Protein AF-A0A642C783-F1 (afdb_monomer_lite)

Foldseek 3Di:
DVVVVVVPDDDDPPDDDDDDDDPPLVVVLVVLQVVLLVVQQVVVCVVVVHNLLSVLLQVLLVQLQVQLQVLCVVVVHDCDDNLLSVLSSVLSVLLSVLSCQLVVQLVVVVVVVDDSLRSNVVSLLVSLVVLCVVLVVLLVVLVVLLVQPDPVSPPRRNSSSSSNNRSSVRSSVCVSPRSSCSVVVVVVLVVVLVPDDPVLVVVLVVQLVVQLVCLVPPPDDPVSSVVSNVCSVCVSSVVVVVVVVVVVVVVDPPDDPPDWDKDWDWFDWDKPPPDDPSVCSVCVVVVVCVVVVVPPQPADPVSCVVVVVLVVVLVVLVCCLQPPDLDLVSVVVSLVVSLVSCVVVVVSVLSNCCNVVNPDPVSVVVSVCVNVVSLVVSLVSSCVRDPDPPVSVVVSVVVVVVVVLQVLLVVCPVVVDDLVPDDDPPSVVSSVVLVVSLPDPPRNDDDDIDTPDGIDIDMDRDDDDDD

Organism: Bacteroides ovatus (NCBI:txid28116)

Secondary structure (DSSP, 8-state):
-HHHHHHTS-PPTT------PPP-HHHHHHHHHHHHHHHHHHHHHHHTT-SHHHHHHHTHHHHHHHHHHHHHHHTT--SS-HHHHHHHHHHHHHHHHHHHHHHHHHHHHHHTT--HHHHHHHHHHHHHHHHHHHHHHHHHHHHHHHT--STTSTTTHHHHHHHHHHHHHHHHHHHHHHHHHHHHHHHHHHHHHHHS-HHHHHHHHHHHHHHHHHHHHH--SHHHHHHHHHHHHHHHHHHHHHHHHHHHHTT---S-TT----EEEEEE--EETPPPHHHHHHHHHHHHHHHTT------SGGGGGGGHHHHHHHHHHHHIIIII---HHHHHHHHHHHHHHHHHHHHHHHHHHHHHH-S-HHHHHHHHHHHHHHHHHHHHHHHHH-S-HHHHHHHHHHHHHHHHHHHHHHHHHHTT--GGG--STTHHHHHHHHHHHHHSTTTS--PPPEE--S-EEEEESS-PPP-

Radius of gyration: 31.66 Å; chains: 1; bounding box: 89×76×78 Å

Sequence (467 aa):
DIDQLIASYNLPSGVAVQVFHEEDEFGDFKFLILAAFLLIFMILASVFESVVTPFVLL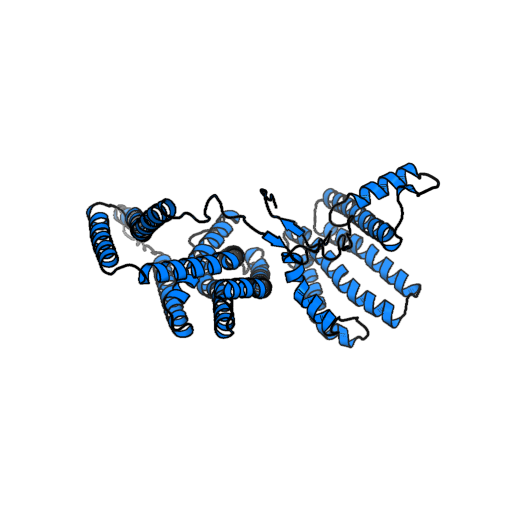FTIPLAAIGSLLALLLSSNSRMNANTLTGFLILLGVVVNNGIILIDYANILRKRGYRRTRALMTAGMSRIRPILITSITTIAAMLPLAMGDTEYAGAIGAPFAITVIGGLFFSAMLTLILIPTVCMGLENVLQWYRSLSRKLWTIHLILFVSGVICIWLYTDGMLWQSIYLVALIAGIPGMTYFAQTSLRRAKAEVINPDEEIRISVRNLVKIYDWPGHISRQWNSGLQLRKRLGLSNEYHSLKDFINVLWQFGILLFAIYFTYFFIHNRLWIFLFSFAIYAAVLYLWRKVRSYLYYRYGDNRVTKIVNRVIFWSLPPLILFQLFRKLDNNGLVIMIGLLWLVGIAIYVTSQYLYDHDVNIERVTGRFAGLRRSYFRMVKSVPMIGKRRKPFKALRGVSFEIQTGMFGL

InterPro domains:
  IPR001036 Acriflavin resistance protein [PF00873] (10-182)
  IPR001036 Acriflavin resistance protein [PR00702] (25-48)
  IPR001036 Acriflavin resistance protein [PR00702] (81-105)
  IPR001036 Acriflavin resistance protein [PR00702] (160-183)
  IPR001036 Acriflavin resistance protein [PTHR32063] (2-188)

Structure (mmCIF, N/CA/C/O backbone):
data_AF-A0A642C783-F1
#
_entry.id   AF-A0A642C783-F1
#
loop_
_atom_site.group_PDB
_atom_site.id
_atom_site.type_symbol
_atom_site.label_atom_id
_atom_site.label_alt_id
_atom_site.label_comp_id
_atom_site.label_asym_id
_atom_site.label_entity_id
_atom_site.label_seq_id
_atom_site.pdbx_PDB_ins_code
_atom_site.Cartn_x
_atom_site.Cartn_y
_atom_site.Cartn_z
_atom_site.occupancy
_atom_site.B_iso_or_equiv
_atom_site.auth_seq_id
_atom_site.auth_comp_id
_atom_site.auth_asym_id
_atom_site.auth_atom_id
_atom_site.pdbx_PDB_model_num
ATOM 1 N N . ASP A 1 1 ? -27.673 34.460 -5.157 1.00 61.03 1 ASP A N 1
ATOM 2 C CA . ASP A 1 1 ? -26.899 35.689 -5.450 1.00 61.03 1 ASP A CA 1
ATOM 3 C C . ASP A 1 1 ? -27.174 36.252 -6.837 1.00 61.03 1 ASP A C 1
ATOM 5 O O . ASP A 1 1 ? -27.638 37.381 -6.919 1.00 61.03 1 ASP A O 1
ATOM 9 N N . ILE A 1 2 ? -26.981 35.486 -7.920 1.00 70.25 2 ILE A N 1
ATOM 10 C CA . ILE A 1 2 ? -27.271 35.951 -9.295 1.00 70.25 2 ILE A CA 1
ATOM 11 C C . ILE A 1 2 ? -28.751 36.337 -9.472 1.00 70.25 2 ILE A C 1
ATOM 13 O O . ILE A 1 2 ? -29.037 37.401 -10.015 1.00 70.25 2 ILE A O 1
ATOM 17 N N . ASP A 1 3 ? -29.681 35.550 -8.923 1.00 76.06 3 ASP A N 1
ATOM 18 C CA . ASP A 1 3 ? -31.120 35.860 -8.981 1.00 76.06 3 ASP A CA 1
ATOM 19 C C . ASP A 1 3 ? -31.479 37.166 -8.265 1.00 76.06 3 ASP A C 1
ATOM 21 O O . ASP A 1 3 ? -32.313 37.933 -8.738 1.00 76.06 3 ASP A O 1
ATOM 25 N N . GLN A 1 4 ? -30.817 37.454 -7.141 1.00 78.38 4 GLN A N 1
ATOM 26 C CA . GLN A 1 4 ? -31.010 38.710 -6.415 1.00 78.38 4 GLN A CA 1
ATOM 27 C C . GLN A 1 4 ? -30.445 39.899 -7.196 1.00 78.38 4 GLN A C 1
ATOM 29 O O . GLN A 1 4 ? -31.037 40.976 -7.193 1.00 78.38 4 GLN A O 1
ATOM 34 N N . LEU A 1 5 ? -29.329 39.698 -7.900 1.00 78.38 5 LEU A N 1
ATOM 35 C CA . LEU A 1 5 ? -28.702 40.722 -8.730 1.00 78.38 5 LEU A CA 1
ATOM 36 C C . LEU A 1 5 ? -29.570 41.067 -9.948 1.00 78.38 5 LEU A C 1
ATOM 38 O O . LEU 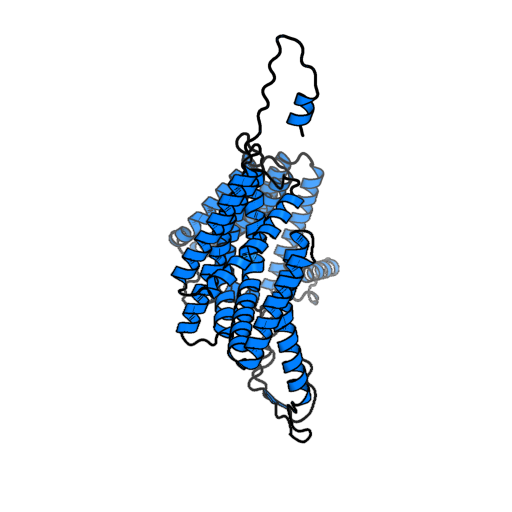A 1 5 ? -29.770 42.244 -10.242 1.00 78.38 5 LEU A O 1
ATOM 42 N N . ILE A 1 6 ? -30.153 40.055 -10.599 1.00 78.06 6 ILE A N 1
ATOM 43 C CA . ILE A 1 6 ? -31.071 40.229 -11.735 1.00 78.06 6 ILE A CA 1
ATOM 44 C C . ILE A 1 6 ? -32.387 40.865 -11.281 1.00 78.06 6 ILE A C 1
ATOM 46 O O . ILE A 1 6 ? -32.871 41.779 -11.942 1.00 78.06 6 ILE A O 1
ATOM 50 N N . ALA A 1 7 ? -32.922 40.466 -10.124 1.00 77.50 7 ALA A N 1
ATOM 51 C CA . ALA A 1 7 ? -34.116 41.087 -9.549 1.00 77.50 7 ALA A CA 1
ATOM 52 C C . ALA A 1 7 ? -33.914 42.572 -9.193 1.00 77.50 7 ALA A C 1
ATOM 54 O O . ALA A 1 7 ? -34.876 43.335 -9.174 1.00 77.50 7 ALA A O 1
ATOM 55 N N . SER A 1 8 ? -32.673 42.991 -8.922 1.00 80.44 8 SER A N 1
ATOM 56 C CA . SER A 1 8 ? -32.332 44.388 -8.624 1.00 80.44 8 SER A CA 1
ATOM 57 C C . SER A 1 8 ? -32.060 45.257 -9.861 1.00 80.44 8 SER A C 1
ATOM 59 O O . SER A 1 8 ? -31.898 46.470 -9.726 1.00 80.44 8 SER A O 1
ATOM 61 N N . TYR A 1 9 ? -32.006 44.668 -11.063 1.00 78.56 9 TYR A N 1
ATOM 62 C CA . TYR A 1 9 ? -31.666 45.374 -12.299 1.00 78.56 9 TYR A CA 1
ATOM 63 C C . TYR A 1 9 ? -32.920 45.671 -13.136 1.00 78.56 9 TYR A C 1
ATOM 65 O O . TYR A 1 9 ? -33.657 44.766 -13.521 1.00 78.56 9 TYR A O 1
ATOM 73 N N . ASN A 1 10 ? -33.158 46.944 -13.462 1.00 80.25 10 ASN A N 1
ATOM 74 C CA . ASN A 1 10 ? -34.292 47.346 -14.302 1.00 80.25 10 ASN A CA 1
ATOM 75 C C . ASN A 1 10 ? -34.016 47.011 -15.775 1.00 80.25 10 ASN A C 1
ATOM 77 O O . ASN A 1 10 ? -33.334 47.758 -16.479 1.00 80.25 10 ASN A O 1
ATOM 81 N N . LEU A 1 11 ? -34.541 45.877 -16.237 1.00 79.44 11 LEU A N 1
ATOM 82 C CA . LEU A 1 11 ? -34.404 45.426 -17.621 1.00 79.44 11 LEU A CA 1
ATOM 83 C C . LEU A 1 11 ? -35.303 46.256 -18.568 1.00 79.44 11 LEU A C 1
ATOM 85 O O . LEU A 1 11 ? -36.468 46.500 -18.242 1.00 79.44 11 LEU A O 1
ATOM 89 N N . PRO A 1 12 ? -34.799 46.700 -19.737 1.00 82.12 12 PRO A N 1
ATOM 90 C CA . PRO A 1 12 ? -35.582 47.460 -20.712 1.00 82.12 12 PRO A CA 1
ATOM 91 C C . PRO A 1 12 ? -36.703 46.617 -21.344 1.00 82.12 12 PRO A C 1
ATOM 93 O O . PRO A 1 12 ? -36.595 45.395 -21.476 1.00 82.12 12 PRO A O 1
ATOM 96 N N . SER A 1 13 ? -37.783 47.280 -21.766 1.00 76.00 13 SER A N 1
ATOM 97 C CA . SER A 1 13 ? -38.951 46.628 -22.365 1.00 76.00 13 SER A CA 1
ATOM 98 C C . SER A 1 13 ? -38.577 45.864 -23.642 1.00 76.00 13 SER A C 1
ATOM 100 O O . SER A 1 13 ? -38.060 46.434 -24.599 1.00 76.00 13 SER A O 1
ATOM 102 N N . GLY A 1 14 ? -38.849 44.555 -23.650 1.00 79.25 14 GLY A N 1
ATOM 103 C CA . GLY A 1 14 ? -38.570 43.653 -24.776 1.00 79.25 14 GLY A CA 1
ATOM 104 C C . GLY A 1 14 ? -37.423 42.660 -24.555 1.00 79.25 14 GLY A C 1
ATOM 105 O O . GLY A 1 14 ? -37.224 41.790 -25.399 1.00 79.25 14 GLY A O 1
ATOM 106 N N . VAL A 1 15 ? -36.700 42.736 -23.430 1.00 78.44 15 VAL A N 1
ATOM 107 C CA . VAL A 1 15 ? -35.652 41.765 -23.071 1.00 78.44 15 VAL A CA 1
ATOM 108 C C . VAL A 1 15 ? -36.172 40.799 -22.006 1.00 78.44 15 VAL A C 1
ATOM 110 O O . VAL A 1 15 ? -36.546 41.217 -20.913 1.00 78.44 15 VAL A O 1
ATOM 113 N N . ALA A 1 16 ? -36.169 39.502 -22.312 1.00 77.56 16 ALA A N 1
ATOM 114 C CA . ALA A 1 16 ? -36.435 38.439 -21.348 1.00 77.56 16 ALA A CA 1
ATOM 115 C C . ALA A 1 16 ? -35.111 37.773 -20.954 1.00 77.56 16 ALA A C 1
ATOM 117 O O . ALA A 1 16 ? -34.363 37.313 -21.817 1.00 77.56 16 ALA A O 1
ATOM 118 N N . VAL A 1 17 ? -34.817 37.733 -19.655 1.00 75.94 17 VAL A N 1
ATOM 119 C CA . VAL A 1 17 ? -33.635 37.056 -19.109 1.00 75.94 17 VAL A CA 1
ATOM 120 C C . VAL A 1 17 ? -34.092 35.753 -18.469 1.00 75.94 17 VAL A C 1
ATOM 122 O O . VAL A 1 17 ? -34.908 35.765 -17.551 1.00 75.94 17 VAL A O 1
ATOM 125 N N . GLN A 1 18 ? -33.563 34.634 -18.955 1.00 75.69 18 GLN A N 1
ATOM 126 C CA . GLN A 1 18 ? -33.742 33.324 -18.343 1.00 75.69 18 GLN A CA 1
ATOM 127 C C . GLN A 1 18 ? -32.440 32.941 -17.642 1.00 75.69 18 GLN A C 1
ATOM 129 O O . GLN A 1 18 ? -31.389 32.863 -18.277 1.00 75.69 18 GLN A O 1
ATOM 134 N N . VAL A 1 19 ? -32.510 32.723 -16.329 1.00 73.75 19 VAL A N 1
ATOM 135 C CA . VAL A 1 19 ? -31.387 32.191 -15.554 1.00 73.75 19 VAL A CA 1
ATOM 136 C C . VAL A 1 19 ? -31.428 30.677 -15.671 1.00 73.75 19 VAL A C 1
ATOM 138 O O . VAL A 1 19 ? -32.420 30.051 -15.306 1.00 73.75 19 VAL A O 1
ATOM 141 N N . PHE A 1 20 ? -30.363 30.094 -16.210 1.00 71.25 20 PHE A N 1
ATOM 142 C CA . PHE A 1 20 ? -30.139 28.660 -16.119 1.00 71.25 20 PHE A CA 1
ATOM 143 C C . PHE A 1 20 ? -29.406 28.396 -14.809 1.00 71.25 20 PHE A C 1
ATOM 145 O O . PHE A 1 20 ? -28.223 28.713 -14.684 1.00 71.25 20 PHE A O 1
ATOM 152 N N . HIS A 1 21 ? -30.117 27.859 -13.821 1.00 66.12 21 HIS A N 1
ATOM 153 C CA . HIS A 1 21 ? -29.475 27.248 -12.665 1.00 66.12 21 HIS A CA 1
ATOM 154 C C . HIS A 1 21 ? -28.830 25.949 -13.138 1.00 66.12 21 HIS A C 1
ATOM 156 O O . HIS A 1 21 ? -29.516 25.077 -13.668 1.00 66.12 21 HIS A O 1
ATOM 162 N N . GLU A 1 22 ? -27.514 25.835 -12.978 1.00 63.09 22 GLU A N 1
ATOM 163 C CA . GLU A 1 22 ? -26.853 24.531 -13.010 1.00 63.09 22 GLU A CA 1
ATOM 164 C C . GLU A 1 22 ? -27.553 23.675 -11.939 1.00 63.09 22 GLU A C 1
ATOM 166 O O . GLU A 1 22 ? -27.686 24.126 -10.796 1.00 63.09 22 GLU A O 1
ATOM 171 N N . GLU A 1 23 ? -28.108 22.515 -12.320 1.00 61.25 23 GLU A N 1
ATOM 172 C CA . GLU A 1 23 ? -28.714 21.583 -11.361 1.00 61.25 23 GLU A CA 1
ATOM 173 C C . GLU A 1 23 ? -27.716 21.354 -10.218 1.00 61.25 23 GLU A C 1
ATOM 175 O O . GLU A 1 23 ? -26.506 21.331 -10.452 1.00 61.25 23 GLU A O 1
ATOM 180 N N . ASP A 1 24 ? -28.193 21.231 -8.974 1.00 65.94 24 ASP A N 1
ATOM 181 C CA . ASP A 1 24 ? -27.328 20.998 -7.812 1.00 65.94 24 ASP A CA 1
ATOM 182 C C . ASP A 1 24 ? -26.785 19.557 -7.860 1.00 65.94 24 ASP A C 1
ATOM 184 O O . ASP A 1 24 ? -27.120 18.705 -7.036 1.00 65.94 24 ASP A O 1
ATOM 188 N N . GLU A 1 25 ? -25.937 19.269 -8.855 1.00 67.88 25 GLU A N 1
ATOM 189 C CA . GLU A 1 25 ? -25.292 17.979 -9.091 1.00 67.88 25 GLU A CA 1
ATOM 190 C C . GLU A 1 25 ? -24.582 17.518 -7.814 1.00 67.88 25 GLU A C 1
ATOM 192 O O . GLU A 1 25 ? -24.532 16.331 -7.492 1.00 67.88 25 GLU A O 1
ATOM 197 N N . PHE A 1 26 ? -24.063 18.462 -7.027 1.00 73.25 26 PHE A N 1
ATOM 198 C CA . PHE A 1 26 ? -23.436 18.177 -5.745 1.00 73.25 26 PHE A CA 1
ATOM 199 C C . PHE A 1 26 ? -24.422 17.585 -4.723 1.00 73.25 26 PHE A C 1
ATOM 201 O O . PHE A 1 26 ? -24.059 16.655 -3.990 1.00 73.25 26 PHE A O 1
ATOM 208 N N . GLY A 1 27 ? -25.659 18.086 -4.680 1.00 78.00 27 GLY A N 1
ATOM 209 C CA . GLY A 1 27 ? -26.749 17.547 -3.867 1.00 78.00 27 GLY A CA 1
ATOM 210 C C . GLY A 1 27 ? -27.090 16.099 -4.229 1.00 78.00 27 GLY A C 1
ATOM 211 O O . GLY A 1 27 ? -27.135 15.233 -3.345 1.00 78.00 27 GLY A O 1
ATOM 212 N N . ASP A 1 28 ? -27.215 15.809 -5.522 1.00 82.94 28 ASP A N 1
ATOM 213 C CA . ASP A 1 28 ? -27.518 14.465 -6.023 1.00 82.94 28 ASP A CA 1
ATOM 214 C C . ASP A 1 28 ? -26.368 13.485 -5.771 1.00 82.94 28 ASP A C 1
ATOM 216 O O . ASP A 1 28 ? -26.570 12.384 -5.248 1.00 82.94 28 ASP A O 1
ATOM 220 N N . PHE A 1 29 ? -25.123 13.895 -6.033 1.00 84.56 29 PHE A N 1
ATOM 221 C CA . PHE A 1 29 ? -23.950 13.073 -5.729 1.00 84.56 29 PHE A CA 1
ATOM 222 C C . PHE A 1 29 ? -23.798 12.804 -4.231 1.00 84.56 29 PHE A C 1
ATOM 224 O O . PHE A 1 29 ? -23.398 11.702 -3.844 1.00 84.56 29 PHE A O 1
ATOM 231 N N . LYS A 1 30 ? -24.140 13.763 -3.364 1.00 84.44 30 LYS A N 1
ATOM 232 C CA . LYS A 1 30 ? -24.149 13.553 -1.910 1.00 84.44 30 LYS A CA 1
ATOM 233 C C . LYS A 1 30 ? -25.163 12.480 -1.515 1.00 84.44 30 LYS A C 1
ATOM 235 O O . LYS A 1 30 ? -24.829 11.611 -0.703 1.00 84.44 30 LYS A O 1
ATOM 240 N N . PHE A 1 31 ? -26.365 12.511 -2.091 1.00 88.81 31 PHE A N 1
ATOM 241 C CA . PHE A 1 31 ? -27.368 11.468 -1.877 1.00 88.81 31 PHE A CA 1
ATOM 242 C C . PHE A 1 31 ? -26.869 10.103 -2.369 1.00 88.81 31 PHE A C 1
ATOM 244 O O . PHE A 1 31 ? -26.918 9.129 -1.616 1.00 88.81 31 PHE A O 1
ATOM 251 N N . LEU A 1 32 ? -26.304 10.035 -3.579 1.00 90.94 32 LEU A N 1
ATOM 252 C CA . LEU A 1 32 ? -25.765 8.801 -4.156 1.00 90.94 32 LEU A CA 1
ATOM 253 C C . LEU A 1 32 ? -24.627 8.204 -3.320 1.00 90.94 32 LEU A C 1
ATOM 255 O O . LEU A 1 32 ? -24.611 6.998 -3.073 1.00 90.94 32 LEU A O 1
ATOM 259 N N . ILE A 1 33 ? -23.692 9.028 -2.842 1.00 89.19 33 ILE A N 1
ATOM 260 C CA . ILE A 1 33 ? -22.589 8.590 -1.974 1.00 89.19 33 ILE A CA 1
ATOM 261 C C . ILE A 1 33 ? -23.128 8.045 -0.647 1.00 89.19 33 ILE A C 1
ATOM 263 O O . ILE A 1 33 ? -22.671 6.996 -0.186 1.00 89.19 33 ILE A O 1
ATOM 267 N N . LEU A 1 34 ? -24.111 8.719 -0.038 1.00 90.38 34 LEU A N 1
ATOM 268 C CA . LEU A 1 34 ? -24.731 8.264 1.207 1.00 90.38 34 LEU A CA 1
ATOM 269 C C . LEU A 1 34 ? -25.487 6.943 1.012 1.00 90.38 34 LEU A C 1
ATOM 271 O O . LEU A 1 34 ? -25.325 6.016 1.807 1.00 90.38 34 LEU A O 1
ATOM 275 N N . ALA A 1 35 ? -26.272 6.836 -0.061 1.00 93.00 35 ALA A N 1
ATOM 276 C CA . ALA A 1 35 ? -26.989 5.619 -0.416 1.00 93.00 35 ALA A CA 1
ATOM 277 C C . ALA A 1 35 ? -26.014 4.460 -0.674 1.00 93.00 35 ALA A C 1
ATOM 279 O O . ALA A 1 35 ? -26.181 3.380 -0.110 1.00 93.00 35 ALA A O 1
ATOM 280 N N . ALA A 1 36 ? -24.946 4.694 -1.445 1.00 91.81 36 ALA A N 1
ATOM 281 C CA . ALA A 1 36 ? -23.902 3.705 -1.696 1.00 91.81 36 ALA A CA 1
ATOM 282 C C . ALA A 1 36 ? -23.229 3.247 -0.395 1.00 91.81 36 ALA A C 1
ATOM 284 O O . ALA A 1 36 ? -23.051 2.050 -0.182 1.00 91.81 36 ALA A O 1
ATOM 285 N N . PHE A 1 37 ? -22.902 4.176 0.508 1.00 91.31 37 PHE A N 1
ATOM 286 C CA . PHE A 1 37 ? -22.319 3.858 1.810 1.00 91.31 37 PHE A CA 1
ATOM 287 C C . PHE A 1 37 ? -23.234 2.954 2.651 1.00 91.31 37 PHE A C 1
ATOM 289 O O . PHE A 1 37 ? -22.777 1.937 3.179 1.00 91.31 37 PHE A O 1
ATOM 296 N N . LEU A 1 38 ? -24.526 3.288 2.743 1.00 93.38 38 LEU A N 1
ATOM 297 C CA . LEU A 1 38 ? -25.513 2.492 3.479 1.00 93.38 38 LEU A CA 1
ATOM 298 C C . LEU A 1 38 ? -25.722 1.109 2.854 1.00 93.38 38 LEU A C 1
ATOM 300 O O . LEU A 1 38 ? -25.724 0.109 3.571 1.00 93.38 38 LEU A O 1
ATOM 304 N N . LEU A 1 39 ? -25.838 1.030 1.528 1.00 93.88 39 LEU A N 1
ATOM 305 C CA . LEU A 1 39 ? -25.995 -0.241 0.820 1.00 93.88 39 LEU A CA 1
ATOM 306 C C . LEU A 1 39 ? -24.769 -1.140 0.999 1.00 93.88 39 LEU A C 1
ATOM 308 O O . LEU A 1 39 ? -24.916 -2.317 1.324 1.00 93.88 39 LEU A O 1
ATOM 312 N N . ILE A 1 40 ? -23.558 -0.588 0.865 1.00 92.88 40 ILE A N 1
ATOM 313 C CA . ILE A 1 40 ? -22.314 -1.323 1.128 1.00 92.88 40 ILE A CA 1
ATOM 314 C C . ILE A 1 40 ? -22.307 -1.834 2.571 1.00 92.88 40 ILE A C 1
ATOM 316 O O . ILE A 1 40 ? -22.005 -3.004 2.799 1.00 92.88 40 ILE A O 1
ATOM 320 N N . PHE A 1 41 ? -22.677 -1.000 3.546 1.00 93.50 41 PHE A N 1
ATOM 321 C CA . PHE A 1 41 ? -22.758 -1.423 4.942 1.00 93.50 41 PHE A CA 1
ATOM 322 C C . PHE A 1 41 ? -23.728 -2.593 5.143 1.00 93.50 41 PHE A C 1
ATOM 324 O O . PHE A 1 41 ? -23.351 -3.583 5.771 1.00 93.50 41 PHE A O 1
ATOM 331 N N . MET A 1 42 ? -24.942 -2.512 4.589 1.00 93.62 42 MET A N 1
ATOM 332 C CA . MET A 1 42 ? -25.955 -3.568 4.702 1.00 93.62 42 MET A CA 1
ATOM 333 C C . MET A 1 42 ? -25.488 -4.881 4.066 1.00 93.62 42 MET A C 1
ATOM 335 O O . MET A 1 42 ? -25.606 -5.939 4.686 1.00 93.62 42 MET A O 1
ATOM 339 N N . ILE A 1 43 ? -24.904 -4.815 2.866 1.00 93.00 43 ILE A N 1
ATOM 340 C CA . ILE A 1 43 ? -24.371 -5.992 2.167 1.00 93.00 43 ILE A CA 1
ATOM 341 C C . ILE A 1 43 ? -23.255 -6.633 2.994 1.00 93.00 43 ILE A C 1
ATOM 343 O O . ILE A 1 43 ? -23.284 -7.836 3.241 1.00 93.00 43 ILE A O 1
ATOM 347 N N . LEU A 1 44 ? -22.292 -5.844 3.478 1.00 92.06 44 LEU A N 1
ATOM 348 C CA . LEU A 1 44 ? -21.204 -6.361 4.306 1.00 92.06 44 LEU A CA 1
ATOM 349 C C . LEU A 1 44 ? -21.721 -6.957 5.620 1.00 92.06 44 LEU A C 1
ATOM 351 O O . LEU A 1 44 ? -21.211 -7.985 6.060 1.00 92.06 44 LEU A O 1
ATOM 355 N N . ALA A 1 45 ? -22.708 -6.321 6.256 1.00 92.75 45 ALA A N 1
ATOM 356 C CA . ALA A 1 45 ? -23.288 -6.806 7.505 1.00 92.75 45 ALA A CA 1
ATOM 357 C C . ALA A 1 45 ? -23.972 -8.160 7.315 1.00 92.75 45 ALA A C 1
ATOM 359 O O . ALA A 1 45 ? -23.824 -9.039 8.163 1.00 92.75 45 ALA A O 1
ATOM 360 N N . SER A 1 46 ? -24.648 -8.339 6.178 1.00 92.44 46 SER A N 1
ATOM 361 C CA . SER A 1 46 ? -25.239 -9.613 5.776 1.00 92.44 46 SER A CA 1
ATOM 362 C C . SER A 1 46 ? -24.168 -10.670 5.477 1.00 92.44 46 SER A C 1
ATOM 364 O O . SER A 1 46 ? -24.234 -11.763 6.028 1.00 92.44 46 SER A O 1
ATOM 366 N N . VAL A 1 47 ? -23.138 -10.337 4.690 1.00 89.69 47 VAL A N 1
ATOM 367 C CA . VAL A 1 47 ? -22.070 -11.279 4.296 1.00 89.69 47 VAL A CA 1
ATOM 368 C C . VAL A 1 47 ? -21.248 -11.768 5.490 1.00 89.69 47 VAL A C 1
ATOM 370 O O . VAL A 1 47 ? -20.881 -12.939 5.555 1.00 89.69 47 VAL A O 1
ATOM 373 N N . PHE A 1 48 ? -20.922 -10.876 6.427 1.00 87.69 48 PHE A N 1
ATOM 374 C CA . PHE A 1 48 ? -20.096 -11.211 7.588 1.00 87.69 48 PHE A CA 1
ATOM 375 C C . PHE A 1 48 ? -20.901 -11.633 8.821 1.00 87.69 48 PHE A C 1
ATOM 377 O O . PHE A 1 48 ? -20.280 -11.920 9.848 1.00 87.69 48 PHE A O 1
ATOM 384 N N . GLU A 1 49 ? -22.238 -11.634 8.747 1.00 88.75 49 GLU A N 1
ATOM 385 C CA . GLU A 1 49 ? -23.148 -11.888 9.878 1.00 88.75 49 GLU A CA 1
ATOM 386 C C . GLU A 1 49 ? -22.756 -11.080 11.135 1.00 88.75 49 GLU A C 1
ATOM 388 O O . GLU A 1 49 ? -22.793 -11.548 12.274 1.00 88.75 49 GLU A O 1
ATOM 393 N N . SER A 1 50 ? -22.282 -9.851 10.925 1.00 86.94 50 SER A N 1
ATOM 394 C CA . SER A 1 50 ? -21.644 -9.029 11.952 1.00 86.94 50 SER A CA 1
ATOM 395 C C . SER A 1 50 ? -21.757 -7.563 11.579 1.00 86.94 50 SER A C 1
ATOM 397 O O . SER A 1 50 ? -21.481 -7.191 10.448 1.00 86.94 50 SER A O 1
ATOM 399 N N . VAL A 1 51 ? -22.099 -6.714 12.547 1.00 86.62 51 VAL A N 1
ATOM 400 C CA . VAL A 1 51 ? -22.186 -5.251 12.366 1.00 86.62 51 VAL A CA 1
ATOM 401 C C . VAL A 1 51 ? -20.826 -4.574 12.594 1.00 86.62 51 VAL A C 1
ATOM 403 O O . VAL A 1 51 ? -20.512 -3.538 12.012 1.00 86.62 51 VAL A O 1
ATOM 406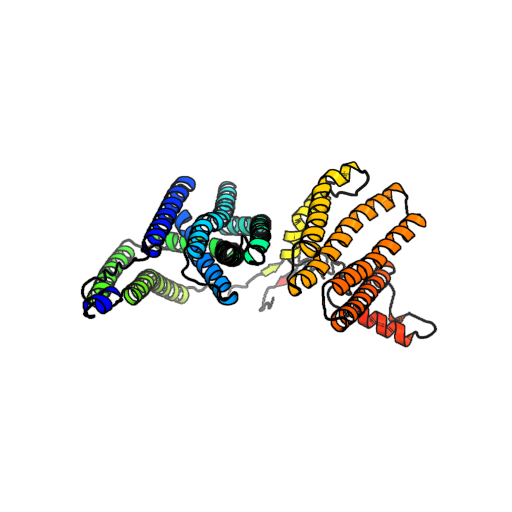 N N . VAL A 1 52 ? -19.969 -5.197 13.410 1.00 87.31 52 VAL A N 1
ATOM 407 C CA . VAL A 1 52 ? -18.645 -4.666 13.775 1.00 87.31 52 VAL A CA 1
ATOM 408 C C . VAL A 1 52 ? -17.679 -4.767 12.598 1.00 87.31 52 VAL A C 1
ATOM 410 O O . VAL A 1 52 ? -16.895 -3.856 12.346 1.00 87.31 52 VAL A O 1
ATOM 413 N N . THR A 1 53 ? -17.734 -5.876 11.863 1.00 86.94 53 THR A N 1
ATOM 414 C CA . THR A 1 53 ? -16.819 -6.139 10.750 1.00 86.94 53 THR A CA 1
ATOM 415 C C . THR A 1 53 ? -16.976 -5.133 9.596 1.00 86.94 53 THR A C 1
ATOM 417 O O . THR A 1 53 ? -15.969 -4.534 9.220 1.00 86.94 53 THR A O 1
ATOM 420 N N . PRO A 1 54 ? -18.192 -4.859 9.081 1.00 89.31 54 PRO A N 1
ATOM 421 C CA . PRO A 1 54 ? -18.447 -3.800 8.103 1.00 89.31 54 PRO A CA 1
ATOM 422 C C . PRO A 1 54 ? -17.958 -2.435 8.563 1.00 89.31 54 PRO A C 1
ATOM 424 O O . PRO A 1 54 ? -17.313 -1.728 7.798 1.00 89.31 54 PRO A O 1
ATOM 427 N N . PHE A 1 55 ? -18.207 -2.079 9.824 1.00 89.88 55 PHE A N 1
ATOM 428 C CA . PHE A 1 55 ? -17.791 -0.792 10.372 1.00 89.88 55 PHE A CA 1
ATOM 429 C C . PHE A 1 55 ? -16.268 -0.597 10.296 1.00 89.88 55 PHE A C 1
ATOM 431 O O . PHE A 1 55 ? -15.798 0.458 9.879 1.00 89.88 55 PHE A O 1
ATOM 438 N N . VAL A 1 56 ? -15.487 -1.641 10.602 1.00 89.06 56 VAL A N 1
ATOM 439 C CA . VAL A 1 56 ? -14.022 -1.621 10.435 1.00 89.06 56 VAL A CA 1
ATOM 440 C C . VAL A 1 56 ? -13.623 -1.441 8.969 1.00 89.06 56 VAL A C 1
ATOM 442 O O . VAL A 1 56 ? -12.675 -0.715 8.679 1.00 89.06 56 VAL A O 1
ATOM 445 N N . LEU A 1 57 ? -14.330 -2.086 8.039 1.00 89.62 57 LEU A N 1
ATOM 446 C CA . LEU A 1 57 ? -14.045 -1.965 6.608 1.00 89.62 57 LEU A CA 1
ATOM 447 C C . LEU A 1 57 ? -14.333 -0.553 6.086 1.00 89.62 57 LEU A C 1
ATOM 449 O O . LEU A 1 57 ? -13.559 -0.039 5.281 1.00 89.62 57 LEU A O 1
ATOM 453 N N . LEU A 1 58 ? -15.377 0.111 6.580 1.00 89.88 58 LEU A N 1
ATOM 454 C CA . LEU A 1 58 ? -15.743 1.466 6.157 1.00 89.88 58 LEU A CA 1
ATOM 455 C C . LEU A 1 58 ? -14.720 2.535 6.573 1.00 89.88 58 LEU A C 1
ATOM 457 O O . LEU A 1 58 ? -14.638 3.565 5.911 1.00 89.88 58 LEU A O 1
ATOM 461 N N . PHE A 1 59 ? -13.854 2.282 7.564 1.00 87.62 59 PHE A N 1
ATOM 462 C CA . PHE A 1 59 ? -12.715 3.170 7.864 1.00 87.62 59 PHE A CA 1
ATOM 463 C C . PHE A 1 59 ? -11.724 3.317 6.700 1.00 87.62 59 PHE A C 1
ATOM 465 O O . PHE A 1 59 ? -10.934 4.262 6.676 1.00 87.62 59 PHE A O 1
ATOM 472 N N . THR A 1 60 ? -11.758 2.415 5.718 1.00 87.75 60 THR A N 1
ATOM 473 C CA . THR A 1 60 ? -10.941 2.546 4.505 1.00 87.75 60 THR A CA 1
ATOM 474 C C . THR A 1 60 ? -11.443 3.635 3.556 1.00 87.75 60 THR A C 1
ATOM 476 O O . THR A 1 60 ? -10.656 4.154 2.767 1.00 87.75 60 THR A O 1
ATOM 479 N N . ILE A 1 61 ? -12.717 4.032 3.649 1.00 90.38 61 ILE A N 1
ATOM 480 C CA . ILE A 1 61 ? -13.318 5.041 2.770 1.00 90.38 61 ILE A CA 1
ATOM 481 C C . ILE A 1 61 ? -12.735 6.438 3.036 1.00 90.38 61 ILE A C 1
ATOM 483 O O . ILE A 1 61 ? -12.204 7.023 2.090 1.00 90.38 61 ILE A O 1
ATOM 487 N N . PRO A 1 62 ? -12.732 6.969 4.280 1.00 88.81 62 PRO A N 1
ATOM 488 C CA . PRO A 1 62 ? -12.095 8.256 4.570 1.00 88.81 62 PRO A CA 1
ATOM 489 C C . PRO A 1 62 ? -10.620 8.284 4.168 1.00 88.81 62 PRO A C 1
ATOM 491 O O . PRO A 1 62 ? -10.116 9.283 3.667 1.00 88.81 62 PRO A O 1
ATOM 494 N N . LEU A 1 63 ? -9.930 7.159 4.345 1.00 88.50 63 LEU A N 1
ATOM 495 C CA . LEU A 1 63 ? -8.526 7.013 3.987 1.00 88.50 63 LEU A CA 1
ATOM 496 C C . LEU A 1 63 ? -8.299 7.182 2.487 1.00 88.50 63 LEU A C 1
ATOM 498 O O . LEU A 1 63 ? -7.406 7.906 2.054 1.00 88.50 63 LEU A O 1
ATOM 502 N N . ALA A 1 64 ? -9.134 6.526 1.690 1.00 91.19 64 ALA A N 1
ATOM 503 C CA . ALA A 1 64 ? -9.081 6.646 0.250 1.00 91.19 64 ALA A CA 1
ATOM 504 C C . ALA A 1 64 ? -9.494 8.046 -0.212 1.00 91.19 64 ALA A C 1
ATOM 506 O O . ALA A 1 64 ? -8.891 8.573 -1.141 1.00 91.19 64 ALA A O 1
ATOM 507 N N . ALA A 1 65 ? -10.441 8.680 0.483 1.00 90.81 65 ALA A N 1
ATOM 508 C CA . ALA A 1 65 ? -10.820 10.054 0.202 1.00 90.81 65 ALA A CA 1
ATOM 509 C C . ALA A 1 65 ? -9.678 11.052 0.460 1.00 90.81 65 ALA A C 1
ATOM 511 O O . ALA A 1 65 ? -9.459 11.966 -0.328 1.00 90.81 65 ALA A O 1
ATOM 512 N N . ILE A 1 66 ? -8.891 10.851 1.522 1.00 91.75 66 ILE A N 1
ATOM 513 C CA . ILE A 1 66 ? -7.676 11.642 1.770 1.00 91.75 66 ILE A CA 1
ATOM 514 C C . ILE A 1 66 ? -6.671 11.445 0.627 1.00 91.75 66 ILE A C 1
ATOM 516 O O . ILE A 1 66 ? -6.105 12.415 0.125 1.00 91.75 66 ILE A O 1
ATOM 520 N N . GLY A 1 67 ? -6.469 10.199 0.187 1.00 91.62 67 GLY A N 1
ATOM 521 C CA . GLY A 1 67 ? -5.560 9.878 -0.914 1.00 91.62 67 GLY A CA 1
ATOM 522 C C . GLY A 1 67 ? -5.966 10.498 -2.250 1.00 91.62 67 GLY A C 1
ATOM 523 O O . GLY A 1 67 ? -5.115 11.009 -2.979 1.00 91.62 67 GLY A O 1
ATOM 524 N N . SER A 1 68 ? -7.259 10.481 -2.572 1.00 92.31 68 SER A N 1
ATOM 525 C CA . SER A 1 68 ? -7.772 11.075 -3.806 1.00 92.31 68 SER A CA 1
ATOM 526 C C . SER A 1 68 ? -7.693 12.601 -3.775 1.00 92.31 68 SER A C 1
ATOM 528 O O . SER A 1 68 ? -7.208 13.194 -4.736 1.00 92.31 68 SER A O 1
ATOM 530 N N . LEU A 1 69 ? -8.064 13.238 -2.657 1.00 91.56 69 LEU A N 1
ATOM 531 C CA . LEU A 1 69 ? -7.909 14.683 -2.470 1.00 91.56 69 LEU A CA 1
ATOM 532 C C . LEU A 1 69 ? -6.443 15.107 -2.597 1.00 91.56 69 LEU A C 1
ATOM 534 O O . LEU A 1 69 ? -6.154 16.093 -3.270 1.00 91.56 69 LEU A O 1
ATOM 538 N N . LEU A 1 70 ? -5.513 14.346 -2.011 1.00 91.12 70 LEU A N 1
ATOM 539 C CA . LEU A 1 70 ? -4.080 14.615 -2.122 1.00 91.12 70 LEU A CA 1
ATOM 540 C C . LEU A 1 70 ? -3.587 14.520 -3.575 1.00 91.12 70 LEU A C 1
ATOM 542 O O . LEU A 1 70 ? -2.815 15.367 -4.015 1.00 91.12 70 LEU A O 1
ATOM 546 N N . ALA A 1 71 ? -4.047 13.529 -4.341 1.00 89.62 71 ALA A N 1
ATOM 547 C CA . ALA A 1 71 ? -3.672 13.396 -5.748 1.00 89.62 71 ALA A CA 1
ATOM 548 C C . ALA A 1 71 ? -4.243 14.523 -6.622 1.00 89.62 71 ALA A C 1
ATOM 550 O O . ALA A 1 71 ? -3.532 15.063 -7.468 1.00 89.62 71 ALA A O 1
ATOM 551 N N . LEU A 1 72 ? -5.494 14.926 -6.384 1.00 88.50 72 LEU A N 1
ATOM 552 C CA . LEU A 1 72 ? -6.113 16.064 -7.070 1.00 88.50 72 LEU A CA 1
ATOM 553 C C . LEU A 1 72 ? -5.395 17.378 -6.748 1.00 88.50 72 LEU A C 1
ATOM 555 O O . LEU A 1 72 ? -5.169 18.184 -7.649 1.00 88.50 72 LEU A O 1
ATOM 559 N N . LEU A 1 73 ? -4.985 17.556 -5.487 1.00 87.69 73 LEU A N 1
ATOM 560 C CA . LEU A 1 73 ? -4.175 18.689 -5.038 1.00 87.69 73 LEU A CA 1
ATOM 561 C C . LEU A 1 73 ? -2.830 18.754 -5.762 1.00 87.69 73 LEU A C 1
ATOM 563 O O . LEU A 1 73 ? -2.453 19.816 -6.243 1.00 87.69 73 LEU A O 1
ATOM 567 N N . LEU A 1 74 ? -2.124 17.625 -5.860 1.00 86.12 74 LEU A N 1
ATOM 568 C CA . LEU A 1 74 ? -0.824 17.550 -6.531 1.00 86.12 74 LEU A CA 1
ATOM 569 C C . LEU A 1 74 ? -0.921 17.747 -8.048 1.00 86.12 74 LEU A C 1
ATOM 571 O O . LEU A 1 74 ? 0.027 18.223 -8.663 1.00 86.12 74 LEU A O 1
ATOM 575 N N . SER A 1 75 ? -2.053 17.377 -8.647 1.00 80.25 75 SER A N 1
ATOM 576 C CA . SER A 1 75 ? -2.278 17.499 -10.086 1.00 80.25 75 SER A CA 1
ATOM 577 C C . SER A 1 75 ? -2.953 18.814 -10.496 1.00 80.25 75 SER A C 1
ATOM 579 O O . SER A 1 75 ? -3.264 18.965 -11.676 1.00 80.25 75 SER A O 1
ATOM 581 N N . SER A 1 76 ? -3.213 19.732 -9.558 1.00 79.25 76 SER A N 1
ATOM 582 C CA . SER A 1 76 ? -3.911 21.007 -9.797 1.00 79.25 76 SER A CA 1
ATOM 583 C C . SER A 1 76 ? -5.278 20.861 -10.490 1.00 79.25 76 SER A C 1
ATOM 585 O O . SER A 1 76 ? -5.705 21.751 -11.221 1.00 79.25 76 SER A O 1
ATOM 587 N N . ASN A 1 77 ? -5.973 19.741 -10.265 1.00 76.62 77 ASN A N 1
ATOM 588 C CA . ASN A 1 77 ? -7.304 19.476 -10.822 1.00 76.62 77 ASN A CA 1
ATOM 589 C C . ASN A 1 77 ? -8.420 19.939 -9.867 1.00 76.62 77 ASN A C 1
ATOM 591 O O . ASN A 1 77 ? -8.214 20.055 -8.655 1.00 76.62 77 ASN A O 1
ATOM 595 N N . SER A 1 78 ? -9.625 20.176 -10.404 1.00 74.75 78 SER A N 1
ATOM 596 C CA . SER A 1 78 ? -10.778 20.583 -9.588 1.00 74.75 78 SER A CA 1
ATOM 597 C C . SER A 1 78 ? -11.217 19.477 -8.618 1.00 74.75 78 SER A C 1
ATOM 599 O O . SER A 1 78 ? -11.367 18.308 -8.986 1.00 74.75 78 SER A O 1
ATOM 601 N N . ARG A 1 79 ? -11.439 19.866 -7.357 1.00 73.38 79 ARG A N 1
ATOM 602 C CA . ARG A 1 79 ? -11.790 18.969 -6.239 1.00 73.38 79 ARG A CA 1
ATOM 603 C C . ARG A 1 79 ? -13.286 18.648 -6.180 1.00 73.38 79 ARG A C 1
ATOM 605 O O . ARG A 1 79 ? -13.661 17.625 -5.623 1.00 73.38 79 ARG A O 1
ATOM 612 N N . MET A 1 80 ? -14.116 19.522 -6.741 1.00 71.44 80 MET A N 1
ATOM 613 C CA . MET A 1 80 ? -15.578 19.443 -6.731 1.00 71.44 80 MET A CA 1
ATOM 614 C C . MET A 1 80 ? -16.070 19.570 -8.171 1.00 71.44 80 MET A C 1
ATOM 616 O O . MET A 1 80 ? -16.451 20.640 -8.621 1.00 71.44 80 MET A O 1
ATOM 620 N N . ASN A 1 81 ? -15.959 18.470 -8.909 1.00 78.56 81 ASN A N 1
ATOM 621 C CA . ASN A 1 81 ? -16.479 18.310 -10.265 1.00 78.56 81 ASN A CA 1
ATOM 622 C C . ASN A 1 81 ? -17.242 16.972 -10.304 1.00 78.56 81 ASN A C 1
ATOM 624 O O . ASN A 1 81 ? -16.818 16.027 -9.628 1.00 78.56 81 ASN A O 1
ATOM 628 N N . ALA A 1 82 ? -18.315 16.859 -11.088 1.00 82.62 82 ALA A N 1
ATOM 629 C CA . ALA A 1 82 ? -19.086 15.628 -11.282 1.00 82.62 82 ALA A CA 1
ATOM 630 C C . ALA A 1 82 ? -18.199 14.407 -11.592 1.00 82.62 82 ALA A C 1
ATOM 632 O O . ALA A 1 82 ? -18.380 13.323 -11.034 1.00 82.62 82 ALA A O 1
ATOM 633 N N . ASN A 1 83 ? -17.153 14.591 -12.402 1.00 85.06 83 ASN A N 1
ATOM 634 C CA . ASN A 1 83 ? -16.210 13.520 -12.754 1.00 85.06 83 ASN A CA 1
ATOM 635 C C . ASN A 1 83 ? -15.364 13.056 -11.560 1.00 85.06 83 ASN A C 1
ATOM 637 O O . ASN A 1 83 ? -15.107 11.864 -11.378 1.00 85.06 83 ASN A O 1
ATOM 641 N N . THR A 1 84 ? -14.964 14.002 -10.712 1.00 87.44 84 THR A N 1
ATOM 642 C CA . THR A 1 84 ? -14.266 13.725 -9.455 1.00 87.44 84 THR A CA 1
ATOM 643 C C . THR A 1 84 ? -15.187 12.963 -8.495 1.00 87.44 84 THR A C 1
ATOM 645 O O . THR A 1 84 ? -14.784 11.937 -7.946 1.00 87.44 84 THR A O 1
ATOM 648 N N . LEU A 1 85 ? -16.442 13.401 -8.342 1.00 88.50 85 LEU A N 1
ATOM 649 C CA . LEU A 1 85 ? -17.449 12.756 -7.486 1.00 88.50 85 LEU A CA 1
ATOM 650 C C . LEU A 1 85 ? -17.806 11.344 -7.968 1.00 88.50 85 LEU A C 1
ATOM 652 O O . LEU A 1 85 ? -17.881 10.419 -7.159 1.00 88.50 85 LEU A O 1
ATOM 656 N N . THR A 1 86 ? -17.905 11.141 -9.281 1.00 89.00 86 THR A N 1
ATOM 657 C CA . THR A 1 86 ? -18.051 9.809 -9.890 1.00 89.00 86 THR A CA 1
ATOM 658 C C . THR A 1 86 ? -16.849 8.918 -9.560 1.00 89.00 86 THR A C 1
ATOM 660 O O . THR A 1 86 ? -17.007 7.748 -9.208 1.00 89.00 86 THR A O 1
ATOM 663 N N . GLY A 1 87 ? -15.635 9.480 -9.592 1.00 90.00 87 GLY A N 1
ATOM 664 C CA . GLY A 1 87 ? -14.416 8.799 -9.155 1.00 90.00 87 GLY A CA 1
ATOM 665 C C . GLY A 1 87 ? -14.494 8.341 -7.698 1.00 90.00 87 GLY A C 1
ATOM 666 O O . GLY A 1 87 ? -14.203 7.180 -7.410 1.00 90.00 87 GLY A O 1
ATOM 667 N N . PHE A 1 88 ? -14.946 9.211 -6.788 1.00 90.50 88 PHE A N 1
ATOM 668 C CA . PHE A 1 88 ? -15.188 8.859 -5.382 1.00 90.50 88 PHE A CA 1
ATOM 669 C C . PHE A 1 88 ? -16.235 7.753 -5.229 1.00 90.50 88 PHE A C 1
ATOM 671 O O . PHE A 1 88 ? -16.032 6.829 -4.442 1.00 90.50 88 PHE A O 1
ATOM 678 N N . LEU A 1 89 ? -17.326 7.813 -5.994 1.00 90.62 89 LEU A N 1
ATOM 679 C CA . LEU A 1 89 ? -18.409 6.836 -5.932 1.00 90.62 89 LEU A CA 1
ATOM 680 C C . LEU A 1 89 ? -17.926 5.428 -6.311 1.00 90.62 89 LEU A C 1
ATOM 682 O O . LEU A 1 89 ? -18.201 4.468 -5.594 1.00 90.62 89 LEU A O 1
ATOM 686 N N . ILE A 1 90 ? -17.123 5.299 -7.372 1.00 90.31 90 ILE A N 1
ATOM 687 C CA . ILE A 1 90 ? -16.507 4.013 -7.749 1.00 90.31 90 ILE A CA 1
ATOM 688 C C . ILE A 1 90 ? -15.475 3.561 -6.705 1.00 90.31 90 ILE A C 1
ATOM 690 O O . ILE A 1 90 ? -15.394 2.376 -6.363 1.00 90.31 90 ILE A O 1
ATOM 694 N N . LEU A 1 91 ? -14.698 4.502 -6.165 1.00 90.50 91 LEU A N 1
ATOM 695 C CA . LEU A 1 91 ? -13.673 4.235 -5.159 1.00 90.50 91 LEU A CA 1
ATOM 696 C C . LEU A 1 91 ? -14.253 3.570 -3.897 1.00 90.50 91 LEU A C 1
ATOM 698 O O . LEU A 1 91 ? -13.592 2.691 -3.337 1.00 90.50 91 LEU A O 1
ATOM 702 N N . LEU A 1 92 ? -15.481 3.930 -3.488 1.00 90.19 92 LEU A N 1
ATOM 703 C CA . LEU A 1 92 ? -16.178 3.332 -2.338 1.00 90.19 92 LEU A CA 1
ATOM 704 C C . LEU A 1 92 ? -16.200 1.800 -2.414 1.00 90.19 92 LEU A C 1
ATOM 706 O O . LEU A 1 92 ? -15.861 1.130 -1.441 1.00 90.19 92 LEU A O 1
ATOM 710 N N . GLY A 1 93 ? -16.544 1.236 -3.573 1.00 87.81 93 GLY A N 1
ATOM 711 C CA . GLY A 1 93 ? -16.598 -0.216 -3.752 1.00 87.81 93 GLY A CA 1
ATOM 712 C C . GLY A 1 93 ? -15.210 -0.850 -3.859 1.00 87.81 93 GLY A C 1
ATOM 713 O O . GLY A 1 93 ? -14.907 -1.839 -3.184 1.00 87.81 93 GLY A O 1
ATOM 714 N N . VAL A 1 94 ? -14.339 -0.261 -4.687 1.00 88.62 94 VAL A N 1
ATOM 715 C CA . VAL A 1 94 ? -13.011 -0.826 -4.991 1.00 88.62 94 VAL A CA 1
ATOM 716 C C . VAL A 1 94 ? -12.140 -0.920 -3.738 1.00 88.62 94 VAL A C 1
ATOM 718 O O . VAL A 1 94 ? -11.443 -1.914 -3.530 1.00 88.62 94 VAL A O 1
ATOM 721 N N . VAL A 1 95 ? -12.182 0.099 -2.884 1.00 89.44 95 VAL A N 1
ATOM 722 C CA . VAL A 1 95 ? -11.348 0.164 -1.680 1.00 89.44 95 VAL A CA 1
ATOM 723 C C . VAL A 1 95 ? -11.804 -0.832 -0.622 1.00 89.44 95 VAL A C 1
ATOM 725 O O . VAL A 1 95 ? -10.971 -1.523 -0.028 1.00 89.44 95 VAL A O 1
ATOM 728 N N . VAL A 1 96 ? -13.116 -0.958 -0.430 1.00 89.62 96 VAL A N 1
ATOM 729 C CA . VAL A 1 96 ? -13.692 -1.887 0.544 1.00 89.62 96 VAL A CA 1
ATOM 730 C C . VAL A 1 96 ? -13.332 -3.334 0.194 1.00 89.62 96 VAL A C 1
ATOM 732 O O . VAL A 1 96 ? -13.012 -4.113 1.094 1.00 89.62 96 VAL A O 1
ATOM 735 N N . ASN A 1 97 ? -13.261 -3.686 -1.096 1.00 88.75 97 ASN A N 1
ATOM 736 C CA . ASN A 1 97 ? -12.890 -5.030 -1.552 1.00 88.75 97 ASN A CA 1
ATOM 737 C C . ASN A 1 97 ? -11.529 -5.514 -1.008 1.00 88.75 97 ASN A C 1
ATOM 739 O O . ASN A 1 97 ? -11.400 -6.657 -0.563 1.00 88.75 97 ASN A O 1
ATOM 743 N N . ASN A 1 98 ? -10.521 -4.635 -0.960 1.00 88.19 98 ASN A N 1
ATOM 744 C CA . ASN A 1 98 ? -9.207 -4.981 -0.402 1.00 88.19 98 ASN A CA 1
ATOM 745 C C . ASN A 1 98 ? -9.310 -5.401 1.073 1.00 88.19 98 ASN A C 1
ATOM 747 O O . ASN A 1 98 ? -8.612 -6.316 1.522 1.00 88.19 98 ASN A O 1
ATOM 751 N N . GLY A 1 99 ? -10.203 -4.750 1.821 1.00 87.56 99 GLY A N 1
ATOM 752 C CA . GLY A 1 99 ? -10.476 -5.081 3.210 1.00 87.56 99 GLY A CA 1
ATOM 753 C C . GLY A 1 99 ? -11.301 -6.353 3.393 1.00 87.56 99 GLY A C 1
ATOM 754 O O . GLY A 1 99 ? -10.983 -7.142 4.286 1.00 87.56 99 GLY A O 1
ATOM 755 N N . ILE A 1 100 ? -12.291 -6.598 2.524 1.00 90.00 100 ILE A N 1
ATOM 756 C CA . ILE A 1 100 ? -13.094 -7.835 2.518 1.00 90.00 100 ILE A CA 1
ATOM 757 C C . ILE A 1 100 ? -12.169 -9.052 2.432 1.00 90.00 100 ILE A C 1
ATOM 759 O O . ILE A 1 100 ? -12.222 -9.924 3.297 1.00 90.00 100 ILE A O 1
ATOM 763 N N . ILE A 1 101 ? -11.266 -9.078 1.445 1.00 87.88 101 ILE A N 1
ATOM 764 C CA . ILE A 1 101 ? -10.346 -10.206 1.213 1.00 87.88 101 ILE A CA 1
ATOM 765 C C . ILE A 1 101 ? -9.443 -10.458 2.432 1.00 87.88 101 ILE A C 1
ATOM 767 O O . ILE A 1 101 ? -9.118 -11.606 2.759 1.00 87.88 101 ILE A O 1
ATOM 771 N N . LEU A 1 102 ? -9.005 -9.390 3.104 1.00 89.50 102 LEU A N 1
ATOM 772 C CA . LEU A 1 102 ? -8.148 -9.483 4.281 1.00 89.50 102 LEU A CA 1
ATOM 773 C C . LEU A 1 102 ? -8.894 -10.070 5.486 1.00 89.50 102 LEU A C 1
ATOM 775 O O . LEU A 1 102 ? -8.386 -10.996 6.127 1.00 89.50 102 LEU A O 1
ATOM 779 N N . ILE A 1 103 ? -10.081 -9.541 5.792 1.00 90.25 103 ILE A N 1
ATOM 780 C CA . ILE A 1 103 ? -10.871 -9.976 6.946 1.00 90.25 103 ILE A CA 1
ATOM 781 C C . ILE A 1 103 ? -11.458 -11.370 6.736 1.00 90.25 103 ILE A C 1
ATOM 783 O O . ILE A 1 103 ? -11.393 -12.190 7.652 1.00 90.25 103 ILE A O 1
ATOM 787 N N . ASP A 1 104 ? -11.959 -11.679 5.541 1.00 90.38 104 ASP A N 1
ATOM 788 C CA . ASP A 1 104 ? -12.466 -13.013 5.217 1.00 90.38 104 ASP A CA 1
ATOM 789 C C . ASP A 1 104 ? -11.389 -14.081 5.453 1.00 90.38 104 ASP A C 1
ATOM 791 O O . ASP A 1 104 ? -11.578 -15.043 6.202 1.00 90.38 10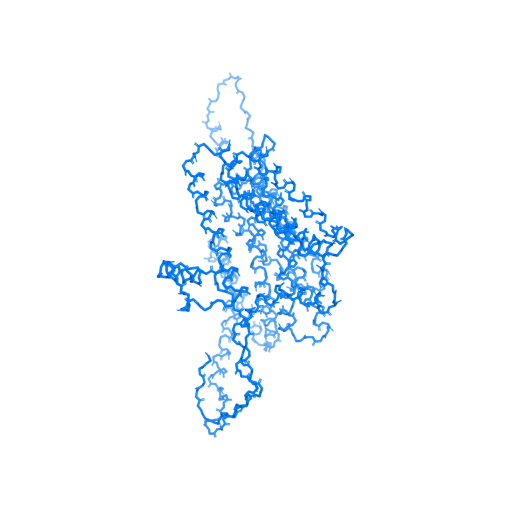4 ASP A O 1
ATOM 795 N N . TYR A 1 105 ? -10.178 -13.847 4.941 1.00 89.62 105 TYR A N 1
ATOM 796 C CA . TYR A 1 105 ? -9.086 -14.786 5.151 1.00 89.62 105 TYR A CA 1
ATOM 797 C C . TYR A 1 105 ? -8.630 -14.869 6.619 1.00 89.62 105 TYR A C 1
ATOM 799 O O . TYR A 1 105 ? -8.271 -15.951 7.097 1.00 89.62 105 TYR A O 1
ATOM 807 N N . ALA A 1 106 ? -8.686 -13.763 7.368 1.00 90.88 106 ALA A N 1
ATOM 808 C CA . ALA A 1 106 ? -8.456 -13.788 8.810 1.00 90.88 106 ALA A CA 1
ATOM 809 C C . ALA A 1 106 ? -9.516 -14.634 9.540 1.00 90.88 106 ALA A C 1
ATOM 811 O O . ALA A 1 106 ? -9.165 -15.417 10.426 1.00 90.88 106 ALA A O 1
ATOM 812 N N . ASN A 1 107 ? -10.786 -14.548 9.141 1.00 89.81 107 ASN A N 1
ATOM 813 C CA . ASN A 1 107 ? -11.874 -15.360 9.688 1.00 89.81 107 ASN A CA 1
ATOM 814 C C . ASN A 1 107 ? -11.707 -16.846 9.352 1.00 89.81 107 ASN A C 1
ATOM 816 O O . ASN A 1 107 ? -11.872 -17.690 10.235 1.00 89.81 107 ASN A O 1
ATOM 820 N N . ILE A 1 108 ? -11.282 -17.181 8.132 1.00 91.56 108 ILE A N 1
ATOM 821 C CA . ILE A 1 108 ? -10.930 -18.558 7.751 1.00 91.56 108 ILE A CA 1
ATOM 822 C C . ILE A 1 108 ? -9.809 -19.098 8.652 1.00 91.56 108 ILE A C 1
ATOM 824 O O . ILE A 1 108 ? -9.907 -20.212 9.166 1.00 91.56 108 ILE A O 1
ATOM 828 N N . LEU A 1 109 ? -8.753 -18.315 8.900 1.00 91.81 109 LEU A N 1
ATOM 829 C CA . LEU A 1 109 ? -7.660 -18.716 9.795 1.00 91.81 109 LEU A CA 1
ATOM 830 C C . LEU A 1 109 ? -8.128 -18.890 11.247 1.00 91.81 109 LEU A C 1
ATOM 832 O O . LEU A 1 109 ? -7.700 -19.832 11.916 1.00 91.81 109 LEU A O 1
ATOM 836 N N . ARG A 1 110 ? -9.039 -18.035 11.729 1.00 90.44 110 ARG A N 1
ATOM 837 C CA . ARG A 1 110 ? -9.665 -18.187 13.054 1.00 90.44 110 ARG A CA 1
ATOM 838 C C . ARG A 1 110 ? -10.462 -19.489 13.148 1.00 90.44 110 ARG A C 1
ATOM 840 O O . ARG A 1 110 ? -10.289 -20.214 14.123 1.00 90.44 110 ARG A O 1
ATOM 847 N N . LYS A 1 111 ? -11.256 -19.828 12.123 1.00 91.31 111 LYS A N 1
ATOM 848 C CA . LYS A 1 111 ? -11.984 -21.111 12.037 1.00 91.31 111 LYS A CA 1
ATOM 849 C C . LYS A 1 111 ? -11.038 -22.320 12.026 1.00 91.31 111 LYS A C 1
ATOM 851 O O . LYS A 1 111 ? -11.390 -23.374 12.535 1.00 91.31 111 LYS A O 1
ATOM 856 N N . ARG A 1 112 ? -9.807 -22.157 11.528 1.00 92.44 112 ARG A N 1
ATOM 857 C CA . ARG A 1 112 ? -8.732 -23.171 11.565 1.00 92.44 112 ARG A CA 1
ATOM 858 C C . ARG A 1 112 ? -7.960 -23.231 12.896 1.00 92.44 112 ARG A C 1
ATOM 860 O O . ARG A 1 112 ? -6.916 -23.873 12.958 1.00 92.44 112 ARG A O 1
ATOM 867 N N . GLY A 1 113 ? -8.418 -22.542 13.943 1.00 91.88 113 GLY A N 1
ATOM 868 C CA . GLY A 1 113 ? -7.823 -22.595 15.284 1.00 91.88 113 GLY A CA 1
ATOM 869 C C . GLY A 1 113 ? -6.667 -21.619 15.534 1.00 91.88 113 GLY A C 1
ATOM 870 O O . GLY A 1 113 ? -6.031 -21.669 16.588 1.00 91.88 113 GLY A O 1
ATOM 871 N N . TYR A 1 114 ? -6.372 -20.696 14.611 1.00 90.00 114 TYR A N 1
ATOM 872 C CA . TYR A 1 114 ? -5.343 -19.682 14.856 1.00 90.00 114 TYR A CA 1
ATOM 873 C C . TYR A 1 114 ? -5.810 -18.684 15.925 1.00 90.00 114 TYR A C 1
ATOM 875 O O . TYR A 1 114 ? -6.912 -18.138 15.854 1.00 90.00 114 TYR A O 1
ATOM 883 N N . ARG A 1 115 ? -4.920 -18.353 16.875 1.00 89.19 115 ARG A N 1
ATOM 884 C CA . ARG A 1 115 ? -5.114 -17.208 17.785 1.00 89.19 115 ARG A CA 1
ATOM 885 C C . ARG A 1 115 ? -5.365 -15.936 16.971 1.00 89.19 115 ARG A C 1
ATOM 887 O O . ARG A 1 115 ? -4.666 -15.700 15.989 1.00 89.19 115 ARG A O 1
ATOM 894 N N . ARG A 1 116 ? -6.298 -15.089 17.417 1.00 82.88 116 ARG A N 1
ATOM 895 C CA . ARG A 1 116 ? -6.787 -13.899 16.685 1.00 82.88 116 ARG A CA 1
ATOM 896 C C . ARG A 1 116 ? -5.668 -13.022 16.114 1.00 82.88 116 ARG A C 1
ATOM 898 O O . ARG A 1 116 ? -5.627 -12.787 14.911 1.00 82.88 116 ARG A O 1
ATOM 905 N N . THR A 1 117 ? -4.703 -12.633 16.948 1.00 86.06 117 THR A N 1
ATOM 906 C CA . THR A 1 117 ? -3.546 -11.820 16.534 1.00 86.06 117 THR A CA 1
ATOM 907 C C . THR A 1 117 ? -2.718 -12.512 15.451 1.00 86.06 117 THR A C 1
ATOM 909 O O . THR A 1 117 ? -2.317 -11.893 14.469 1.00 86.06 117 THR A O 1
ATOM 912 N N . ARG A 1 118 ? -2.499 -13.826 15.590 1.00 87.06 118 ARG A N 1
ATOM 913 C CA . ARG A 1 118 ? -1.739 -14.622 14.618 1.00 87.06 118 ARG A CA 1
ATOM 914 C C . ARG A 1 118 ? -2.514 -14.797 13.312 1.00 87.06 118 ARG A C 1
ATOM 916 O O . ARG A 1 118 ? -1.893 -14.758 12.253 1.00 87.06 118 ARG A O 1
ATOM 923 N N . ALA A 1 119 ? -3.834 -14.961 13.379 1.00 89.25 119 ALA A N 1
ATOM 924 C CA . ALA A 1 119 ? -4.707 -15.043 12.215 1.00 89.25 119 ALA A CA 1
ATOM 925 C C . ALA A 1 119 ? -4.655 -13.746 11.395 1.00 89.25 119 ALA A C 1
ATOM 927 O O . ALA A 1 119 ? -4.332 -13.804 10.213 1.00 89.25 119 ALA A O 1
ATOM 928 N N . LEU A 1 120 ? -4.853 -12.583 12.029 1.00 88.00 120 LEU A N 1
ATOM 929 C CA . LEU A 1 120 ? -4.774 -11.270 11.369 1.00 88.00 120 LEU A CA 1
ATOM 930 C C . LEU A 1 120 ? -3.388 -10.997 10.774 1.00 88.00 120 LEU A C 1
ATOM 932 O O . LEU A 1 120 ? -3.283 -10.574 9.626 1.00 88.00 120 LEU A O 1
ATOM 936 N N . MET A 1 121 ? -2.315 -11.293 11.514 1.00 86.06 121 MET A N 1
ATOM 937 C CA . MET A 1 121 ? -0.947 -11.076 11.031 1.00 86.06 121 MET A CA 1
ATOM 938 C C . MET A 1 121 ? -0.615 -11.982 9.839 1.00 86.06 121 MET A C 1
ATOM 940 O O . MET A 1 121 ? -0.042 -11.536 8.845 1.00 86.06 121 MET A O 1
ATOM 944 N N . THR A 1 122 ? -1.011 -13.256 9.911 1.00 86.38 122 THR A N 1
ATOM 945 C CA . THR A 1 122 ? -0.811 -14.217 8.816 1.00 86.38 122 THR A CA 1
ATOM 946 C C . THR A 1 122 ? -1.657 -13.834 7.604 1.00 86.38 122 THR A C 1
ATOM 948 O O . THR A 1 122 ? -1.176 -13.913 6.472 1.00 86.38 122 THR A O 1
ATOM 951 N N . ALA A 1 123 ? -2.886 -13.360 7.832 1.00 87.62 123 ALA A N 1
ATOM 952 C CA . ALA A 1 123 ? -3.757 -12.885 6.773 1.00 87.62 123 ALA A CA 1
ATOM 953 C C . ALA A 1 123 ? -3.153 -11.676 6.058 1.00 87.62 123 ALA A C 1
ATOM 955 O O . ALA A 1 123 ? -2.947 -11.750 4.847 1.00 87.62 123 ALA A O 1
ATOM 956 N N . GLY A 1 124 ? -2.756 -10.642 6.806 1.00 86.19 124 GLY A N 1
ATOM 957 C CA . GLY A 1 124 ? -2.092 -9.453 6.268 1.00 86.19 124 GLY A CA 1
ATOM 958 C C . GLY A 1 124 ? -0.910 -9.823 5.383 1.00 86.19 124 GLY A C 1
ATOM 959 O O . GLY A 1 124 ? -0.888 -9.480 4.205 1.00 86.19 124 GLY A O 1
ATOM 960 N N . MET A 1 125 ? 0.016 -10.638 5.896 1.00 82.81 125 MET A N 1
ATOM 961 C CA . MET A 1 125 ? 1.198 -11.047 5.133 1.00 82.81 125 MET A CA 1
ATOM 962 C C . MET A 1 125 ? 0.880 -11.797 3.841 1.00 82.81 125 MET A C 1
ATOM 964 O O . MET A 1 125 ? 1.502 -11.540 2.811 1.00 82.81 125 MET A O 1
ATOM 968 N N . SER A 1 126 ? -0.089 -12.712 3.874 1.00 82.38 126 SER A N 1
ATOM 969 C CA . SER A 1 126 ? -0.471 -13.484 2.687 1.00 82.38 126 SER A CA 1
ATOM 970 C C . SER A 1 126 ? -1.174 -12.642 1.615 1.00 82.38 126 SER A C 1
ATOM 972 O O . SER A 1 126 ? -1.152 -13.005 0.438 1.00 82.38 126 SER A O 1
ATOM 974 N N . ARG A 1 127 ? -1.788 -11.517 2.010 1.00 85.06 127 ARG A N 1
ATOM 975 C CA . ARG A 1 127 ? -2.616 -10.677 1.136 1.00 85.06 127 ARG A CA 1
ATOM 976 C C . ARG A 1 127 ? -1.912 -9.432 0.606 1.00 85.06 127 ARG A C 1
ATOM 978 O O . ARG A 1 127 ? -2.399 -8.890 -0.380 1.00 85.06 127 ARG A O 1
ATOM 985 N N . ILE A 1 128 ? -0.736 -9.064 1.133 1.00 83.44 128 ILE A N 1
ATOM 986 C CA . ILE A 1 128 ? 0.094 -7.968 0.587 1.00 83.44 128 ILE A CA 1
ATOM 987 C C . ILE A 1 128 ? 0.263 -8.113 -0.928 1.00 83.44 128 ILE A C 1
ATOM 989 O O . ILE A 1 128 ? -0.017 -7.184 -1.676 1.00 83.44 128 ILE A O 1
ATOM 993 N N . ARG A 1 129 ? 0.703 -9.285 -1.402 1.00 82.50 129 ARG A N 1
ATOM 994 C CA . ARG A 1 129 ? 0.988 -9.481 -2.830 1.00 82.50 129 ARG A CA 1
ATOM 995 C C . ARG A 1 129 ? -0.284 -9.424 -3.695 1.00 82.50 129 ARG A C 1
ATOM 997 O O . ARG A 1 129 ? -0.260 -8.667 -4.658 1.00 82.50 129 ARG A O 1
ATOM 1004 N N . PRO A 1 130 ? -1.371 -10.160 -3.387 1.00 85.19 130 PRO A N 1
ATOM 1005 C CA . PRO A 1 130 ? -2.631 -10.032 -4.119 1.00 85.19 130 PRO A CA 1
ATOM 1006 C C . PRO A 1 130 ? -3.191 -8.603 -4.172 1.00 85.19 130 PRO A C 1
ATOM 1008 O O . PRO A 1 130 ? -3.501 -8.139 -5.262 1.00 85.19 130 PRO A O 1
ATOM 1011 N N . ILE A 1 131 ? -3.254 -7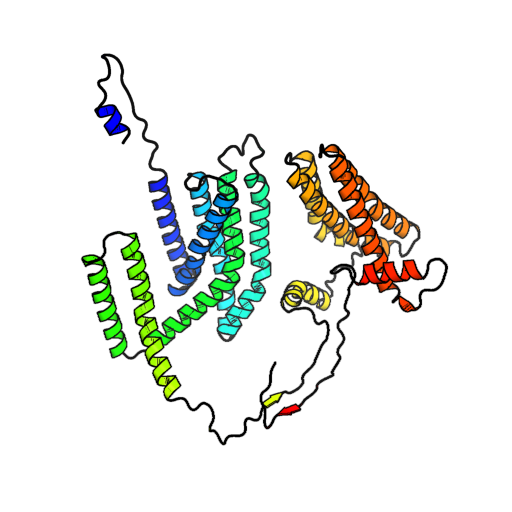.898 -3.034 1.00 87.31 131 ILE A N 1
ATOM 1012 C CA . ILE A 1 131 ? -3.811 -6.534 -2.947 1.00 87.31 131 ILE A CA 1
ATOM 1013 C C . ILE A 1 131 ? -2.958 -5.540 -3.746 1.00 87.31 131 ILE A C 1
ATOM 1015 O O . ILE A 1 131 ? -3.483 -4.717 -4.490 1.00 87.31 131 ILE A O 1
ATOM 1019 N N . LEU A 1 132 ? -1.627 -5.640 -3.657 1.00 87.75 132 LEU A N 1
ATOM 1020 C CA . LEU A 1 132 ? -0.744 -4.798 -4.463 1.00 87.75 132 LEU A CA 1
ATOM 1021 C C . LEU A 1 132 ? -0.894 -5.076 -5.959 1.00 87.75 132 LEU A C 1
ATOM 1023 O O . LEU A 1 132 ? -0.851 -4.135 -6.740 1.00 87.75 132 LEU A O 1
ATOM 1027 N N . ILE A 1 133 ? -1.079 -6.336 -6.370 1.00 86.75 133 ILE A N 1
ATOM 1028 C CA . ILE A 1 133 ? -1.297 -6.671 -7.784 1.00 86.75 133 ILE A CA 1
ATOM 1029 C C . ILE A 1 133 ? -2.567 -5.989 -8.289 1.00 86.75 133 ILE A C 1
ATOM 1031 O O . ILE A 1 133 ? -2.497 -5.281 -9.286 1.00 86.75 133 ILE A O 1
ATOM 1035 N N . THR A 1 134 ? -3.695 -6.140 -7.590 1.00 88.62 134 THR A N 1
ATOM 1036 C CA . THR A 1 134 ? -4.963 -5.526 -8.012 1.00 88.62 134 THR A CA 1
ATOM 1037 C C . THR A 1 134 ? -4.861 -4.006 -8.062 1.00 88.62 134 THR A C 1
ATOM 1039 O O . THR A 1 134 ? -5.255 -3.403 -9.056 1.00 88.62 134 THR A O 1
ATOM 1042 N N . SER A 1 135 ? -4.255 -3.381 -7.049 1.00 89.38 135 SER A N 1
ATOM 1043 C CA . SER A 1 135 ? -4.083 -1.927 -7.017 1.00 89.38 135 SER A CA 1
ATOM 1044 C C . SER A 1 135 ? -3.165 -1.416 -8.123 1.00 89.38 135 SER A C 1
ATOM 1046 O O . SER A 1 135 ? -3.519 -0.463 -8.810 1.00 89.38 135 SER A O 1
ATOM 1048 N N . ILE A 1 136 ? -2.013 -2.057 -8.340 1.00 90.69 136 ILE A N 1
ATOM 1049 C CA . ILE A 1 136 ? -1.072 -1.669 -9.399 1.00 90.69 136 ILE A CA 1
ATOM 1050 C C . ILE A 1 136 ? -1.712 -1.848 -10.775 1.00 90.69 136 ILE A C 1
ATOM 1052 O O . ILE A 1 136 ? -1.534 -0.987 -11.629 1.00 90.69 136 ILE A O 1
ATOM 1056 N N . THR A 1 137 ? -2.468 -2.926 -10.996 1.00 90.31 137 THR A N 1
ATOM 1057 C CA . THR A 1 137 ? -3.159 -3.158 -12.269 1.00 90.31 137 THR A CA 1
ATOM 1058 C C . THR A 1 137 ? -4.179 -2.060 -12.558 1.00 90.31 137 THR A C 1
ATOM 1060 O O . THR A 1 137 ? -4.153 -1.501 -13.651 1.00 90.31 137 THR A O 1
ATOM 1063 N N . THR A 1 138 ? -5.021 -1.694 -11.588 1.00 89.81 138 THR A N 1
ATOM 1064 C CA . THR A 1 138 ? -5.998 -0.609 -11.769 1.00 89.81 138 THR A CA 1
ATOM 1065 C C . THR A 1 138 ? -5.313 0.742 -11.969 1.00 89.81 138 THR A C 1
ATOM 1067 O O . THR A 1 138 ? -5.698 1.491 -12.860 1.00 89.81 138 THR A O 1
ATOM 1070 N N . ILE A 1 139 ? -4.259 1.042 -11.201 1.00 90.75 139 ILE A N 1
ATOM 1071 C CA . ILE A 1 139 ? -3.484 2.282 -11.367 1.00 90.75 139 ILE A CA 1
ATOM 1072 C C . ILE A 1 139 ? -2.856 2.341 -12.763 1.00 90.75 139 ILE A C 1
ATOM 1074 O O . ILE A 1 139 ? -2.958 3.363 -13.432 1.00 90.75 139 ILE A O 1
ATOM 1078 N N . ALA A 1 140 ? -2.247 1.248 -13.227 1.00 87.69 140 ALA A N 1
ATOM 1079 C CA . ALA A 1 140 ? -1.642 1.177 -14.553 1.00 87.69 140 ALA A CA 1
ATOM 1080 C C . ALA A 1 140 ? -2.681 1.315 -15.677 1.00 87.69 140 ALA A C 1
ATOM 1082 O O . ALA A 1 140 ? -2.389 1.948 -16.685 1.00 87.69 140 ALA A O 1
ATOM 1083 N N . ALA A 1 141 ? -3.886 0.763 -15.496 1.00 85.69 141 ALA A N 1
ATOM 1084 C CA . ALA A 1 141 ? -4.984 0.892 -16.454 1.00 85.69 141 ALA A CA 1
ATOM 1085 C C . ALA A 1 141 ? -5.534 2.325 -16.531 1.00 85.69 141 ALA A C 1
ATOM 1087 O O . ALA A 1 141 ? -5.888 2.789 -17.609 1.00 85.69 141 ALA A O 1
ATOM 1088 N N . MET A 1 142 ? -5.573 3.031 -15.400 1.00 87.19 142 MET A N 1
ATOM 1089 C CA . MET A 1 142 ? -6.061 4.411 -15.319 1.00 87.19 142 MET A CA 1
ATOM 1090 C C . MET A 1 142 ? -4.987 5.450 -15.669 1.00 87.19 142 MET A C 1
ATOM 1092 O O . MET A 1 142 ? -5.321 6.599 -15.941 1.00 87.19 142 MET A O 1
ATOM 1096 N N . LEU A 1 143 ? -3.703 5.070 -15.687 1.00 84.44 143 LEU A N 1
ATOM 1097 C CA . LEU A 1 143 ? -2.590 5.988 -15.938 1.00 84.44 143 LEU A CA 1
ATOM 1098 C C . LEU A 1 143 ? -2.704 6.732 -17.285 1.00 84.44 143 LEU A C 1
ATOM 1100 O O . LEU A 1 143 ? -2.555 7.950 -17.271 1.00 84.44 143 LEU A O 1
ATOM 1104 N N . PRO A 1 144 ? -3.019 6.079 -18.426 1.00 78.44 144 PRO A N 1
ATOM 1105 C CA . PRO A 1 144 ? -3.179 6.785 -19.699 1.00 78.44 144 PRO A CA 1
ATOM 1106 C C . PRO A 1 144 ? -4.330 7.795 -19.666 1.00 78.44 144 PRO A C 1
ATOM 1108 O O . PRO A 1 144 ? -4.212 8.884 -20.217 1.00 78.44 144 PRO A O 1
ATOM 1111 N N . LEU A 1 145 ? -5.425 7.448 -18.981 1.00 80.94 145 LEU A N 1
ATOM 1112 C CA . LEU A 1 145 ? -6.601 8.306 -18.840 1.00 80.94 145 LEU A CA 1
ATOM 1113 C C . LEU A 1 145 ? -6.307 9.528 -17.955 1.00 80.94 145 LEU A C 1
ATOM 1115 O O . LEU A 1 145 ? -6.761 10.629 -18.250 1.00 80.94 145 LEU A O 1
ATOM 1119 N N . ALA A 1 146 ? -5.491 9.350 -16.913 1.00 81.81 146 ALA A N 1
ATOM 1120 C CA . ALA A 1 146 ? -5.034 10.429 -16.040 1.00 81.81 146 ALA A CA 1
ATOM 1121 C C . ALA A 1 146 ? -4.097 11.430 -16.739 1.00 81.81 146 ALA A C 1
ATOM 1123 O O . ALA A 1 146 ? -3.957 12.554 -16.267 1.00 81.81 146 ALA A O 1
ATOM 1124 N N . MET A 1 147 ? -3.453 11.038 -17.844 1.00 75.50 147 MET A N 1
ATOM 1125 C CA . MET A 1 147 ? -2.490 11.881 -18.561 1.00 75.50 147 MET A CA 1
ATOM 1126 C C . MET A 1 147 ? -3.143 12.914 -19.493 1.00 75.50 147 MET A C 1
ATOM 1128 O O . MET A 1 147 ? -2.467 13.862 -19.868 1.00 75.50 147 MET A O 1
ATOM 1132 N N . GLY A 1 148 ? -4.430 12.782 -19.839 1.00 63.59 148 GLY A N 1
ATOM 1133 C CA . GLY A 1 148 ? -5.205 13.847 -20.502 1.00 63.59 148 GLY A CA 1
ATOM 1134 C C . GLY A 1 148 ? -4.832 14.190 -21.956 1.00 63.59 148 GLY A C 1
ATOM 1135 O O . GLY A 1 148 ? -5.448 15.077 -22.533 1.00 63.59 148 GLY A O 1
ATOM 1136 N N . ASP A 1 149 ? -3.882 13.484 -22.577 1.00 58.00 149 ASP A N 1
ATOM 1137 C CA . ASP A 1 149 ? -3.292 13.832 -23.886 1.00 58.00 149 ASP A CA 1
ATOM 1138 C C . ASP A 1 149 ? -4.158 13.459 -25.124 1.00 58.00 149 ASP A C 1
ATOM 1140 O O . ASP A 1 149 ? -3.645 13.435 -26.242 1.00 58.00 149 ASP A O 1
ATOM 1144 N N . THR A 1 150 ? -5.452 13.133 -24.980 1.00 55.44 150 THR A N 1
ATOM 1145 C CA . THR A 1 150 ? -6.306 12.758 -26.134 1.00 55.44 150 THR A CA 1
ATOM 1146 C C . THR A 1 150 ? -7.543 13.639 -26.264 1.00 55.44 150 THR A C 1
ATOM 1148 O O . THR A 1 150 ? -8.127 14.047 -25.266 1.00 55.44 150 THR A O 1
ATOM 1151 N N . GLU A 1 151 ? -7.975 13.863 -27.507 1.00 54.69 151 GLU A N 1
ATOM 1152 C CA . GLU A 1 151 ? -9.166 14.638 -27.905 1.00 54.69 151 GLU A CA 1
ATOM 1153 C C . GLU A 1 151 ? -10.467 14.153 -27.220 1.00 54.69 151 GLU A C 1
ATOM 1155 O O . GLU A 1 151 ? -11.365 14.946 -26.964 1.00 54.69 151 GLU A O 1
ATOM 1160 N N . TYR A 1 152 ? -10.527 12.871 -26.825 1.00 47.16 152 TYR A N 1
ATOM 1161 C CA . TYR A 1 152 ? -11.626 12.257 -26.058 1.00 47.16 152 TYR A CA 1
ATOM 1162 C C . TYR A 1 152 ? -11.410 12.250 -24.528 1.00 47.16 152 TYR A C 1
ATOM 1164 O O . TYR A 1 152 ? -12.341 11.977 -23.774 1.00 47.16 152 TYR A O 1
ATOM 1172 N N . ALA A 1 153 ? -10.197 12.545 -24.046 1.00 49.47 153 ALA A N 1
ATOM 1173 C CA . ALA A 1 153 ? -9.857 12.665 -22.621 1.00 49.47 153 ALA A CA 1
ATOM 1174 C C . ALA A 1 153 ? -9.940 14.113 -22.102 1.00 49.47 153 ALA A C 1
ATOM 1176 O O . ALA A 1 153 ? -9.571 14.372 -20.952 1.00 49.47 153 ALA A O 1
ATOM 1177 N N . GLY A 1 154 ? -10.430 15.042 -22.929 1.00 55.19 154 GLY A N 1
ATOM 1178 C CA . GLY A 1 154 ? -10.659 16.435 -22.566 1.00 55.19 154 GLY A CA 1
ATOM 1179 C C . GLY A 1 154 ? -11.601 16.543 -21.365 1.00 55.19 154 GLY A C 1
ATOM 1180 O O . GLY A 1 154 ? -12.774 16.199 -21.450 1.00 55.19 154 GLY A O 1
ATOM 1181 N N . ALA A 1 155 ? -11.056 16.991 -20.232 1.00 55.00 155 ALA A N 1
ATOM 1182 C CA . ALA A 1 155 ? -11.716 17.321 -18.962 1.00 55.00 155 ALA A CA 1
ATOM 1183 C C . ALA A 1 155 ? -12.481 16.210 -18.204 1.00 55.00 155 ALA A C 1
ATOM 1185 O O . ALA A 1 155 ? -12.524 16.272 -16.976 1.00 55.00 155 ALA A O 1
ATOM 1186 N N . ILE A 1 156 ? -13.047 15.193 -18.863 1.00 59.31 156 ILE A N 1
ATOM 1187 C CA . ILE A 1 156 ? -13.904 14.188 -18.207 1.00 59.31 156 ILE A CA 1
ATOM 1188 C C . ILE A 1 156 ? -13.088 13.040 -17.595 1.00 59.31 156 ILE A C 1
ATOM 1190 O O . ILE A 1 156 ? -13.268 12.679 -16.431 1.00 59.31 156 ILE A O 1
ATOM 1194 N N . GLY A 1 157 ? -12.139 12.488 -18.355 1.00 73.25 157 GLY A N 1
ATOM 1195 C CA . GLY A 1 157 ? -11.397 11.286 -17.955 1.00 73.25 157 GLY A CA 1
ATOM 1196 C C . GLY A 1 157 ? -10.294 11.527 -16.922 1.00 73.25 157 GLY A C 1
ATOM 1197 O O . GLY A 1 157 ? -10.114 10.722 -16.006 1.00 73.25 157 GLY A O 1
ATOM 1198 N N . ALA A 1 158 ? -9.568 12.639 -17.040 1.00 81.69 158 ALA A N 1
ATOM 1199 C CA . ALA A 1 158 ? -8.410 12.921 -16.194 1.00 81.69 158 ALA A CA 1
ATOM 1200 C C . ALA A 1 158 ? -8.751 13.081 -14.696 1.00 81.69 158 ALA A C 1
ATOM 1202 O O . ALA A 1 158 ? -8.175 12.341 -13.892 1.00 81.69 158 ALA A O 1
ATOM 1203 N N . PRO A 1 159 ? -9.691 13.957 -14.271 1.00 85.62 159 PRO A N 1
ATOM 1204 C CA . PRO A 1 159 ? -10.010 14.119 -12.849 1.00 85.62 159 PRO A CA 1
ATOM 1205 C C . PRO A 1 159 ? -10.588 12.839 -12.232 1.00 85.62 159 PRO A C 1
ATOM 1207 O O . PRO A 1 159 ? -10.233 12.484 -11.105 1.00 85.62 159 PRO A O 1
ATOM 1210 N N . PHE A 1 160 ? -11.397 12.093 -12.986 1.00 88.81 160 PHE A N 1
ATOM 1211 C CA . PHE A 1 160 ? -11.886 10.774 -12.592 1.00 88.81 160 PHE A CA 1
ATOM 1212 C C . PHE A 1 160 ? -10.727 9.796 -12.318 1.00 88.81 160 PHE A C 1
ATOM 1214 O O . PHE A 1 160 ? -10.618 9.233 -11.224 1.00 88.81 160 PHE A O 1
ATOM 1221 N N . ALA A 1 161 ? -9.819 9.635 -13.285 1.00 89.75 161 ALA A N 1
ATOM 1222 C CA . ALA A 1 161 ? -8.701 8.701 -13.193 1.00 89.75 161 ALA A CA 1
ATOM 1223 C C . ALA A 1 161 ? -7.731 9.070 -12.062 1.00 89.75 161 ALA A C 1
ATOM 1225 O O . ALA A 1 161 ? -7.306 8.197 -11.305 1.00 89.75 161 ALA A O 1
ATOM 1226 N N . ILE A 1 162 ? -7.424 10.361 -11.895 1.00 89.50 162 ILE A N 1
ATOM 1227 C CA . ILE A 1 162 ? -6.546 10.864 -10.827 1.00 89.50 162 ILE A CA 1
ATOM 1228 C C . ILE A 1 162 ? -7.158 10.596 -9.447 1.00 89.50 162 ILE A C 1
ATOM 1230 O O . ILE A 1 162 ? -6.452 10.134 -8.546 1.00 89.50 162 ILE A O 1
ATOM 1234 N N . THR A 1 163 ? -8.469 10.814 -9.291 1.00 92.00 163 THR A N 1
ATOM 1235 C CA . THR A 1 163 ? -9.204 10.525 -8.047 1.00 92.00 163 THR A CA 1
ATOM 1236 C C . THR A 1 163 ? -9.081 9.048 -7.675 1.00 92.00 163 THR A C 1
ATOM 1238 O O . THR A 1 163 ? -8.705 8.717 -6.548 1.00 92.00 163 THR A O 1
ATOM 1241 N N . VAL A 1 164 ? -9.332 8.151 -8.635 1.00 92.50 164 VAL A N 1
ATOM 1242 C CA . VAL A 1 164 ? -9.248 6.700 -8.420 1.00 92.50 164 VAL A CA 1
ATOM 1243 C C . VAL A 1 164 ? -7.813 6.260 -8.123 1.00 92.50 164 VAL A C 1
ATOM 1245 O O . VAL A 1 164 ? -7.596 5.504 -7.176 1.00 92.50 164 VAL A O 1
ATOM 1248 N N . ILE A 1 165 ? -6.820 6.750 -8.875 1.00 93.12 165 ILE A N 1
ATOM 1249 C CA . ILE A 1 165 ? -5.400 6.419 -8.669 1.00 93.12 165 ILE A CA 1
ATOM 1250 C C . ILE A 1 165 ? -4.940 6.852 -7.277 1.00 93.12 165 ILE A C 1
ATOM 1252 O O . ILE A 1 165 ? -4.378 6.038 -6.542 1.00 93.12 165 ILE A O 1
ATOM 1256 N N . GLY A 1 166 ? -5.191 8.108 -6.902 1.00 92.38 166 GLY A N 1
ATOM 1257 C CA . GLY A 1 166 ? -4.779 8.659 -5.613 1.00 92.38 166 GLY A CA 1
ATOM 1258 C C . GLY A 1 166 ? -5.415 7.928 -4.442 1.00 92.38 166 GLY A C 1
ATOM 1259 O O . GLY A 1 166 ? -4.723 7.487 -3.517 1.00 92.38 166 GLY A O 1
ATOM 1260 N N . GLY A 1 167 ? -6.733 7.738 -4.514 1.00 92.75 167 GLY A N 1
ATOM 1261 C CA . GLY A 1 167 ? -7.472 7.064 -3.458 1.00 92.75 167 GLY A CA 1
ATOM 1262 C C . GLY A 1 167 ? -7.076 5.600 -3.318 1.00 92.75 167 GLY A C 1
ATOM 1263 O O . GLY A 1 167 ? -6.854 5.137 -2.201 1.00 92.75 167 GLY A O 1
ATOM 1264 N N . LEU A 1 168 ? -6.901 4.880 -4.431 1.00 92.81 168 LEU A N 1
ATOM 1265 C CA . LEU A 1 168 ? -6.512 3.472 -4.416 1.00 92.81 168 LEU A CA 1
ATOM 1266 C C . LEU A 1 168 ? -5.065 3.278 -3.966 1.00 92.81 168 LEU A C 1
ATOM 1268 O O . LEU A 1 168 ? -4.793 2.336 -3.228 1.00 92.81 168 LEU A O 1
ATOM 1272 N N . PHE A 1 169 ? -4.142 4.149 -4.378 1.00 91.88 169 PHE A N 1
ATOM 1273 C CA . PHE A 1 169 ? -2.741 4.081 -3.963 1.00 91.88 169 PHE A CA 1
ATOM 1274 C C . PHE A 1 169 ? -2.605 4.234 -2.444 1.00 91.88 169 PHE A C 1
ATOM 1276 O O . PHE A 1 169 ? -2.009 3.384 -1.775 1.00 91.88 169 PHE A O 1
ATOM 1283 N N . PHE A 1 170 ? -3.216 5.283 -1.889 1.00 90.81 170 PHE A N 1
ATOM 1284 C CA . PHE A 1 170 ? -3.147 5.569 -0.458 1.00 90.81 170 PHE A CA 1
ATOM 1285 C C . PHE A 1 170 ? -3.922 4.533 0.366 1.00 90.81 170 PHE A C 1
ATOM 1287 O O . PHE A 1 170 ? -3.412 4.010 1.360 1.00 90.81 170 PHE A O 1
ATOM 1294 N N . SER A 1 171 ? -5.117 4.157 -0.104 1.00 89.75 171 SER A N 1
ATOM 1295 C CA . SER A 1 171 ? -5.910 3.071 0.468 1.00 89.75 171 SER A CA 1
ATOM 1296 C C . SER A 1 171 ? -5.130 1.764 0.500 1.00 89.75 171 SER A C 1
ATOM 1298 O O . SER A 1 171 ? -5.038 1.151 1.555 1.00 89.75 171 SER A O 1
ATOM 1300 N N . ALA A 1 172 ? -4.534 1.326 -0.608 1.00 87.75 172 ALA A N 1
ATOM 1301 C CA . ALA A 1 172 ? -3.853 0.038 -0.672 1.00 87.75 172 ALA A CA 1
ATOM 1302 C C . ALA A 1 172 ? -2.664 -0.035 0.293 1.00 87.75 172 ALA A C 1
ATOM 1304 O O . ALA A 1 172 ? -2.478 -1.057 0.959 1.00 87.75 172 ALA A O 1
ATOM 1305 N N . MET A 1 173 ? -1.889 1.051 0.410 1.00 85.19 173 MET A N 1
ATOM 1306 C CA . MET A 1 173 ? -0.779 1.120 1.362 1.00 85.19 173 MET A CA 1
ATOM 1307 C C . MET A 1 173 ? -1.258 1.047 2.811 1.00 85.19 173 MET A C 1
ATOM 1309 O O . MET A 1 173 ? -0.699 0.293 3.609 1.00 85.19 173 MET A O 1
ATOM 1313 N N . LEU A 1 174 ? -2.283 1.823 3.159 1.00 86.69 174 LEU A N 1
ATOM 1314 C CA . LEU A 1 174 ? -2.678 1.985 4.552 1.00 86.69 174 LEU A CA 1
ATOM 1315 C C . LEU A 1 174 ? -3.679 0.930 5.017 1.00 86.69 174 LEU A C 1
ATOM 1317 O O . LEU A 1 174 ? -3.623 0.540 6.174 1.00 86.69 174 LEU A O 1
ATOM 1321 N N . THR A 1 175 ? -4.516 0.379 4.141 1.00 84.56 175 THR A N 1
ATOM 1322 C CA . THR A 1 175 ? -5.495 -0.680 4.453 1.00 84.56 175 THR A CA 1
ATOM 1323 C C . THR A 1 175 ? -4.828 -1.909 5.075 1.00 84.56 175 THR A C 1
ATOM 1325 O O . THR A 1 175 ? -5.331 -2.462 6.051 1.00 84.56 175 THR A O 1
ATOM 1328 N N . LEU A 1 176 ? -3.652 -2.302 4.573 1.00 81.94 176 LEU A N 1
ATOM 1329 C CA . LEU A 1 176 ? -2.874 -3.435 5.094 1.00 81.94 176 LEU A CA 1
ATOM 1330 C C . LEU A 1 176 ? -2.390 -3.240 6.540 1.00 81.94 176 LEU A C 1
ATOM 1332 O O . LEU A 1 176 ? -2.117 -4.225 7.225 1.00 81.94 176 LEU A O 1
ATOM 1336 N N . ILE A 1 177 ? -2.276 -1.991 6.996 1.00 86.00 177 ILE A N 1
ATOM 1337 C CA . ILE A 1 177 ? -1.830 -1.631 8.348 1.00 86.00 177 ILE A CA 1
ATOM 1338 C C . ILE A 1 177 ? -3.037 -1.287 9.223 1.00 86.00 177 ILE A C 1
ATOM 1340 O O . ILE A 1 177 ? -3.169 -1.806 10.328 1.00 86.00 177 ILE A O 1
ATOM 1344 N N . LEU A 1 178 ? -3.925 -0.441 8.708 1.00 87.12 178 LEU A N 1
ATOM 1345 C CA . LEU A 1 178 ? -5.063 0.133 9.407 1.00 87.12 178 LEU A CA 1
ATOM 1346 C C . LEU A 1 178 ? -6.144 -0.906 9.704 1.00 87.12 178 LEU A C 1
ATOM 1348 O O . LEU A 1 178 ? -6.658 -0.933 10.814 1.00 87.12 178 LEU A O 1
ATOM 1352 N N . ILE A 1 179 ? -6.486 -1.793 8.763 1.00 88.94 179 ILE A N 1
ATOM 1353 C CA . ILE A 1 179 ? -7.540 -2.783 9.027 1.00 88.94 179 ILE A CA 1
ATOM 1354 C C . ILE A 1 179 ? -7.151 -3.713 10.181 1.00 88.94 179 ILE A C 1
ATOM 1356 O O . ILE A 1 179 ? -7.959 -3.859 11.099 1.00 88.94 179 ILE A O 1
ATOM 1360 N N . PRO A 1 180 ? -5.954 -4.338 10.207 1.00 88.06 180 PRO A N 1
ATOM 1361 C CA . PRO A 1 180 ? -5.578 -5.187 11.331 1.00 88.06 180 PRO A CA 1
ATOM 1362 C C . PRO A 1 180 ? -5.557 -4.450 12.672 1.00 88.06 180 PRO A C 1
ATOM 1364 O O . PRO A 1 180 ? -5.961 -5.033 13.679 1.00 88.06 180 PRO A O 1
ATOM 1367 N N . THR A 1 181 ? -5.106 -3.192 12.703 1.00 88.94 181 THR A N 1
ATOM 1368 C CA . THR A 1 181 ? -5.030 -2.405 13.942 1.00 88.94 181 THR A CA 1
ATOM 1369 C C . THR A 1 181 ? -6.405 -1.962 14.421 1.00 88.94 181 THR A C 1
ATOM 1371 O O . THR A 1 181 ? -6.713 -2.160 15.593 1.00 88.94 181 THR A O 1
ATOM 1374 N N . VAL A 1 182 ? -7.257 -1.441 13.534 1.00 89.62 182 VAL A N 1
ATOM 1375 C CA . VAL A 1 182 ? -8.625 -1.020 13.868 1.00 89.62 182 VAL A CA 1
ATOM 1376 C C . VAL A 1 182 ? -9.481 -2.224 14.244 1.00 89.62 182 VAL A C 1
ATOM 1378 O O . VAL A 1 182 ? -10.178 -2.171 15.250 1.00 89.62 182 VAL A O 1
ATOM 1381 N N . CYS A 1 183 ? -9.383 -3.340 13.513 1.00 88.06 183 CYS A N 1
ATOM 1382 C CA . CYS A 1 183 ? -10.099 -4.573 13.846 1.00 88.06 183 CYS A CA 1
ATOM 1383 C C . CYS A 1 183 ? -9.728 -5.065 15.249 1.00 88.06 183 CYS A C 1
ATOM 1385 O O . CYS A 1 183 ? -10.602 -5.290 16.083 1.00 88.06 183 CYS A O 1
ATOM 1387 N N . MET A 1 184 ? -8.428 -5.182 15.533 1.00 87.06 184 MET A N 1
ATOM 1388 C CA . MET A 1 184 ? -7.955 -5.671 16.826 1.00 87.06 184 MET A CA 1
ATOM 1389 C C . MET A 1 184 ? -8.261 -4.681 17.955 1.00 87.06 184 MET A C 1
ATOM 1391 O O . MET A 1 184 ? -8.692 -5.092 19.029 1.00 87.06 184 MET A O 1
ATOM 1395 N N . GLY A 1 185 ? -8.073 -3.383 17.711 1.00 87.50 185 GLY A N 1
ATOM 1396 C CA . GLY A 1 185 ? -8.384 -2.319 18.660 1.00 87.50 185 GLY A CA 1
ATOM 1397 C C . GLY A 1 185 ? -9.865 -2.302 19.019 1.00 87.50 185 GLY A C 1
ATOM 1398 O O . GLY A 1 185 ? -10.204 -2.361 20.197 1.00 87.50 185 GLY A O 1
ATOM 1399 N N . LEU A 1 186 ? -10.748 -2.315 18.019 1.00 87.50 186 LEU A N 1
ATOM 1400 C CA . LEU A 1 186 ? -12.192 -2.302 18.229 1.00 87.50 186 LEU A CA 1
ATOM 1401 C C . LEU A 1 186 ? -12.683 -3.583 18.912 1.00 87.50 186 LEU A C 1
ATOM 1403 O O . LEU A 1 186 ? -13.464 -3.502 19.856 1.00 87.50 186 LEU A O 1
ATOM 1407 N N . GLU A 1 187 ? -12.200 -4.762 18.501 1.00 84.56 187 GLU A N 1
ATOM 1408 C CA . GLU A 1 187 ? -12.535 -6.023 19.178 1.00 84.56 187 GLU A CA 1
ATOM 1409 C C . GLU A 1 187 ? -12.094 -6.019 20.651 1.00 84.56 187 GLU A C 1
ATOM 1411 O O . GLU A 1 187 ? -12.848 -6.479 21.513 1.00 84.56 187 GLU A O 1
ATOM 1416 N N . ASN A 1 188 ? -10.899 -5.497 20.950 1.00 87.19 188 ASN A N 1
ATOM 1417 C CA . ASN A 1 188 ? -10.386 -5.385 22.316 1.00 87.19 188 ASN A CA 1
ATOM 1418 C C . ASN A 1 188 ? -11.210 -4.396 23.147 1.00 87.19 188 ASN A C 1
ATOM 1420 O O . ASN A 1 188 ? -11.566 -4.714 24.280 1.00 87.19 188 ASN A O 1
ATOM 1424 N N . VAL A 1 189 ? -11.551 -3.233 22.581 1.00 86.06 189 VAL A N 1
ATOM 1425 C CA . VAL A 1 189 ? -12.412 -2.235 23.232 1.00 86.06 189 VAL A CA 1
ATOM 1426 C C . VAL A 1 189 ? -13.783 -2.833 23.524 1.00 86.06 189 VAL A C 1
ATOM 1428 O O . VAL A 1 189 ? -14.254 -2.727 24.649 1.00 86.06 189 VAL A O 1
ATOM 1431 N N . LEU A 1 190 ? -14.396 -3.532 22.566 1.00 86.19 190 LEU A N 1
ATOM 1432 C CA . LEU A 1 190 ? -15.692 -4.190 22.751 1.00 86.19 190 LEU A CA 1
ATOM 1433 C C . LEU A 1 190 ? -15.642 -5.288 23.820 1.00 86.19 190 LEU A C 1
ATOM 1435 O O . LEU A 1 190 ? -16.567 -5.410 24.621 1.00 86.19 190 LEU A O 1
ATOM 1439 N N . GLN A 1 191 ? -14.579 -6.095 23.852 1.00 86.88 191 GLN A N 1
ATOM 1440 C CA . GLN A 1 191 ? -14.406 -7.139 24.870 1.00 86.88 191 GLN A CA 1
ATOM 1441 C C . GLN A 1 191 ? -14.181 -6.557 26.258 1.00 86.88 191 GLN A C 1
ATOM 1443 O O . GLN A 1 191 ? -14.799 -7.022 27.213 1.00 86.88 191 GLN A O 1
ATOM 1448 N N . TRP A 1 192 ? -13.346 -5.522 26.359 1.00 88.31 192 TRP A N 1
ATOM 1449 C CA . TRP A 1 192 ? -13.172 -4.779 27.597 1.00 88.31 192 TRP A CA 1
ATOM 1450 C C . TRP A 1 192 ? -14.506 -4.181 28.041 1.00 88.31 192 TRP A C 1
ATOM 1452 O O . TRP A 1 192 ? -14.927 -4.457 29.159 1.00 88.31 192 TRP A O 1
ATOM 1462 N N . TYR A 1 193 ? -15.227 -3.495 27.151 1.00 86.62 193 TYR A N 1
ATOM 1463 C CA . TYR A 1 193 ? -16.517 -2.871 27.445 1.00 86.62 193 TYR A CA 1
ATOM 1464 C C . TYR A 1 193 ? -17.559 -3.880 27.954 1.00 86.62 193 TYR A C 1
ATOM 1466 O O . TYR A 1 193 ? -18.250 -3.621 28.935 1.00 86.62 193 TYR A O 1
ATOM 1474 N N . ARG A 1 194 ? -17.616 -5.080 27.357 1.00 86.19 194 ARG A N 1
ATOM 1475 C CA . ARG A 1 194 ? -18.474 -6.190 27.822 1.00 86.19 194 ARG A CA 1
ATOM 1476 C C . ARG A 1 194 ? -18.075 -6.751 29.191 1.00 86.19 194 ARG A C 1
ATOM 1478 O O . ARG A 1 194 ? -18.910 -7.361 29.848 1.00 86.19 194 ARG A O 1
ATOM 1485 N N . SER A 1 195 ? -16.822 -6.573 29.608 1.00 86.94 195 SER A N 1
ATOM 1486 C CA . SER A 1 195 ? -16.324 -7.001 30.922 1.00 86.94 195 SER A CA 1
ATOM 1487 C C . SER A 1 195 ? -16.553 -5.973 32.039 1.00 86.94 195 SER A C 1
ATOM 1489 O O . SER A 1 195 ? -16.318 -6.292 33.206 1.00 86.94 195 SER A O 1
ATOM 1491 N N . LEU A 1 196 ? -17.003 -4.749 31.719 1.00 88.44 196 LEU A N 1
ATOM 1492 C CA . LEU A 1 196 ? -17.310 -3.741 32.738 1.00 88.44 196 LEU A CA 1
ATOM 1493 C C . LEU A 1 196 ? -18.505 -4.174 33.593 1.00 88.44 196 LEU A C 1
ATOM 1495 O O . LEU A 1 196 ? -19.438 -4.837 33.138 1.00 88.44 196 LEU A O 1
ATOM 1499 N N . SER A 1 197 ? -18.498 -3.740 34.853 1.00 89.75 197 SER A N 1
ATOM 1500 C CA . SER A 1 197 ? -19.650 -3.923 35.729 1.00 89.75 197 SER A CA 1
ATOM 1501 C C . SER A 1 197 ? -20.847 -3.110 35.228 1.00 89.75 197 SER A C 1
ATOM 1503 O O . SER A 1 197 ? -20.695 -2.022 34.668 1.00 89.75 197 SER A O 1
ATOM 1505 N N . ARG A 1 198 ? -22.062 -3.600 35.505 1.00 89.44 198 ARG A N 1
ATOM 1506 C CA . ARG A 1 198 ? -23.313 -2.907 35.140 1.00 89.44 198 ARG A CA 1
ATOM 1507 C C . ARG A 1 198 ? -23.375 -1.468 35.676 1.00 89.44 198 ARG A C 1
ATOM 1509 O O . ARG A 1 198 ? -23.897 -0.606 34.987 1.00 89.44 198 ARG A O 1
ATOM 1516 N N . LYS A 1 199 ? -22.769 -1.193 36.840 1.00 89.69 199 LYS A N 1
ATOM 1517 C CA . LYS A 1 199 ? -22.680 0.159 37.428 1.00 89.69 199 LYS A CA 1
ATOM 1518 C C . LYS A 1 199 ? -21.842 1.122 36.579 1.00 89.69 199 LYS A C 1
ATOM 1520 O O . LYS A 1 199 ? -22.242 2.256 36.345 1.00 89.69 199 LYS A O 1
ATOM 1525 N N . LEU A 1 200 ? -20.676 0.677 36.111 1.00 88.31 200 LEU A N 1
ATOM 1526 C CA . LEU A 1 200 ? -19.821 1.487 35.237 1.00 88.31 200 LEU A CA 1
ATOM 1527 C C . LEU A 1 200 ? -20.489 1.728 33.882 1.00 88.31 200 LEU A C 1
ATOM 1529 O O . LEU A 1 200 ? -20.422 2.834 33.354 1.00 88.31 200 LEU A O 1
ATOM 1533 N N . TRP A 1 201 ? -21.186 0.717 33.363 1.00 89.50 201 TRP A N 1
ATOM 1534 C CA . TRP A 1 201 ? -21.954 0.842 32.130 1.00 89.50 201 TRP A CA 1
ATOM 1535 C C . TRP A 1 201 ? -23.066 1.898 32.241 1.00 89.50 201 TRP A C 1
ATOM 1537 O O . TRP A 1 201 ? -23.176 2.763 31.375 1.00 89.50 201 TRP A O 1
ATOM 1547 N N . THR A 1 202 ? -23.837 1.906 33.337 1.00 90.06 202 THR A N 1
ATOM 1548 C CA . THR A 1 202 ? -24.870 2.934 33.562 1.00 90.06 202 THR A CA 1
ATOM 1549 C C . THR A 1 202 ? -24.279 4.335 33.705 1.00 90.06 202 THR A C 1
ATOM 1551 O O . THR A 1 202 ? -24.850 5.288 33.187 1.00 90.06 202 THR A O 1
ATOM 1554 N N . ILE A 1 203 ? -23.113 4.471 34.348 1.00 91.56 203 ILE A N 1
ATOM 1555 C CA . ILE A 1 203 ? -22.414 5.762 34.458 1.00 91.56 203 ILE A CA 1
ATOM 1556 C C . ILE A 1 203 ? -21.990 6.264 33.073 1.00 91.56 203 ILE A C 1
ATOM 1558 O O . ILE A 1 203 ? -22.169 7.440 32.771 1.00 91.56 203 ILE A O 1
ATOM 1562 N N . HIS A 1 204 ? -21.470 5.379 32.215 1.00 91.69 204 HIS A N 1
ATOM 1563 C CA . HIS A 1 204 ? -21.117 5.735 30.836 1.00 91.69 204 HIS A CA 1
ATOM 1564 C C . HIS A 1 204 ? -22.330 6.210 30.046 1.00 91.69 204 HIS A C 1
ATOM 1566 O O . HIS A 1 204 ? -22.232 7.225 29.366 1.00 91.69 204 HIS A O 1
ATOM 1572 N N . LEU A 1 205 ? -23.464 5.514 30.164 1.00 91.44 205 LEU A N 1
ATOM 1573 C CA . LEU A 1 205 ? -24.706 5.895 29.493 1.00 91.44 205 LEU A CA 1
ATOM 1574 C C . LEU A 1 205 ? -25.175 7.291 29.935 1.00 91.44 205 LEU A C 1
ATOM 1576 O O . LEU A 1 205 ? -25.476 8.127 29.088 1.00 91.44 205 LEU A O 1
ATOM 1580 N N . ILE A 1 206 ? -25.187 7.558 31.245 1.00 93.69 206 ILE A N 1
ATOM 1581 C CA . ILE A 1 206 ? -25.604 8.854 31.802 1.00 93.69 206 ILE A CA 1
ATOM 1582 C C . ILE A 1 206 ? -24.677 9.974 31.317 1.00 93.69 206 ILE A C 1
ATOM 1584 O O . ILE A 1 206 ? -25.168 10.977 30.807 1.00 93.69 206 ILE A O 1
ATOM 1588 N N . LEU A 1 207 ? -23.355 9.783 31.413 1.00 92.75 207 LEU A N 1
ATOM 1589 C CA . LEU A 1 207 ? -22.362 10.758 30.944 1.00 92.75 207 LEU A CA 1
ATOM 1590 C C . LEU A 1 207 ? -22.469 11.021 29.439 1.00 92.75 207 LEU A C 1
ATOM 1592 O O . LEU A 1 207 ? -22.275 12.149 28.988 1.00 92.75 207 LEU A O 1
ATOM 1596 N N . PHE A 1 208 ? -22.769 9.983 28.657 1.00 93.44 208 PHE A N 1
ATOM 1597 C CA . PHE A 1 208 ? -22.934 10.112 27.217 1.00 93.44 208 PHE A CA 1
ATOM 1598 C C . PHE A 1 208 ? -24.179 10.934 26.876 1.00 93.44 208 PHE A C 1
ATOM 1600 O O . PHE A 1 208 ? -24.086 11.899 26.123 1.00 93.44 208 PHE A O 1
ATOM 1607 N N . VAL A 1 209 ? -25.328 10.609 27.475 1.00 93.62 209 VAL A N 1
ATOM 1608 C CA . VAL A 1 209 ? -26.581 11.348 27.254 1.00 93.62 209 VAL A CA 1
ATOM 1609 C C . VAL A 1 209 ? -26.447 12.801 27.715 1.00 93.62 209 VAL A C 1
ATOM 1611 O O . VAL A 1 209 ? -26.792 13.706 26.958 1.00 93.62 209 VAL A O 1
ATOM 1614 N N . SER A 1 210 ? -25.882 13.049 28.902 1.00 92.81 210 SER A N 1
ATOM 1615 C CA . SER A 1 210 ? -25.664 14.416 29.389 1.00 92.81 210 SER A CA 1
ATOM 1616 C C . SER A 1 210 ? -24.700 15.196 28.493 1.00 92.81 210 SER A C 1
ATOM 1618 O O . SER A 1 210 ? -24.926 16.370 28.218 1.00 92.81 210 SER A O 1
ATOM 1620 N N . GLY A 1 211 ? -23.640 14.543 28.005 1.00 91.69 211 GLY A N 1
ATOM 1621 C CA . GLY A 1 211 ? -22.670 15.152 27.099 1.00 91.69 211 GLY A CA 1
ATOM 1622 C C . GLY A 1 211 ? -23.288 15.549 25.760 1.00 91.69 211 GLY A C 1
ATOM 1623 O O . GLY A 1 211 ? -23.074 16.668 25.306 1.00 91.69 211 GLY A O 1
ATOM 1624 N N . VAL A 1 212 ? -24.101 14.675 25.158 1.00 92.31 212 VAL A N 1
ATOM 1625 C CA . VAL A 1 212 ? -24.813 14.973 23.904 1.00 92.31 212 VAL A CA 1
ATOM 1626 C C . VAL A 1 212 ? -25.771 16.153 24.078 1.00 92.31 212 VAL A C 1
ATOM 1628 O O . VAL A 1 212 ? -25.782 17.047 23.234 1.00 92.31 212 VAL A O 1
ATOM 1631 N N . ILE A 1 213 ? -26.520 16.200 25.186 1.00 93.38 213 ILE A N 1
ATOM 1632 C CA . ILE A 1 213 ? -27.428 17.316 25.492 1.00 93.38 213 ILE A CA 1
ATOM 1633 C C . ILE A 1 213 ? -26.647 18.631 25.627 1.00 93.38 213 ILE A C 1
ATOM 1635 O O . ILE A 1 213 ? -27.029 19.629 25.021 1.00 93.38 213 ILE A O 1
ATOM 1639 N N . CYS A 1 214 ? -25.525 18.639 26.355 1.00 91.56 214 CYS A N 1
ATOM 1640 C CA . CYS A 1 214 ? -24.691 19.837 26.479 1.00 91.56 214 CYS A CA 1
ATOM 1641 C C . CYS A 1 214 ? -24.118 20.298 25.133 1.00 91.56 214 CYS A C 1
ATOM 1643 O O . CYS A 1 214 ? -24.120 21.492 24.851 1.00 91.56 214 CYS A O 1
ATOM 1645 N N . ILE A 1 215 ? -23.647 19.376 24.289 1.00 91.56 215 ILE A N 1
ATOM 1646 C CA . ILE A 1 215 ? -23.120 19.734 22.964 1.00 91.56 215 ILE A CA 1
ATOM 1647 C C . ILE A 1 215 ? -24.218 20.386 22.119 1.00 91.56 215 ILE A C 1
ATOM 1649 O O . ILE A 1 215 ? -23.969 21.408 21.487 1.00 91.56 215 ILE A O 1
ATOM 1653 N N . TRP A 1 216 ? -25.431 19.832 22.140 1.00 89.12 216 TRP A N 1
ATOM 1654 C CA . TRP A 1 216 ? -26.550 20.365 21.366 1.00 89.12 216 TRP A CA 1
ATOM 1655 C C . TRP A 1 216 ? -27.023 21.741 21.858 1.00 89.12 216 TRP A C 1
ATOM 1657 O O . TRP A 1 216 ? -27.370 22.583 21.038 1.00 89.12 216 TRP A O 1
ATOM 1667 N N . LEU A 1 217 ? -27.006 21.986 23.174 1.00 91.50 217 LEU A N 1
ATOM 1668 C CA . LEU A 1 217 ? -27.472 23.248 23.763 1.00 91.50 217 LEU A CA 1
ATOM 1669 C C . LEU A 1 217 ? -26.441 24.386 23.720 1.00 91.50 217 LEU A C 1
ATOM 1671 O O . LEU A 1 217 ? -26.837 25.545 23.688 1.00 91.50 217 LEU A O 1
ATOM 1675 N N . TYR A 1 218 ? -25.142 24.074 23.772 1.00 89.56 218 TYR A N 1
ATOM 1676 C CA . TYR A 1 218 ? -24.087 25.077 23.992 1.00 89.56 218 TYR A CA 1
ATOM 1677 C C . TYR A 1 218 ? -23.082 25.217 22.843 1.00 89.56 218 TYR A C 1
ATOM 1679 O O . TYR A 1 218 ? -22.208 26.078 22.916 1.00 89.56 218 TYR A O 1
ATOM 1687 N N . THR A 1 219 ? -23.139 24.366 21.812 1.00 87.38 219 THR A N 1
ATOM 1688 C CA . THR A 1 219 ? -22.198 24.435 20.684 1.00 87.38 219 THR A CA 1
ATOM 1689 C C . THR A 1 219 ? -22.890 24.885 19.409 1.00 87.38 219 THR A C 1
ATOM 1691 O O . THR A 1 219 ? -23.698 24.147 18.840 1.00 87.38 219 THR A O 1
ATOM 1694 N N . ASP A 1 220 ? -22.463 26.035 18.897 1.00 85.19 220 ASP A N 1
ATOM 1695 C CA . ASP A 1 220 ? -22.878 26.528 17.590 1.00 85.19 220 ASP A CA 1
ATOM 1696 C C . ASP A 1 220 ? -21.976 25.981 16.473 1.00 85.19 220 ASP A C 1
ATOM 1698 O O . ASP A 1 220 ? -20.744 25.995 16.548 1.00 85.19 220 ASP A O 1
ATOM 1702 N N . GLY A 1 221 ? -22.607 25.507 15.397 1.00 86.25 221 GLY A N 1
ATOM 1703 C CA . GLY A 1 221 ? -21.934 25.047 14.183 1.00 86.25 221 GLY A CA 1
ATOM 1704 C C . GLY A 1 221 ? -21.761 23.527 14.081 1.00 86.25 221 GLY A C 1
ATOM 1705 O O . GLY A 1 221 ? -21.258 22.852 14.980 1.00 86.25 221 GLY A O 1
ATOM 1706 N N . MET A 1 222 ? -22.117 22.985 12.910 1.00 81.38 222 MET A N 1
ATOM 1707 C CA . MET A 1 222 ? -22.109 21.540 12.622 1.00 81.38 222 MET A CA 1
ATOM 1708 C C . MET A 1 222 ? -20.721 20.896 12.789 1.00 81.38 222 MET A C 1
ATOM 1710 O O . MET A 1 222 ? -20.601 19.737 13.194 1.00 81.38 222 MET A O 1
ATOM 1714 N N . LEU A 1 223 ? -19.657 21.648 12.494 1.00 81.31 223 LEU A N 1
ATOM 1715 C CA . LEU A 1 223 ? -18.274 21.174 12.581 1.00 81.31 223 LEU A CA 1
ATOM 1716 C C . LEU A 1 223 ? -17.838 20.978 14.046 1.00 81.31 223 LEU A C 1
ATOM 1718 O O . LEU A 1 223 ? -17.332 19.917 14.405 1.00 81.31 223 LEU A O 1
ATOM 1722 N N . TRP A 1 224 ? -18.100 21.949 14.924 1.00 85.81 224 TRP A N 1
ATOM 1723 C CA . TRP A 1 224 ? -17.761 21.831 16.346 1.00 85.81 224 TRP A CA 1
ATOM 1724 C C . TRP A 1 224 ? -18.601 20.773 17.056 1.00 85.81 224 TRP A C 1
ATOM 1726 O O . TRP A 1 224 ? -18.058 19.979 17.825 1.00 85.81 224 TRP A O 1
ATOM 1736 N N . GLN A 1 225 ? -19.893 20.682 16.729 1.00 87.94 225 GLN A N 1
ATOM 1737 C CA . GLN A 1 225 ? -20.762 19.627 17.252 1.00 87.94 225 GLN A CA 1
ATOM 1738 C C . GLN A 1 225 ? -20.238 18.227 16.901 1.00 87.94 225 GLN A C 1
ATOM 1740 O O . GLN A 1 225 ? -20.196 17.346 17.760 1.00 87.94 225 GLN A O 1
ATOM 1745 N N . SER A 1 226 ? -19.777 18.022 15.662 1.00 81.69 226 SER A N 1
ATOM 1746 C CA . SER A 1 226 ? -19.213 16.733 15.246 1.00 81.69 226 SER A CA 1
ATOM 1747 C C . SER A 1 226 ? -17.864 16.433 15.913 1.00 81.69 226 SER A C 1
ATOM 1749 O O . SER A 1 226 ? -17.654 15.298 16.346 1.00 81.69 226 SER A O 1
ATOM 1751 N N . ILE A 1 227 ? -16.985 17.427 16.098 1.00 87.50 227 ILE A N 1
ATOM 1752 C CA . ILE A 1 227 ? -15.726 17.255 16.848 1.00 87.50 227 ILE A CA 1
ATOM 1753 C C . ILE A 1 227 ? -15.997 16.864 18.306 1.00 87.50 227 ILE A C 1
ATOM 1755 O O . ILE A 1 227 ? -15.427 15.882 18.792 1.00 87.50 227 ILE A O 1
ATOM 1759 N N . TYR A 1 228 ? -16.866 17.593 19.011 1.00 89.50 228 TYR A N 1
ATOM 1760 C CA . TYR A 1 228 ? -17.155 17.306 20.418 1.00 89.50 228 TYR A CA 1
ATOM 1761 C C . TYR A 1 228 ? -17.867 15.970 20.604 1.00 89.50 228 TYR A C 1
ATOM 1763 O O . TYR A 1 228 ? -17.569 15.255 21.560 1.00 89.50 228 TYR A O 1
ATOM 1771 N N . LEU A 1 229 ? -18.735 15.578 19.670 1.00 89.88 229 LEU A N 1
ATOM 1772 C CA . LEU A 1 229 ? -19.366 14.262 19.694 1.00 89.88 229 LEU A CA 1
ATOM 1773 C C . LEU A 1 229 ? -18.323 13.139 19.590 1.00 89.88 229 LEU A C 1
ATOM 1775 O O . LEU A 1 229 ? -18.355 12.189 20.372 1.00 89.88 229 LEU A O 1
ATOM 1779 N N . VAL A 1 230 ? -17.361 13.260 18.671 1.00 87.56 230 VAL A N 1
ATOM 1780 C CA . VAL A 1 230 ? -16.261 12.289 18.541 1.00 87.56 230 VAL A CA 1
ATOM 1781 C C . VAL A 1 230 ? -15.403 12.262 19.810 1.00 87.56 230 VAL A C 1
ATOM 1783 O O . VAL A 1 230 ? -15.065 11.180 20.301 1.00 87.56 230 VAL A O 1
ATOM 1786 N N . ALA A 1 231 ? -15.096 13.431 20.379 1.00 89.38 231 ALA A N 1
ATOM 1787 C CA . ALA A 1 231 ? -14.350 13.539 21.629 1.00 89.38 231 ALA A CA 1
ATOM 1788 C C . ALA A 1 231 ? -15.087 12.874 22.803 1.00 89.38 231 ALA A C 1
ATOM 1790 O O . ALA A 1 231 ? -14.453 12.196 23.608 1.00 89.38 231 ALA A O 1
ATOM 1791 N N . LEU A 1 232 ? -16.415 12.993 22.873 1.00 91.75 232 LEU A N 1
ATOM 1792 C CA . LEU A 1 232 ? -17.245 12.352 23.894 1.00 91.75 232 LEU A CA 1
ATOM 1793 C C . LEU A 1 232 ? -17.227 10.819 23.763 1.00 91.75 232 LEU A C 1
ATOM 1795 O O . LEU A 1 232 ? -16.995 10.115 24.749 1.00 91.75 232 LEU A O 1
ATOM 1799 N N . ILE A 1 233 ? -17.417 10.307 22.538 1.00 88.00 233 ILE A N 1
ATOM 1800 C CA . ILE A 1 233 ? -17.421 8.866 22.227 1.00 88.00 233 ILE A CA 1
ATOM 1801 C C . ILE A 1 233 ? -16.085 8.216 22.608 1.00 88.00 233 ILE A C 1
ATOM 1803 O O . ILE A 1 233 ? -16.070 7.119 23.163 1.00 88.00 233 ILE A O 1
ATOM 1807 N N . ALA A 1 234 ? -14.960 8.876 22.321 1.00 87.12 234 ALA A N 1
ATOM 1808 C CA . ALA A 1 234 ? -13.631 8.352 22.636 1.00 87.12 234 ALA A CA 1
ATOM 1809 C C . ALA A 1 234 ? -13.209 8.624 24.093 1.00 87.12 234 ALA A C 1
ATOM 1811 O O . ALA A 1 234 ? -12.556 7.790 24.727 1.00 87.12 234 ALA A O 1
ATOM 1812 N N . GLY A 1 235 ? -13.590 9.782 24.633 1.00 89.38 235 GLY A N 1
ATOM 1813 C CA . GLY A 1 235 ? -13.138 10.293 25.922 1.00 89.38 235 GLY A CA 1
ATOM 1814 C C . GLY A 1 235 ? -13.683 9.511 27.112 1.00 89.38 235 GLY A C 1
ATOM 1815 O O . GLY A 1 235 ? -12.908 9.153 27.996 1.00 89.38 235 GLY A O 1
ATOM 1816 N N . ILE A 1 236 ? -14.981 9.180 27.131 1.00 89.56 236 ILE A N 1
ATOM 1817 C CA . ILE A 1 236 ? -15.597 8.465 28.267 1.00 89.56 236 ILE A CA 1
ATOM 1818 C C . ILE A 1 236 ? -14.982 7.059 28.453 1.00 89.56 236 ILE A C 1
ATOM 1820 O O . ILE A 1 236 ? -14.507 6.750 29.560 1.00 89.56 236 ILE A O 1
ATOM 1824 N N . PRO A 1 237 ? -14.903 6.202 27.409 1.00 87.81 237 PRO A N 1
ATOM 1825 C CA . PRO A 1 237 ? -14.224 4.913 27.513 1.00 87.81 237 PRO A CA 1
ATOM 1826 C C . PRO A 1 237 ? -12.732 5.073 27.807 1.00 87.81 237 PRO A C 1
ATOM 1828 O O . PRO A 1 237 ? -12.205 4.358 28.660 1.00 87.81 237 PRO A O 1
ATOM 1831 N N . GLY A 1 238 ? -12.065 6.029 27.149 1.00 87.75 238 GLY A N 1
ATOM 1832 C CA . GLY A 1 238 ? -10.631 6.277 27.296 1.00 87.75 238 GLY A CA 1
ATOM 1833 C C . GLY A 1 238 ? -10.236 6.660 28.720 1.00 87.75 238 GLY A C 1
ATOM 1834 O O . GLY A 1 238 ? -9.331 6.051 29.289 1.00 87.75 238 GLY A O 1
ATOM 1835 N N . MET A 1 239 ? -10.960 7.595 29.337 1.00 87.38 239 MET A N 1
ATOM 1836 C CA . MET A 1 239 ? -10.703 8.014 30.716 1.00 87.38 239 MET A CA 1
ATOM 1837 C C . MET A 1 239 ? -10.979 6.910 31.726 1.00 87.38 239 MET A C 1
ATOM 1839 O O . MET A 1 239 ? -10.223 6.732 32.681 1.00 87.38 239 MET A O 1
ATOM 1843 N N . THR A 1 240 ? -12.026 6.122 31.497 1.00 88.88 240 THR A N 1
ATOM 1844 C CA . THR A 1 240 ? -12.353 4.996 32.376 1.00 88.88 240 THR A CA 1
ATOM 1845 C C . THR A 1 240 ? -11.304 3.896 32.282 1.00 88.88 240 THR A C 1
ATOM 1847 O O . THR A 1 240 ? -10.876 3.359 33.305 1.00 88.88 240 THR A O 1
ATOM 1850 N N . TYR A 1 241 ? -10.857 3.579 31.064 1.00 87.00 241 TYR A N 1
ATOM 1851 C CA . TYR A 1 241 ? -9.761 2.644 30.841 1.00 87.00 241 TYR A CA 1
ATOM 1852 C C . TYR A 1 241 ? -8.487 3.140 31.525 1.00 87.00 241 TYR A C 1
ATOM 1854 O O . TYR A 1 241 ? -7.902 2.395 32.308 1.00 87.00 241 TYR A O 1
ATOM 1862 N N . PHE A 1 242 ? -8.117 4.409 31.309 1.00 87.50 242 PHE A N 1
ATOM 1863 C CA . PHE A 1 242 ? -6.950 5.034 31.928 1.00 87.50 242 PHE A CA 1
ATOM 1864 C C . PHE A 1 242 ? -6.995 4.918 33.454 1.00 87.50 242 PHE A C 1
ATOM 1866 O O . PHE A 1 242 ? -6.063 4.369 34.042 1.00 87.50 242 PHE A O 1
ATOM 1873 N N . ALA A 1 243 ? -8.100 5.323 34.086 1.00 86.31 243 ALA A N 1
ATOM 1874 C CA . ALA A 1 243 ? -8.279 5.233 35.533 1.00 86.31 243 ALA A CA 1
ATOM 1875 C C . ALA A 1 243 ? -8.123 3.790 36.046 1.00 86.31 243 ALA A C 1
ATOM 1877 O O . ALA A 1 243 ? -7.378 3.544 36.996 1.00 86.31 243 ALA A O 1
ATOM 1878 N N . GLN A 1 244 ? -8.751 2.812 35.383 1.00 84.69 244 GLN A N 1
ATOM 1879 C CA . GLN A 1 244 ? -8.622 1.399 35.752 1.00 84.69 244 GLN A CA 1
ATOM 1880 C C . GLN A 1 244 ? -7.189 0.879 35.595 1.00 84.69 244 GLN A C 1
ATOM 1882 O O . GLN A 1 244 ? -6.694 0.169 36.473 1.00 84.69 244 GLN A O 1
ATOM 1887 N N . THR A 1 245 ? -6.511 1.206 34.493 1.00 84.00 245 THR A N 1
ATOM 1888 C CA . THR A 1 245 ? -5.130 0.761 34.265 1.00 84.00 245 THR A CA 1
ATOM 1889 C C . THR A 1 245 ? -4.137 1.409 35.214 1.00 84.00 245 THR A C 1
ATOM 1891 O O . THR A 1 245 ? -3.243 0.712 35.689 1.00 84.00 245 THR A O 1
ATOM 1894 N N . SER A 1 246 ? -4.301 2.692 35.533 1.00 83.38 246 SER A N 1
ATOM 1895 C CA . SER A 1 246 ? -3.451 3.397 36.494 1.00 83.38 246 SER A CA 1
ATOM 1896 C C . SER A 1 246 ? -3.585 2.785 37.889 1.00 83.38 246 SER A C 1
ATOM 1898 O O . SER A 1 246 ? -2.579 2.469 38.520 1.00 83.38 246 SER A O 1
ATOM 1900 N N . LEU A 1 247 ? -4.816 2.482 38.321 1.00 80.56 247 LEU A N 1
ATOM 1901 C CA . LEU A 1 247 ? -5.072 1.792 39.590 1.00 80.56 247 LEU A CA 1
ATOM 1902 C C . LEU A 1 247 ? -4.535 0.351 39.609 1.00 80.56 247 LEU A C 1
ATOM 1904 O O . LEU A 1 247 ? -4.075 -0.112 40.649 1.00 80.56 247 LEU A O 1
ATOM 1908 N N . ARG A 1 248 ? -4.578 -0.369 38.477 1.00 75.75 248 ARG A N 1
ATOM 1909 C CA . ARG A 1 248 ? -3.999 -1.721 38.365 1.00 75.75 248 ARG A CA 1
ATOM 1910 C C . ARG A 1 248 ? -2.475 -1.706 38.393 1.00 75.75 248 ARG A C 1
ATOM 1912 O O . ARG A 1 248 ? -1.893 -2.519 39.098 1.00 75.75 248 ARG A O 1
ATOM 1919 N N . ARG A 1 249 ? -1.829 -0.800 37.651 1.00 68.06 249 ARG A N 1
ATOM 1920 C CA . ARG A 1 249 ? -0.362 -0.669 37.634 1.00 68.06 249 ARG A CA 1
ATOM 1921 C C . ARG A 1 249 ? 0.191 -0.292 39.003 1.00 68.06 249 ARG A C 1
ATOM 1923 O O . ARG A 1 249 ? 1.213 -0.837 39.385 1.00 68.06 249 ARG A O 1
ATOM 1930 N N . ALA A 1 250 ? -0.517 0.549 39.755 1.00 66.62 250 ALA A N 1
ATOM 1931 C CA . ALA A 1 250 ? -0.147 0.890 41.127 1.00 66.62 250 ALA A CA 1
ATOM 1932 C C . ALA A 1 250 ? -0.166 -0.311 42.096 1.00 66.62 250 ALA A C 1
ATOM 1934 O O . ALA A 1 250 ? 0.408 -0.223 43.173 1.00 66.62 250 ALA A O 1
ATOM 1935 N N . LYS A 1 251 ? -0.828 -1.418 41.733 1.00 65.00 251 LYS A N 1
ATOM 1936 C CA . LYS A 1 251 ? -0.956 -2.630 42.559 1.00 65.00 251 LYS A CA 1
ATOM 1937 C C . LYS A 1 251 ? -0.199 -3.843 42.010 1.00 65.00 251 LYS A C 1
ATOM 1939 O O . LYS A 1 251 ? -0.273 -4.909 42.609 1.00 65.00 251 LYS A O 1
ATOM 1944 N N . ALA A 1 252 ? 0.444 -3.726 40.850 1.00 60.78 252 ALA A N 1
ATOM 1945 C CA . ALA A 1 252 ? 1.058 -4.863 40.179 1.00 60.78 252 ALA A CA 1
ATOM 1946 C C . ALA A 1 252 ? 2.547 -4.964 40.534 1.00 60.78 252 ALA A C 1
ATOM 1948 O O . ALA A 1 252 ? 3.380 -4.332 39.888 1.00 60.78 252 ALA A O 1
ATOM 1949 N N . GLU A 1 253 ? 2.881 -5.804 41.511 1.00 59.44 253 GLU A N 1
ATOM 1950 C CA . GLU A 1 253 ? 4.221 -6.386 41.620 1.00 59.44 253 GLU A CA 1
ATOM 1951 C C . GLU A 1 253 ? 4.304 -7.531 40.604 1.00 59.44 253 GLU A C 1
ATOM 1953 O O . GLU A 1 253 ? 3.630 -8.551 40.730 1.00 59.44 253 GLU A O 1
ATOM 1958 N N . VAL A 1 254 ? 5.024 -7.310 39.501 1.00 63.84 254 VAL A N 1
ATOM 1959 C CA . VAL A 1 254 ? 5.064 -8.258 38.369 1.00 63.84 254 VAL A CA 1
ATOM 1960 C C . VAL A 1 254 ? 6.019 -9.425 38.645 1.00 63.84 254 VAL A C 1
ATOM 1962 O O . VAL A 1 254 ? 5.834 -10.499 38.080 1.00 63.84 254 VAL A O 1
ATOM 1965 N N . ILE A 1 255 ? 7.027 -9.212 39.494 1.00 63.75 255 ILE A N 1
ATOM 1966 C CA . ILE A 1 255 ? 8.035 -10.190 39.921 1.00 63.75 255 ILE A CA 1
ATOM 1967 C C . ILE A 1 255 ? 8.442 -9.784 41.342 1.00 63.75 255 ILE A C 1
ATOM 1969 O O . ILE A 1 255 ? 8.660 -8.592 41.577 1.00 63.75 255 ILE A O 1
ATOM 1973 N N . ASN A 1 256 ? 8.519 -10.733 42.277 1.00 67.44 256 ASN A N 1
ATOM 1974 C CA . ASN A 1 256 ? 9.029 -10.433 43.615 1.00 67.44 256 ASN A CA 1
ATOM 1975 C C . ASN A 1 256 ? 10.497 -9.970 43.503 1.00 67.44 256 ASN A C 1
ATOM 1977 O O . ASN A 1 256 ? 11.239 -10.557 42.713 1.00 67.44 256 ASN A O 1
ATOM 1981 N N . PRO A 1 257 ? 10.950 -8.962 44.274 1.00 67.06 257 PRO A N 1
ATOM 1982 C CA . PRO A 1 257 ? 12.328 -8.457 44.207 1.00 67.06 257 PRO A CA 1
ATOM 1983 C C . PRO A 1 257 ? 13.404 -9.540 44.385 1.00 67.06 257 PRO A C 1
ATOM 1985 O O . PRO A 1 257 ? 14.503 -9.402 43.853 1.00 67.06 257 PRO A O 1
ATOM 1988 N N . ASP A 1 258 ? 13.057 -10.617 45.092 1.00 71.25 258 ASP A N 1
ATOM 1989 C CA . ASP A 1 258 ? 13.957 -11.708 45.472 1.00 71.25 258 ASP A CA 1
ATOM 1990 C C . ASP A 1 258 ? 13.896 -12.921 44.519 1.00 71.25 258 ASP A C 1
ATOM 1992 O O . ASP A 1 258 ? 14.576 -13.923 44.741 1.00 71.25 258 ASP A O 1
ATOM 1996 N N . GLU A 1 259 ? 13.069 -12.880 43.468 1.00 70.56 259 GLU A N 1
ATOM 1997 C CA . GLU A 1 259 ? 12.864 -14.017 42.565 1.00 70.56 259 GLU A CA 1
ATOM 1998 C C . GLU A 1 259 ? 13.846 -13.979 41.379 1.00 70.56 259 GLU A C 1
ATOM 2000 O O . GLU A 1 259 ? 13.821 -13.075 40.539 1.00 70.56 259 GLU A O 1
ATOM 2005 N N . GLU A 1 260 ? 14.727 -14.981 41.291 1.00 66.06 260 GLU A N 1
ATOM 2006 C CA . GLU A 1 260 ? 15.713 -15.084 40.211 1.00 66.06 260 GLU A CA 1
ATOM 2007 C C . GLU A 1 260 ? 15.044 -15.332 38.847 1.00 66.06 260 GLU A C 1
ATOM 2009 O O . GLU A 1 260 ? 14.438 -16.375 38.582 1.00 66.06 260 GLU A O 1
ATOM 2014 N N . ILE A 1 261 ? 15.201 -14.382 37.922 1.00 68.06 261 ILE A N 1
ATOM 2015 C CA . ILE A 1 261 ? 14.663 -14.493 36.564 1.00 68.06 261 ILE A CA 1
ATOM 2016 C C . ILE A 1 261 ? 15.571 -15.402 35.727 1.00 68.06 261 ILE A C 1
ATOM 2018 O O . ILE A 1 261 ? 16.594 -14.973 35.194 1.00 68.06 261 ILE A O 1
ATOM 2022 N N . ARG A 1 262 ? 15.160 -16.658 35.528 1.00 66.50 262 ARG A N 1
ATOM 2023 C CA . ARG A 1 262 ? 15.859 -17.596 34.635 1.00 66.50 262 ARG A CA 1
ATOM 2024 C C . ARG A 1 262 ? 15.381 -17.452 33.187 1.00 66.50 262 ARG A C 1
ATOM 2026 O O . ARG A 1 262 ? 14.311 -17.942 32.820 1.00 66.50 262 ARG A O 1
ATOM 2033 N N . ILE A 1 263 ? 16.206 -16.860 32.322 1.00 74.12 263 ILE A N 1
ATOM 2034 C CA . ILE A 1 263 ? 15.944 -16.802 30.873 1.00 74.12 263 ILE A CA 1
ATOM 2035 C C . ILE A 1 263 ? 16.785 -17.871 30.164 1.00 74.12 263 ILE A C 1
ATOM 2037 O O . ILE A 1 263 ? 18.010 -17.779 30.091 1.00 74.12 263 ILE A O 1
ATOM 2041 N N . SER A 1 264 ? 16.120 -18.888 29.605 1.00 72.50 264 SER A N 1
ATOM 2042 C CA . SER A 1 264 ? 16.759 -19.927 28.784 1.00 72.50 264 SER A CA 1
ATOM 2043 C C . SER A 1 264 ? 16.482 -19.677 27.303 1.00 72.50 264 SER A C 1
ATOM 2045 O O . SER A 1 264 ? 15.350 -19.828 26.837 1.00 72.50 264 SER A O 1
ATOM 2047 N N . VAL A 1 265 ? 17.520 -19.324 26.539 1.00 73.31 265 VAL A N 1
ATOM 2048 C CA . VAL A 1 265 ? 17.435 -19.230 25.076 1.00 73.31 265 VAL A CA 1
ATOM 2049 C C . VAL A 1 265 ? 18.008 -20.508 24.480 1.00 73.31 265 VAL A C 1
ATOM 2051 O O . VAL A 1 265 ? 19.214 -20.753 24.511 1.00 73.31 265 VAL A O 1
ATOM 2054 N N . ARG A 1 266 ? 17.131 -21.347 23.926 1.00 75.81 266 ARG A N 1
ATOM 2055 C CA . ARG A 1 266 ? 17.519 -22.617 23.303 1.00 75.81 266 ARG A CA 1
ATOM 2056 C C . ARG A 1 266 ? 17.666 -22.448 21.794 1.00 75.81 266 ARG A C 1
ATOM 2058 O O . ARG A 1 266 ? 16.775 -21.910 21.141 1.00 75.81 266 ARG A O 1
ATOM 2065 N N . ASN A 1 267 ? 18.757 -22.977 21.238 1.00 70.69 267 ASN A N 1
ATOM 2066 C CA . ASN A 1 267 ? 19.015 -23.047 19.795 1.00 70.69 267 ASN A CA 1
ATOM 2067 C C . ASN A 1 267 ? 19.082 -21.687 19.075 1.00 70.69 267 ASN A C 1
ATOM 2069 O O . ASN A 1 267 ? 18.455 -21.492 18.028 1.00 70.69 267 ASN A O 1
ATOM 2073 N N . LEU A 1 268 ? 19.900 -20.757 19.576 1.00 75.25 268 LEU A N 1
ATOM 2074 C CA . LEU A 1 268 ? 20.169 -19.515 18.860 1.00 75.25 268 LEU A CA 1
ATOM 2075 C C . LEU A 1 268 ? 20.995 -19.801 17.595 1.00 75.25 268 LEU A C 1
ATOM 2077 O O . LEU A 1 268 ? 22.101 -20.348 17.644 1.00 75.25 268 LEU A O 1
ATOM 2081 N N . VAL A 1 269 ? 20.468 -19.399 16.439 1.00 74.81 269 VAL A N 1
ATOM 2082 C CA . VAL A 1 269 ? 21.175 -19.474 15.157 1.00 74.81 269 VAL A CA 1
ATOM 2083 C C . VAL A 1 269 ? 21.326 -18.071 14.591 1.00 74.81 269 VAL A C 1
ATOM 2085 O O . VAL A 1 269 ? 20.345 -17.445 14.195 1.00 74.81 269 VAL A O 1
ATOM 2088 N N . LYS A 1 270 ? 22.571 -17.595 14.501 1.00 79.25 270 LYS A N 1
ATOM 2089 C CA . LYS A 1 270 ? 22.889 -16.325 13.846 1.00 79.25 270 LYS A CA 1
ATOM 2090 C C . LYS A 1 270 ? 23.259 -16.576 12.391 1.00 79.25 270 LYS A C 1
ATOM 2092 O O . LYS A 1 270 ? 24.255 -17.241 12.094 1.00 79.25 270 LYS A O 1
ATOM 2097 N N . ILE A 1 271 ? 22.441 -16.044 11.488 1.00 77.81 271 ILE A N 1
ATOM 2098 C CA . ILE A 1 271 ? 22.689 -16.101 10.048 1.00 77.81 271 ILE A CA 1
ATOM 2099 C C . ILE A 1 271 ? 22.989 -14.687 9.578 1.00 77.81 271 ILE A C 1
ATOM 2101 O O . ILE A 1 271 ? 22.132 -13.807 9.658 1.00 77.81 271 ILE A O 1
ATOM 2105 N N . TYR A 1 272 ? 24.222 -14.467 9.131 1.00 76.94 272 TYR A N 1
ATOM 2106 C CA . TYR A 1 272 ? 24.618 -13.185 8.566 1.00 76.94 272 TYR A CA 1
ATOM 2107 C C . TYR A 1 272 ? 24.095 -13.079 7.140 1.00 76.94 272 TYR A C 1
ATOM 2109 O O . TYR A 1 272 ? 23.948 -14.081 6.438 1.00 76.94 272 TYR A O 1
ATOM 2117 N N . ASP A 1 273 ? 23.781 -11.849 6.737 1.00 75.31 273 ASP A N 1
ATOM 2118 C CA . ASP A 1 273 ? 23.248 -11.534 5.410 1.00 75.31 273 ASP A CA 1
ATOM 2119 C C . ASP A 1 273 ? 21.959 -12.298 5.067 1.00 75.31 273 ASP A C 1
ATOM 2121 O O . ASP A 1 273 ? 21.637 -12.553 3.904 1.00 75.31 273 ASP A O 1
ATOM 2125 N N . TRP A 1 274 ? 21.195 -12.650 6.106 1.00 74.25 274 TRP A N 1
ATOM 2126 C CA . TRP A 1 274 ? 19.878 -13.244 5.960 1.00 74.25 274 TRP A CA 1
ATOM 2127 C C . TRP A 1 274 ? 18.923 -12.242 5.303 1.00 74.25 274 TRP A C 1
ATOM 2129 O O . TRP A 1 274 ? 18.864 -11.083 5.725 1.00 74.25 274 TRP A O 1
ATOM 2139 N N . PRO A 1 275 ? 18.147 -12.654 4.286 1.00 75.56 275 PRO A N 1
ATOM 2140 C CA . PRO A 1 275 ? 17.214 -11.751 3.637 1.00 75.56 275 PRO A CA 1
ATOM 2141 C C . PRO A 1 275 ? 16.196 -11.212 4.646 1.00 75.56 275 PRO A C 1
ATOM 2143 O O . PRO A 1 275 ? 15.613 -11.959 5.445 1.00 75.56 275 PRO A O 1
ATOM 2146 N N . GLY A 1 276 ? 15.958 -9.900 4.567 1.00 77.06 276 GLY A N 1
ATOM 2147 C CA . GLY A 1 276 ? 14.954 -9.219 5.375 1.00 77.06 276 GLY A CA 1
ATOM 2148 C C . GLY A 1 276 ? 13.589 -9.903 5.274 1.00 77.06 276 GLY A C 1
ATOM 2149 O O . GLY A 1 276 ? 13.274 -10.582 4.291 1.00 77.06 276 GLY A O 1
ATOM 2150 N N . HIS A 1 277 ? 12.765 -9.742 6.308 1.00 71.69 277 HIS A N 1
ATOM 2151 C CA . HIS A 1 277 ? 11.476 -10.426 6.413 1.00 71.69 277 HIS A CA 1
ATOM 2152 C C . HIS A 1 277 ? 10.575 -10.201 5.184 1.00 71.69 277 HIS A C 1
ATOM 2154 O O . HIS A 1 277 ? 10.047 -11.164 4.632 1.00 71.69 277 HIS A O 1
ATOM 2160 N N . ILE A 1 278 ? 10.508 -8.964 4.682 1.00 66.44 278 ILE A N 1
ATOM 2161 C CA . ILE A 1 278 ? 9.752 -8.605 3.473 1.00 66.44 278 ILE A CA 1
ATOM 2162 C C . ILE A 1 278 ? 10.278 -9.353 2.242 1.00 66.44 278 ILE A C 1
ATOM 2164 O O . ILE A 1 278 ? 9.501 -9.971 1.522 1.00 66.44 278 ILE A O 1
ATOM 2168 N N . SER A 1 279 ? 11.599 -9.368 2.028 1.00 75.75 279 SER A N 1
ATOM 2169 C CA . SER A 1 279 ? 12.217 -10.068 0.891 1.00 75.75 279 SER A CA 1
ATOM 2170 C C . SER A 1 279 ? 11.929 -11.572 0.919 1.00 75.75 279 SER A C 1
ATOM 2172 O O . SER A 1 279 ? 11.646 -12.175 -0.117 1.00 75.75 279 SER A O 1
ATOM 2174 N N . ARG A 1 280 ? 11.927 -12.191 2.106 1.00 77.88 280 ARG A N 1
ATOM 2175 C CA . ARG A 1 280 ? 11.544 -13.603 2.256 1.00 77.88 280 ARG A CA 1
ATOM 2176 C C . ARG A 1 280 ? 10.085 -13.845 1.899 1.00 77.88 280 ARG A C 1
ATOM 2178 O O . ARG A 1 280 ? 9.811 -14.784 1.161 1.00 77.88 280 ARG A O 1
ATOM 2185 N N . GLN A 1 281 ? 9.173 -13.005 2.384 1.00 72.62 281 GLN A N 1
ATOM 2186 C CA . GLN A 1 281 ? 7.749 -13.139 2.070 1.00 72.62 281 GLN A CA 1
ATOM 2187 C C . GLN A 1 281 ? 7.479 -12.908 0.581 1.00 72.62 281 GLN A C 1
ATOM 2189 O O . GLN A 1 281 ? 6.774 -13.699 -0.041 1.00 72.62 281 GLN A O 1
ATOM 2194 N N . TRP A 1 282 ? 8.126 -11.910 -0.025 1.00 76.00 282 TRP A N 1
ATOM 2195 C CA . TRP A 1 282 ? 8.041 -11.641 -1.461 1.00 76.00 282 TRP A CA 1
ATOM 2196 C C . TRP A 1 282 ? 8.518 -12.832 -2.306 1.00 76.00 282 TRP A C 1
ATOM 2198 O O . TRP A 1 282 ? 7.868 -13.226 -3.275 1.00 76.00 282 TRP A O 1
ATOM 2208 N N . ASN A 1 283 ? 9.621 -13.462 -1.890 1.00 76.00 283 ASN A N 1
ATOM 2209 C CA . ASN A 1 283 ? 10.214 -14.611 -2.575 1.00 76.00 283 ASN A CA 1
ATOM 2210 C C . ASN A 1 283 ? 9.631 -15.970 -2.146 1.00 76.00 283 ASN A C 1
ATOM 2212 O O . ASN A 1 283 ? 10.012 -16.995 -2.711 1.00 76.00 283 ASN A O 1
ATOM 2216 N N . SER A 1 284 ? 8.707 -16.011 -1.183 1.00 72.94 284 SER A N 1
ATOM 2217 C CA . SER A 1 284 ? 8.158 -17.258 -0.628 1.00 72.94 284 SER A CA 1
ATOM 2218 C C . SER A 1 284 ? 7.501 -18.133 -1.698 1.00 72.94 284 SER A C 1
ATOM 2220 O O . SER A 1 284 ? 7.755 -19.333 -1.754 1.00 72.94 284 SER A O 1
ATOM 2222 N N . GLY A 1 285 ? 6.752 -17.528 -2.626 1.00 73.38 285 GLY A N 1
ATOM 2223 C CA . GLY A 1 285 ? 6.142 -18.242 -3.749 1.00 73.38 285 GLY A CA 1
ATOM 2224 C C . GLY A 1 285 ? 7.167 -18.826 -4.727 1.00 73.38 285 GLY A C 1
ATOM 2225 O O . GLY A 1 285 ? 6.960 -19.915 -5.255 1.00 73.38 285 GLY A O 1
ATOM 2226 N N . LEU A 1 286 ? 8.304 -18.147 -4.934 1.00 74.38 286 LEU A N 1
ATOM 2227 C CA . LEU A 1 286 ? 9.403 -18.671 -5.756 1.00 74.38 286 LEU A CA 1
ATOM 2228 C C . LEU A 1 286 ? 10.095 -19.848 -5.062 1.00 74.38 286 LEU A C 1
ATOM 2230 O O . LEU A 1 286 ? 10.418 -20.840 -5.710 1.00 74.38 286 LEU A O 1
ATOM 2234 N N . GLN A 1 287 ? 10.287 -19.759 -3.744 1.00 75.75 287 GLN A N 1
ATOM 2235 C CA . GLN A 1 287 ? 10.849 -20.847 -2.946 1.00 75.75 287 GLN A CA 1
ATOM 2236 C C . GLN A 1 287 ? 9.915 -22.059 -2.904 1.00 75.75 287 GLN A C 1
ATOM 2238 O O . GLN A 1 287 ? 10.390 -23.184 -3.031 1.00 75.75 287 GLN A O 1
ATOM 2243 N N . LEU A 1 288 ? 8.603 -21.840 -2.776 1.00 76.94 288 LEU A N 1
ATOM 2244 C CA . LEU A 1 288 ? 7.597 -22.898 -2.840 1.00 76.94 288 LEU A CA 1
ATOM 2245 C C . LEU A 1 288 ? 7.620 -23.586 -4.207 1.00 76.94 288 LEU A C 1
ATOM 2247 O O . LEU A 1 288 ? 7.736 -24.804 -4.264 1.00 76.94 288 LEU A O 1
ATOM 2251 N N . ARG A 1 289 ? 7.622 -22.815 -5.304 1.00 73.81 289 ARG A N 1
ATOM 2252 C CA . ARG A 1 289 ? 7.800 -23.362 -6.660 1.00 73.81 289 ARG A CA 1
ATOM 2253 C C . ARG A 1 289 ? 9.078 -24.186 -6.786 1.00 73.81 289 ARG A C 1
ATOM 2255 O O . ARG A 1 289 ? 9.024 -25.285 -7.319 1.00 73.81 289 ARG A O 1
ATOM 2262 N N . LYS A 1 290 ? 10.205 -23.683 -6.269 1.00 79.00 290 LYS A N 1
ATOM 2263 C CA . LYS A 1 290 ? 11.486 -24.401 -6.297 1.00 79.00 290 LYS A CA 1
ATOM 2264 C C . LYS A 1 290 ? 11.418 -25.725 -5.526 1.00 79.00 290 LYS A C 1
ATOM 2266 O O . LYS A 1 290 ? 11.942 -26.719 -6.005 1.00 79.00 290 LYS A O 1
ATOM 2271 N N . ARG A 1 291 ? 10.757 -25.755 -4.361 1.00 77.50 291 ARG A N 1
ATOM 2272 C CA . ARG A 1 291 ? 10.541 -26.990 -3.580 1.00 77.50 291 ARG A CA 1
ATOM 2273 C C . ARG A 1 291 ? 9.647 -27.996 -4.302 1.00 77.50 291 ARG A C 1
ATOM 2275 O O . ARG A 1 291 ? 9.865 -29.188 -4.163 1.00 77.50 291 ARG A O 1
ATOM 2282 N N . LEU A 1 292 ? 8.669 -27.510 -5.061 1.00 79.19 292 LEU A N 1
ATOM 2283 C CA . LEU A 1 292 ? 7.759 -28.330 -5.862 1.00 79.19 292 LEU A CA 1
ATOM 2284 C C . LEU A 1 292 ? 8.360 -28.762 -7.213 1.00 79.19 292 LEU A C 1
ATOM 2286 O O . LEU A 1 292 ? 7.648 -29.345 -8.021 1.00 79.19 292 LEU A O 1
ATOM 2290 N N . GLY A 1 293 ? 9.624 -28.428 -7.508 1.00 73.62 293 GLY A N 1
ATOM 2291 C CA . GLY A 1 293 ? 10.246 -28.712 -8.809 1.00 73.62 293 GLY A CA 1
ATOM 2292 C C . GLY A 1 293 ? 9.684 -27.886 -9.976 1.00 73.62 293 GLY A C 1
ATOM 2293 O O . GLY A 1 293 ? 10.074 -28.084 -11.117 1.00 73.62 293 GLY A O 1
ATOM 2294 N N . LEU A 1 294 ? 8.810 -26.911 -9.704 1.00 69.69 294 LEU A N 1
ATOM 2295 C CA . LEU A 1 294 ? 8.186 -26.011 -10.684 1.00 69.69 294 LEU A CA 1
ATOM 2296 C C . LEU A 1 294 ? 9.072 -24.797 -11.018 1.00 69.69 294 LEU A C 1
ATOM 2298 O O . LEU A 1 294 ? 8.578 -23.732 -11.410 1.00 69.69 294 LEU A O 1
ATOM 2302 N N . SER A 1 295 ? 10.381 -24.883 -10.779 1.00 64.06 295 SER A N 1
ATOM 2303 C CA . SER A 1 295 ? 11.310 -23.875 -11.276 1.00 64.06 295 SER A CA 1
ATOM 2304 C C . SER A 1 295 ? 11.389 -24.031 -12.788 1.00 64.06 295 SER A C 1
ATOM 2306 O O . SER A 1 295 ? 12.021 -24.965 -13.259 1.00 64.06 295 SER A O 1
ATOM 2308 N N . ASN A 1 296 ? 10.722 -23.134 -13.523 1.00 59.19 296 ASN A N 1
ATOM 2309 C CA . ASN A 1 296 ? 10.773 -23.075 -14.985 1.00 59.19 296 ASN A CA 1
ATOM 2310 C C . ASN A 1 296 ? 12.219 -22.843 -15.451 1.00 59.19 296 ASN A C 1
ATOM 2312 O O . ASN A 1 296 ? 12.640 -21.705 -15.674 1.00 59.19 296 ASN A O 1
ATOM 2316 N N . GLU A 1 297 ? 12.985 -23.912 -15.578 1.00 66.69 297 GLU A N 1
ATOM 2317 C CA . GLU A 1 297 ? 14.096 -23.970 -16.505 1.00 66.69 297 GLU A CA 1
ATOM 2318 C C . GLU A 1 297 ? 13.465 -24.091 -17.899 1.00 66.69 297 GLU A C 1
ATOM 2320 O O . GLU A 1 297 ? 12.645 -24.971 -18.147 1.00 66.69 297 GLU A O 1
ATOM 2325 N N . TYR A 1 298 ? 13.715 -23.105 -18.763 1.00 71.38 298 TYR A N 1
ATOM 2326 C CA . TYR A 1 298 ? 13.084 -23.033 -20.083 1.00 71.38 298 TYR A CA 1
ATOM 2327 C C . TYR A 1 298 ? 13.788 -24.017 -21.012 1.00 71.38 298 TYR A C 1
ATOM 2329 O O . TYR A 1 298 ? 14.787 -23.661 -21.632 1.00 71.38 298 TYR A O 1
ATOM 2337 N N . HIS A 1 299 ? 13.281 -25.243 -21.087 1.00 73.31 299 HIS A N 1
ATOM 2338 C CA . HIS A 1 299 ? 13.904 -26.335 -21.839 1.00 73.31 299 HIS A CA 1
ATOM 2339 C C . HIS A 1 299 ? 13.254 -26.532 -23.212 1.00 73.31 299 HIS A C 1
ATOM 2341 O O . HIS A 1 299 ? 13.905 -26.958 -24.164 1.00 73.31 299 HIS A O 1
ATOM 2347 N N . SER A 1 300 ? 11.984 -26.146 -23.356 1.00 76.69 300 SER A N 1
ATOM 2348 C CA . SER A 1 300 ? 11.204 -26.268 -24.587 1.00 76.69 300 SER A CA 1
ATOM 2349 C C . SER A 1 300 ? 10.494 -24.965 -24.974 1.00 76.69 300 SER A C 1
ATOM 2351 O O . SER A 1 300 ? 10.259 -24.082 -24.149 1.00 76.69 300 SER A O 1
ATOM 2353 N N . LEU A 1 301 ? 10.067 -24.862 -26.240 1.00 77.12 301 LEU A N 1
ATOM 2354 C CA . LEU A 1 301 ? 9.203 -23.759 -26.686 1.00 77.12 301 LEU A CA 1
ATOM 2355 C C . LEU A 1 301 ? 7.840 -23.759 -25.974 1.00 77.12 301 LEU A C 1
ATOM 2357 O O . LEU A 1 301 ? 7.240 -22.699 -25.814 1.00 77.12 301 LEU A O 1
ATOM 2361 N N . LYS A 1 302 ? 7.370 -24.916 -25.484 1.00 78.94 302 LYS A N 1
ATOM 2362 C CA . LYS A 1 302 ? 6.117 -25.008 -24.718 1.00 78.94 302 LYS A CA 1
ATOM 2363 C C . LYS A 1 302 ? 6.213 -24.260 -23.385 1.00 78.94 302 LYS A C 1
ATOM 2365 O O . LYS A 1 302 ? 5.224 -23.686 -22.939 1.00 78.94 302 LYS A O 1
ATOM 2370 N N . ASP A 1 303 ? 7.407 -24.149 -22.805 1.00 78.62 303 ASP A N 1
ATOM 2371 C CA . ASP A 1 303 ? 7.618 -23.419 -21.547 1.00 78.62 303 ASP A CA 1
ATOM 2372 C C . ASP A 1 303 ? 7.432 -21.901 -21.708 1.00 78.62 303 ASP A C 1
ATOM 2374 O O . ASP A 1 303 ? 7.136 -21.194 -20.736 1.00 78.62 303 ASP A O 1
ATOM 2378 N N . PHE A 1 304 ? 7.541 -21.393 -22.943 1.00 82.19 304 PHE A N 1
ATOM 2379 C CA . PHE A 1 304 ? 7.291 -19.989 -23.270 1.00 82.19 304 PHE A CA 1
ATOM 2380 C C . PHE A 1 304 ? 5.808 -19.637 -23.360 1.00 82.19 304 PHE A C 1
ATOM 2382 O O . PHE A 1 304 ? 5.488 -18.456 -23.242 1.00 82.19 304 PHE A O 1
ATOM 2389 N N . ILE A 1 305 ? 4.897 -20.612 -23.469 1.00 81.81 305 ILE A N 1
ATOM 2390 C CA . ILE A 1 305 ? 3.444 -20.356 -23.498 1.00 81.81 305 ILE A CA 1
ATOM 2391 C C . ILE A 1 305 ? 3.019 -19.571 -22.246 1.00 81.81 305 ILE A C 1
ATOM 2393 O O . ILE A 1 305 ? 2.339 -18.553 -22.339 1.00 81.81 305 ILE A O 1
ATOM 2397 N N . ASN A 1 306 ? 3.545 -19.951 -21.077 1.00 77.19 306 ASN A N 1
ATOM 2398 C CA . ASN A 1 306 ? 3.280 -19.281 -19.796 1.00 77.19 306 ASN A CA 1
ATOM 2399 C C . ASN A 1 306 ? 3.836 -17.845 -19.705 1.00 77.19 306 ASN A C 1
ATOM 2401 O O . ASN A 1 306 ? 3.528 -17.108 -18.765 1.00 77.19 306 ASN A O 1
ATOM 2405 N N . VAL A 1 307 ? 4.704 -17.458 -20.640 1.00 83.00 307 VAL A N 1
ATOM 2406 C CA . VAL A 1 307 ? 5.396 -16.163 -20.684 1.00 83.00 307 VAL A CA 1
ATOM 2407 C C . VAL A 1 307 ? 4.963 -15.334 -21.895 1.00 83.00 307 VAL A C 1
ATOM 2409 O O . VAL A 1 307 ? 5.286 -14.152 -21.956 1.00 83.00 307 VAL A O 1
ATOM 2412 N N . LEU A 1 308 ? 4.181 -15.901 -22.818 1.00 86.75 308 LEU A N 1
ATOM 2413 C CA . LEU A 1 308 ? 3.747 -15.256 -24.057 1.00 86.75 308 LEU A CA 1
ATOM 2414 C C . LEU A 1 308 ? 3.086 -13.891 -23.804 1.00 86.75 308 LEU A C 1
ATOM 2416 O O . LEU A 1 308 ? 3.419 -12.907 -24.458 1.00 86.75 308 LEU A O 1
ATOM 2420 N N . TRP A 1 309 ? 2.232 -13.803 -22.781 1.00 85.12 309 TRP A N 1
ATOM 2421 C CA . TRP A 1 309 ? 1.579 -12.553 -22.379 1.00 85.12 309 TRP A CA 1
ATOM 2422 C C . TRP A 1 309 ? 2.574 -11.432 -22.041 1.00 85.12 309 TRP A C 1
ATOM 2424 O O . TRP A 1 309 ? 2.290 -10.264 -22.281 1.00 85.12 309 TRP A O 1
ATOM 2434 N N . GLN A 1 310 ? 3.767 -11.762 -21.533 1.00 90.06 310 GLN A N 1
ATOM 2435 C CA . GLN A 1 310 ? 4.795 -10.768 -21.216 1.00 90.06 310 GLN A CA 1
ATOM 2436 C C . GLN A 1 310 ? 5.399 -10.153 -22.480 1.00 90.06 310 GLN A C 1
ATOM 2438 O O . GLN A 1 310 ? 5.722 -8.969 -22.476 1.00 90.06 310 GLN A O 1
ATOM 2443 N N . PHE A 1 311 ? 5.527 -10.932 -23.560 1.00 89.31 311 PHE A N 1
ATOM 2444 C CA . PHE A 1 311 ? 5.930 -10.404 -24.866 1.00 89.31 311 PHE A CA 1
ATOM 2445 C C . PHE A 1 311 ? 4.851 -9.485 -25.441 1.00 89.31 311 PHE A C 1
ATOM 2447 O O . PHE A 1 311 ? 5.184 -8.419 -25.949 1.00 89.31 311 PHE A O 1
ATOM 2454 N N . GLY A 1 312 ? 3.574 -9.851 -25.287 1.00 89.25 312 GLY A N 1
ATOM 2455 C CA . GLY A 1 312 ? 2.447 -8.989 -25.656 1.00 89.25 312 GLY A CA 1
ATOM 2456 C C . GLY A 1 312 ? 2.468 -7.651 -24.912 1.00 89.25 312 GLY A C 1
ATOM 2457 O O . GLY A 1 312 ? 2.394 -6.598 -25.539 1.00 89.25 312 GLY A O 1
ATOM 2458 N N . ILE A 1 313 ? 2.671 -7.674 -23.589 1.00 88.69 313 ILE A N 1
ATOM 2459 C CA . ILE A 1 313 ? 2.808 -6.451 -22.780 1.00 88.69 313 ILE A CA 1
ATOM 2460 C C . ILE A 1 313 ? 4.026 -5.632 -23.194 1.00 88.69 313 ILE A C 1
ATOM 2462 O O . ILE A 1 313 ? 3.935 -4.412 -23.250 1.00 88.69 313 ILE A O 1
ATOM 2466 N N . LEU A 1 314 ? 5.163 -6.271 -23.482 1.00 91.19 314 LEU A N 1
ATOM 2467 C CA . LEU A 1 314 ? 6.350 -5.560 -23.946 1.00 91.19 314 LEU A CA 1
ATOM 2468 C C . LEU A 1 314 ? 6.071 -4.833 -25.269 1.00 91.19 314 LEU A C 1
ATOM 2470 O O . LEU A 1 314 ? 6.425 -3.665 -25.404 1.00 91.19 314 LEU A O 1
ATOM 2474 N N . LEU A 1 315 ? 5.425 -5.506 -26.224 1.00 90.56 315 LEU A N 1
ATOM 2475 C CA . LEU A 1 315 ? 5.076 -4.925 -27.519 1.00 90.56 315 LEU A CA 1
ATOM 2476 C C . LEU A 1 315 ? 4.098 -3.759 -27.349 1.00 90.56 315 LEU A C 1
ATOM 2478 O O . LEU A 1 315 ? 4.329 -2.686 -27.903 1.00 90.56 315 LEU A O 1
ATOM 2482 N N . PHE A 1 316 ? 3.071 -3.934 -26.514 1.00 89.38 316 PHE A N 1
ATOM 2483 C CA . PHE A 1 316 ? 2.160 -2.854 -26.145 1.00 89.38 316 PHE A CA 1
ATOM 2484 C C . PHE A 1 316 ? 2.897 -1.685 -25.483 1.00 89.38 316 PHE A C 1
ATOM 2486 O O . PHE A 1 316 ? 2.669 -0.546 -25.859 1.00 89.38 316 PHE A O 1
ATOM 2493 N N . ALA A 1 317 ? 3.813 -1.937 -24.546 1.00 88.38 317 ALA A N 1
ATOM 2494 C CA . ALA A 1 317 ? 4.562 -0.885 -23.863 1.00 88.38 317 ALA A CA 1
ATOM 2495 C C . ALA A 1 317 ? 5.462 -0.099 -24.827 1.00 88.38 317 ALA A C 1
ATOM 2497 O O . ALA A 1 317 ? 5.542 1.123 -24.717 1.00 88.38 317 ALA A O 1
ATOM 2498 N N . ILE A 1 318 ? 6.105 -0.778 -25.784 1.00 89.38 318 ILE A N 1
ATOM 2499 C CA . ILE A 1 318 ? 6.892 -0.146 -26.854 1.00 89.38 318 ILE A CA 1
ATOM 2500 C C . ILE A 1 318 ? 5.989 0.728 -27.727 1.00 89.38 318 ILE A C 1
ATOM 2502 O O . ILE A 1 318 ? 6.312 1.894 -27.956 1.00 89.38 318 ILE A O 1
ATOM 2506 N N . TYR A 1 319 ? 4.853 0.187 -28.176 1.00 88.69 319 TYR A N 1
ATOM 2507 C CA . TYR A 1 319 ? 3.867 0.930 -28.956 1.00 88.69 319 TYR A CA 1
ATOM 2508 C C . TYR A 1 319 ? 3.367 2.163 -28.189 1.00 88.69 319 TYR A C 1
ATOM 2510 O O . TYR A 1 319 ? 3.505 3.291 -28.650 1.00 88.69 319 TYR A O 1
ATOM 2518 N N . PHE A 1 320 ? 2.873 1.959 -26.970 1.00 85.31 320 PHE A N 1
ATOM 2519 C CA . PHE A 1 320 ? 2.338 3.000 -26.103 1.00 85.31 320 PHE A CA 1
ATOM 2520 C C . PHE A 1 320 ? 3.369 4.105 -25.846 1.00 85.31 320 PHE A C 1
ATOM 2522 O O . PHE A 1 320 ? 3.093 5.282 -26.049 1.00 85.31 320 PHE A O 1
ATOM 2529 N N . THR A 1 321 ? 4.598 3.738 -25.486 1.00 86.31 321 THR A N 1
ATOM 2530 C CA . THR A 1 321 ? 5.632 4.721 -25.141 1.00 86.31 321 THR A CA 1
ATOM 2531 C C . THR A 1 321 ? 6.085 5.546 -26.338 1.00 86.31 321 THR A C 1
ATOM 2533 O O . THR A 1 321 ? 6.270 6.749 -26.204 1.00 86.31 321 THR A O 1
ATOM 2536 N N . TYR A 1 322 ? 6.299 4.924 -27.499 1.00 85.12 322 TYR A N 1
ATOM 2537 C CA . TYR A 1 322 ? 6.927 5.619 -28.625 1.00 85.12 322 TYR A CA 1
ATOM 2538 C C . TYR A 1 322 ? 5.942 6.175 -29.655 1.00 85.12 322 TYR A C 1
ATOM 2540 O O . TYR A 1 322 ? 6.283 7.142 -30.344 1.00 85.12 322 TYR A O 1
ATOM 2548 N N . PHE A 1 323 ? 4.747 5.593 -29.761 1.00 83.56 323 PHE A N 1
ATOM 2549 C CA . PHE A 1 323 ? 3.741 5.977 -30.752 1.00 83.56 323 PHE A CA 1
ATOM 2550 C C . PHE A 1 323 ? 2.546 6.707 -30.139 1.00 83.56 323 PHE A C 1
ATOM 2552 O O . PHE A 1 323 ? 2.014 7.595 -30.792 1.00 83.56 323 PHE A O 1
ATOM 2559 N N . PHE A 1 324 ? 2.141 6.374 -28.910 1.00 81.44 324 PHE A N 1
ATOM 2560 C CA . PHE A 1 324 ? 0.950 6.969 -28.292 1.00 81.44 324 PHE A CA 1
ATOM 2561 C C . PHE A 1 324 ? 1.268 8.186 -27.411 1.00 81.44 324 PHE A C 1
ATOM 2563 O O . PHE A 1 324 ? 0.588 9.205 -27.489 1.00 81.44 324 PHE A O 1
ATOM 2570 N N . ILE A 1 325 ? 2.306 8.104 -26.574 1.00 79.69 325 ILE A N 1
ATOM 2571 C CA . ILE A 1 325 ? 2.669 9.201 -25.669 1.00 79.69 325 ILE A CA 1
ATOM 2572 C C . ILE A 1 325 ? 3.365 10.331 -26.437 1.00 79.69 325 ILE A C 1
ATOM 2574 O O . ILE A 1 325 ? 4.322 10.105 -27.182 1.00 79.69 325 ILE A O 1
ATOM 2578 N N . HIS A 1 326 ? 2.927 11.562 -26.170 1.00 76.31 326 HIS A N 1
ATOM 2579 C CA . HIS A 1 326 ? 3.535 12.790 -26.693 1.00 76.31 326 HIS A CA 1
ATOM 2580 C C . HIS A 1 326 ? 4.368 13.529 -25.635 1.00 76.31 326 HIS A C 1
ATOM 2582 O O . HIS A 1 326 ? 5.325 14.230 -25.964 1.00 76.31 326 HIS A O 1
ATOM 2588 N N . ASN A 1 327 ? 4.067 13.333 -24.350 1.00 79.06 327 ASN A N 1
ATOM 2589 C CA . ASN A 1 327 ? 4.790 13.971 -23.259 1.00 79.06 327 ASN A CA 1
ATOM 2590 C C . ASN A 1 327 ? 6.222 13.420 -23.081 1.00 79.06 327 ASN A C 1
ATOM 2592 O O . ASN A 1 327 ? 6.444 12.245 -22.772 1.00 79.06 327 ASN A O 1
ATOM 2596 N N . ARG A 1 328 ? 7.209 14.317 -23.203 1.00 80.56 328 ARG A N 1
ATOM 2597 C CA . ARG A 1 328 ? 8.651 14.015 -23.176 1.00 80.56 328 ARG A CA 1
ATOM 2598 C C . ARG A 1 328 ? 9.127 13.339 -21.884 1.00 80.56 328 ARG A C 1
ATOM 2600 O O . ARG A 1 328 ? 9.974 12.447 -21.950 1.00 80.56 328 ARG A O 1
ATOM 2607 N N . LEU A 1 329 ? 8.586 13.718 -20.723 1.00 78.69 329 LEU A N 1
ATOM 2608 C CA . LEU A 1 329 ? 8.989 13.136 -19.434 1.00 78.69 329 LEU A CA 1
ATOM 2609 C C . LEU A 1 329 ? 8.633 11.645 -19.373 1.00 78.69 329 LEU A C 1
ATOM 2611 O O . LEU A 1 329 ? 9.448 10.816 -18.966 1.00 78.69 329 LEU A O 1
ATOM 2615 N N . TRP A 1 330 ? 7.435 11.293 -19.831 1.00 77.94 330 TRP A N 1
ATOM 2616 C CA . TRP A 1 330 ? 6.931 9.923 -19.790 1.00 77.94 330 TRP A CA 1
ATOM 2617 C C . TRP A 1 330 ? 7.618 9.013 -20.803 1.00 77.94 330 TRP A C 1
ATOM 2619 O O . TRP A 1 330 ? 7.958 7.880 -20.461 1.00 77.94 330 TRP A O 1
ATOM 2629 N N . ILE A 1 331 ? 7.914 9.521 -22.004 1.00 83.38 331 ILE A N 1
ATOM 2630 C CA . ILE A 1 331 ? 8.731 8.798 -22.991 1.00 83.38 331 ILE A CA 1
ATOM 2631 C C . ILE A 1 331 ? 10.099 8.456 -22.391 1.00 83.38 331 ILE A C 1
ATOM 2633 O O . ILE A 1 331 ? 10.573 7.322 -22.514 1.00 83.38 331 ILE A O 1
ATOM 2637 N N . PHE A 1 332 ? 10.721 9.415 -21.699 1.00 83.88 332 PHE A N 1
ATOM 2638 C CA . PHE A 1 332 ? 11.994 9.212 -21.015 1.00 83.88 332 PHE A CA 1
ATOM 2639 C C . PHE A 1 332 ? 11.889 8.140 -19.919 1.00 83.88 332 PHE A C 1
ATOM 2641 O O . PHE A 1 332 ? 12.652 7.173 -19.933 1.00 83.88 332 PHE A O 1
ATOM 2648 N N . LEU A 1 333 ? 10.917 8.251 -19.009 1.00 83.06 333 LEU A N 1
ATOM 2649 C CA . LEU A 1 333 ? 10.763 7.325 -17.884 1.00 83.06 333 LEU A CA 1
ATOM 2650 C C . LEU A 1 333 ? 10.424 5.895 -18.342 1.00 83.06 333 LEU A C 1
ATOM 2652 O O . LEU A 1 333 ? 11.040 4.929 -17.879 1.00 83.06 333 LEU A O 1
ATOM 2656 N N . PHE A 1 334 ? 9.498 5.738 -19.291 1.00 87.00 334 PHE A N 1
ATOM 2657 C CA . PHE A 1 334 ? 9.117 4.420 -19.799 1.00 87.00 334 PHE A CA 1
ATOM 2658 C C . PHE A 1 334 ? 10.175 3.778 -20.695 1.00 87.00 334 PHE A C 1
ATOM 2660 O O . PHE A 1 334 ? 10.242 2.551 -20.742 1.00 87.00 334 PHE A O 1
ATOM 2667 N N . SER A 1 335 ? 11.072 4.548 -21.316 1.00 87.25 335 SER A N 1
ATOM 2668 C CA . SER A 1 335 ? 12.198 3.978 -22.070 1.00 87.25 335 SER A CA 1
ATOM 2669 C C . SER A 1 335 ? 13.115 3.115 -21.189 1.00 87.25 335 SER A C 1
ATOM 2671 O O . SER A 1 335 ? 13.540 2.035 -21.609 1.00 87.25 335 SER A O 1
ATOM 2673 N N . PHE A 1 336 ? 13.355 3.505 -19.929 1.00 85.06 336 PHE A N 1
ATOM 2674 C CA . PHE A 1 336 ? 14.088 2.654 -18.978 1.00 85.06 336 PHE A CA 1
ATOM 2675 C C . PHE A 1 336 ? 13.291 1.419 -18.558 1.00 85.06 336 PHE A C 1
ATOM 2677 O O . PHE A 1 336 ? 13.866 0.341 -18.388 1.00 85.06 336 PHE A O 1
ATOM 2684 N N . ALA A 1 337 ? 11.972 1.557 -18.397 1.00 86.19 337 ALA A N 1
ATOM 2685 C CA . ALA A 1 337 ? 11.101 0.436 -18.056 1.00 86.19 337 ALA A CA 1
ATOM 2686 C C . ALA A 1 337 ? 11.073 -0.609 -19.184 1.00 86.19 337 ALA A C 1
ATOM 2688 O O . ALA A 1 337 ? 11.227 -1.803 -18.917 1.00 86.19 337 ALA A O 1
ATOM 2689 N N . ILE A 1 338 ? 10.973 -0.161 -20.441 1.00 89.50 338 ILE A N 1
ATOM 2690 C CA . ILE A 1 338 ? 11.077 -1.006 -21.634 1.00 89.50 338 ILE A CA 1
ATOM 2691 C C . ILE A 1 338 ? 12.431 -1.702 -21.654 1.00 89.50 338 ILE A C 1
ATOM 2693 O O . ILE A 1 338 ? 12.471 -2.924 -21.770 1.00 89.50 338 ILE A O 1
ATOM 2697 N N . TYR A 1 339 ? 13.536 -0.976 -21.463 1.00 86.81 339 TYR A N 1
ATOM 2698 C CA . TYR A 1 339 ? 14.859 -1.598 -21.412 1.00 86.81 339 TYR A CA 1
ATOM 2699 C C . TYR A 1 339 ? 14.941 -2.733 -20.382 1.00 86.81 339 TYR A C 1
ATOM 2701 O O . TYR A 1 339 ? 15.384 -3.844 -20.693 1.00 86.81 339 TYR A O 1
ATOM 2709 N N . ALA A 1 340 ? 14.486 -2.473 -19.155 1.00 85.62 340 ALA A N 1
ATOM 2710 C CA . ALA A 1 340 ? 14.485 -3.465 -18.090 1.00 85.62 340 ALA A CA 1
ATOM 2711 C C . ALA A 1 340 ? 13.603 -4.678 -18.438 1.00 85.62 340 ALA A C 1
ATOM 2713 O O . ALA A 1 340 ? 14.003 -5.820 -18.189 1.00 85.62 340 ALA A O 1
ATOM 2714 N N . ALA A 1 341 ? 12.437 -4.449 -19.051 1.00 87.62 341 ALA A N 1
ATOM 2715 C CA . ALA A 1 341 ? 11.521 -5.498 -19.490 1.00 87.62 341 ALA A CA 1
ATOM 2716 C C . ALA A 1 341 ? 12.112 -6.353 -20.624 1.00 87.62 341 ALA A C 1
ATOM 2718 O O . ALA A 1 341 ? 12.041 -7.585 -20.557 1.00 87.62 341 ALA A O 1
ATOM 2719 N N . VAL A 1 342 ? 12.774 -5.731 -21.609 1.00 88.88 342 VAL A N 1
ATOM 2720 C CA . VAL A 1 342 ? 13.482 -6.449 -22.678 1.00 88.88 342 VAL A CA 1
ATOM 2721 C C . VAL A 1 342 ? 14.581 -7.325 -22.083 1.00 88.88 342 VAL A C 1
ATOM 2723 O O . VAL A 1 342 ? 14.627 -8.517 -22.375 1.00 88.88 342 VAL A O 1
ATOM 2726 N N . LEU A 1 343 ? 15.428 -6.793 -21.194 1.00 85.62 343 LEU A N 1
ATOM 2727 C CA . LEU A 1 343 ? 16.485 -7.584 -20.550 1.00 85.62 343 LEU A CA 1
ATOM 2728 C C . LEU A 1 343 ? 15.934 -8.733 -19.694 1.00 85.62 343 LEU A C 1
ATOM 2730 O O . LEU A 1 343 ? 16.547 -9.804 -19.608 1.00 85.62 343 LEU A O 1
ATOM 2734 N N . TYR A 1 344 ? 14.793 -8.522 -19.037 1.00 85.50 344 TYR A N 1
ATOM 2735 C CA . TYR A 1 344 ? 14.131 -9.546 -18.237 1.00 85.50 344 TYR A CA 1
ATOM 2736 C C . TYR A 1 344 ? 13.625 -10.707 -19.104 1.00 85.50 344 TYR A C 1
ATOM 2738 O O . TYR A 1 344 ? 13.875 -11.870 -18.771 1.00 85.50 344 TYR A O 1
ATOM 2746 N N . LEU A 1 345 ? 12.976 -10.411 -20.233 1.00 87.12 345 LEU A N 1
ATOM 2747 C CA . LEU A 1 345 ? 12.513 -11.428 -21.180 1.00 87.12 345 LEU A CA 1
ATOM 2748 C C . LEU A 1 345 ? 13.670 -12.090 -21.921 1.00 87.12 345 LEU A C 1
ATOM 2750 O O . LEU A 1 345 ? 13.709 -13.318 -22.033 1.00 87.12 345 LEU A O 1
ATOM 2754 N N . TRP A 1 346 ? 14.670 -11.303 -22.315 1.00 86.81 346 TRP A N 1
ATOM 2755 C CA . TRP A 1 346 ? 15.887 -11.800 -22.941 1.00 86.81 346 TRP A CA 1
ATOM 2756 C C . TRP A 1 346 ? 16.593 -12.831 -22.065 1.00 86.81 346 TRP A C 1
ATOM 2758 O O . TRP A 1 346 ? 17.050 -13.852 -22.561 1.00 86.81 346 TRP A O 1
ATOM 2768 N N . ARG A 1 347 ? 16.619 -12.642 -20.739 1.00 84.00 347 ARG A N 1
ATOM 2769 C CA . ARG A 1 347 ? 17.201 -13.622 -19.808 1.00 84.00 347 ARG A CA 1
ATOM 2770 C C . ARG A 1 347 ? 16.547 -15.003 -19.906 1.00 84.00 347 ARG A C 1
ATOM 2772 O O . ARG A 1 347 ? 17.250 -16.002 -19.764 1.00 84.00 347 ARG A O 1
ATOM 2779 N N . LYS A 1 348 ? 15.234 -15.061 -20.145 1.00 84.81 348 LYS A N 1
ATOM 2780 C CA . LYS A 1 348 ? 14.479 -16.315 -20.300 1.00 84.81 348 LYS A CA 1
ATOM 2781 C C . LYS A 1 348 ? 14.783 -16.976 -21.641 1.00 84.81 348 LYS A C 1
ATOM 2783 O O . LYS A 1 348 ? 15.139 -18.148 -21.666 1.00 84.81 348 LYS A O 1
ATOM 2788 N N . VAL A 1 349 ? 14.746 -16.196 -22.726 1.00 84.88 349 VAL A N 1
ATOM 2789 C CA . VAL A 1 349 ? 15.135 -16.645 -24.079 1.00 84.88 349 VAL A CA 1
ATOM 2790 C C . VAL A 1 349 ? 16.567 -17.173 -24.082 1.00 84.88 349 VAL A C 1
ATOM 2792 O O . VAL A 1 349 ? 16.843 -18.260 -24.576 1.00 84.88 349 VAL A O 1
ATOM 2795 N N . ARG A 1 350 ? 17.476 -16.447 -23.436 1.00 82.88 350 ARG A N 1
ATOM 2796 C CA . ARG A 1 350 ? 18.873 -16.829 -23.267 1.00 82.88 350 ARG A CA 1
ATOM 2797 C C . ARG A 1 350 ? 19.029 -18.157 -22.528 1.00 82.88 350 ARG A C 1
ATOM 2799 O O . ARG A 1 350 ? 19.838 -18.971 -22.952 1.00 82.88 350 ARG A O 1
ATOM 2806 N N . SER A 1 351 ? 18.273 -18.385 -21.451 1.00 81.00 351 SER A N 1
ATOM 2807 C CA . SER A 1 351 ? 18.299 -19.661 -20.718 1.00 81.00 351 SER A CA 1
ATOM 2808 C C . SER A 1 351 ? 17.954 -20.840 -21.630 1.00 81.00 351 SER A C 1
ATOM 2810 O O . SER A 1 351 ? 18.631 -21.860 -21.583 1.00 81.00 351 SER A O 1
ATOM 2812 N N . TYR A 1 352 ? 16.952 -20.666 -22.493 1.00 83.56 352 TYR A N 1
ATOM 2813 C CA . TYR A 1 352 ? 16.564 -21.665 -23.484 1.00 83.56 352 TYR A CA 1
ATOM 2814 C C . TYR A 1 352 ? 17.634 -21.887 -24.556 1.00 83.56 352 TYR A C 1
ATOM 2816 O O . TYR A 1 352 ? 17.963 -23.026 -24.878 1.00 83.56 352 TYR A O 1
ATOM 2824 N N . LEU A 1 353 ? 18.224 -20.809 -25.081 1.00 81.38 353 LEU A N 1
ATOM 2825 C CA . LEU A 1 353 ? 19.289 -20.906 -26.082 1.00 81.38 353 LEU A CA 1
ATOM 2826 C C . LEU A 1 353 ? 20.524 -21.638 -25.538 1.00 81.38 353 LEU A C 1
ATOM 2828 O O . LEU A 1 353 ? 21.090 -22.463 -26.251 1.00 81.38 353 LEU A O 1
ATOM 2832 N N . TYR A 1 354 ? 20.914 -21.380 -24.284 1.00 80.94 354 TYR A N 1
ATOM 2833 C CA . TYR A 1 354 ? 22.020 -22.093 -23.635 1.00 80.94 354 TYR A CA 1
ATOM 2834 C C . TYR A 1 354 ? 21.708 -23.563 -23.360 1.00 80.94 354 TYR A C 1
ATOM 2836 O O . TYR A 1 354 ? 22.611 -24.385 -23.459 1.00 80.94 354 TYR A O 1
ATOM 2844 N N . TYR A 1 355 ? 20.457 -23.909 -23.051 1.00 81.12 355 TYR A N 1
ATOM 2845 C CA . TYR A 1 355 ? 20.064 -25.309 -22.902 1.00 81.12 355 TYR A CA 1
ATOM 2846 C C . TYR A 1 355 ? 20.074 -26.048 -24.247 1.00 81.12 355 TYR A C 1
ATOM 2848 O O . TYR A 1 355 ? 20.685 -27.105 -24.371 1.00 81.12 355 TYR A O 1
ATOM 2856 N N . ARG A 1 356 ? 19.449 -25.469 -25.282 1.00 80.38 356 ARG A N 1
ATOM 2857 C CA . ARG A 1 356 ? 19.285 -26.116 -26.594 1.00 80.38 356 ARG A CA 1
ATOM 2858 C C . ARG A 1 356 ? 20.582 -26.226 -27.394 1.00 80.38 356 ARG A C 1
ATOM 2860 O O . ARG A 1 356 ? 20.787 -27.224 -28.075 1.00 80.38 356 ARG A O 1
ATOM 2867 N N . TYR A 1 357 ? 21.417 -25.190 -27.365 1.00 78.19 357 TYR A N 1
ATOM 2868 C CA . TYR A 1 357 ? 22.625 -25.103 -28.194 1.00 78.19 357 TYR A CA 1
ATOM 2869 C C . TYR A 1 357 ? 23.923 -25.181 -27.381 1.00 78.19 357 TYR A C 1
ATOM 2871 O O . TYR A 1 357 ? 25.005 -25.087 -27.961 1.00 78.19 357 TYR A O 1
ATOM 2879 N N . GLY A 1 358 ? 23.838 -25.344 -26.058 1.00 73.69 358 GLY A N 1
ATOM 2880 C CA . GLY A 1 358 ? 24.998 -25.378 -25.174 1.00 73.69 358 GLY A CA 1
ATOM 2881 C C . GLY A 1 358 ? 25.753 -24.046 -25.099 1.00 73.69 358 GLY A C 1
ATOM 2882 O O . GLY A 1 358 ? 25.296 -22.987 -25.547 1.00 73.69 358 GLY A O 1
ATOM 2883 N N . ASP A 1 359 ? 26.967 -24.103 -24.550 1.00 73.38 359 ASP A N 1
ATOM 2884 C CA . ASP A 1 359 ? 27.864 -22.951 -24.384 1.00 73.38 359 ASP A CA 1
ATOM 2885 C C . ASP A 1 359 ? 28.644 -22.604 -25.672 1.00 73.38 359 ASP A C 1
ATOM 2887 O O . ASP A 1 359 ? 29.849 -22.335 -25.671 1.00 73.38 359 ASP A O 1
ATOM 2891 N N . ASN A 1 360 ? 27.946 -22.653 -26.806 1.00 80.81 360 ASN A N 1
ATOM 2892 C CA . ASN A 1 360 ? 28.522 -22.503 -28.134 1.00 80.81 360 ASN A CA 1
ATOM 2893 C C . ASN A 1 360 ? 28.939 -21.042 -28.424 1.00 80.81 360 ASN A C 1
ATOM 2895 O O . ASN A 1 360 ? 28.375 -20.085 -27.887 1.00 80.81 360 ASN A O 1
ATOM 2899 N N . ARG A 1 361 ? 29.927 -20.819 -29.306 1.00 78.62 361 ARG A N 1
ATOM 2900 C CA . ARG A 1 361 ? 30.404 -19.449 -29.622 1.00 78.62 361 ARG A CA 1
ATOM 2901 C C . ARG A 1 361 ? 29.283 -18.561 -30.166 1.00 78.62 361 ARG A C 1
ATOM 2903 O O . ARG A 1 361 ? 29.217 -17.384 -29.820 1.00 78.62 361 ARG A O 1
ATOM 2910 N N . VAL A 1 362 ? 28.383 -19.133 -30.964 1.00 79.44 362 VAL A N 1
ATOM 2911 C CA . VAL A 1 362 ? 27.257 -18.416 -31.579 1.00 79.44 362 VAL A CA 1
ATOM 2912 C C . VAL A 1 362 ? 26.286 -17.884 -30.521 1.00 79.44 362 VAL A C 1
ATOM 2914 O O . VAL A 1 362 ? 25.932 -16.710 -30.564 1.00 79.44 362 VAL A O 1
ATOM 2917 N N . THR A 1 363 ? 25.914 -18.685 -29.515 1.00 78.88 363 THR A N 1
ATOM 2918 C CA . THR A 1 363 ? 24.992 -18.241 -28.450 1.00 78.88 363 THR A CA 1
ATOM 2919 C C . THR A 1 363 ? 25.604 -17.124 -27.603 1.00 78.88 363 THR A C 1
ATOM 2921 O O . THR A 1 363 ? 24.918 -16.154 -27.267 1.00 78.88 363 THR A O 1
ATOM 2924 N N . LYS A 1 364 ? 26.917 -17.190 -27.334 1.00 79.88 364 LYS A N 1
ATOM 2925 C CA . LYS A 1 364 ? 27.666 -16.113 -26.663 1.00 79.88 364 LYS A CA 1
ATOM 2926 C C . LYS A 1 364 ? 27.689 -14.821 -27.478 1.00 79.88 364 LYS A C 1
ATOM 2928 O O . LYS A 1 364 ? 27.503 -13.750 -26.898 1.00 79.88 364 LYS A O 1
ATOM 2933 N N . ILE A 1 365 ? 27.911 -14.911 -28.791 1.00 84.00 365 ILE A N 1
ATOM 2934 C CA . ILE A 1 365 ? 27.920 -13.750 -29.692 1.00 84.00 365 ILE A CA 1
ATOM 2935 C C . ILE A 1 365 ? 26.531 -13.120 -29.740 1.00 84.00 365 ILE A C 1
ATOM 2937 O O . ILE A 1 365 ? 26.412 -11.933 -29.460 1.00 84.00 365 ILE A O 1
ATOM 2941 N N . VAL A 1 366 ? 25.481 -13.907 -29.985 1.00 83.62 366 VAL A N 1
ATOM 2942 C CA . VAL A 1 366 ? 24.092 -13.420 -30.042 1.00 83.62 366 VAL A CA 1
ATOM 2943 C C . VAL A 1 366 ? 23.696 -12.717 -28.741 1.00 83.62 366 VAL A C 1
ATOM 2945 O O . VAL A 1 366 ? 23.172 -11.606 -28.768 1.00 83.62 366 VAL A O 1
ATOM 2948 N N . ASN A 1 367 ? 24.013 -13.310 -27.585 1.00 83.00 367 ASN A N 1
ATOM 2949 C CA . ASN A 1 367 ? 23.740 -12.687 -26.291 1.00 83.00 367 ASN A CA 1
ATOM 2950 C C . ASN A 1 367 ? 24.511 -11.373 -26.091 1.00 83.00 367 ASN A C 1
ATOM 2952 O O . ASN A 1 367 ? 23.957 -10.419 -25.548 1.00 83.00 367 ASN A O 1
ATOM 2956 N N . ARG A 1 368 ? 25.775 -11.310 -26.524 1.00 82.88 368 ARG A N 1
ATOM 2957 C CA . ARG A 1 368 ? 26.580 -10.087 -26.432 1.00 82.88 368 ARG A CA 1
ATOM 2958 C C . ARG A 1 368 ? 26.030 -9.001 -27.354 1.00 82.88 368 ARG A C 1
ATOM 2960 O O . ARG A 1 368 ? 25.861 -7.879 -26.898 1.00 82.88 368 ARG A O 1
ATOM 2967 N N . VAL A 1 369 ? 25.712 -9.343 -28.600 1.00 85.69 369 VAL A N 1
ATOM 2968 C CA . VAL A 1 369 ? 25.143 -8.411 -29.580 1.00 85.69 369 VAL A CA 1
ATOM 2969 C C . VAL A 1 369 ? 23.861 -7.804 -29.033 1.00 85.69 369 VAL A C 1
ATOM 2971 O O . VAL A 1 369 ? 23.785 -6.590 -28.932 1.00 85.69 369 VAL A O 1
ATOM 2974 N N . ILE A 1 370 ? 22.910 -8.620 -28.577 1.00 82.31 370 ILE A N 1
ATOM 2975 C CA . ILE A 1 370 ? 21.613 -8.119 -28.101 1.00 82.31 370 ILE A CA 1
ATOM 2976 C C . ILE A 1 370 ? 21.755 -7.282 -26.829 1.00 82.31 370 ILE A C 1
ATOM 2978 O O . ILE A 1 370 ? 21.129 -6.234 -26.704 1.00 82.31 370 ILE A O 1
ATOM 2982 N N . PHE A 1 371 ? 22.613 -7.692 -25.893 1.00 82.56 371 PHE A N 1
ATOM 2983 C CA . PHE A 1 371 ? 22.853 -6.909 -24.683 1.00 82.56 371 PHE A CA 1
ATOM 2984 C C . PHE A 1 371 ? 23.463 -5.529 -24.985 1.00 82.56 371 PHE A C 1
ATOM 2986 O O . PHE A 1 371 ? 23.071 -4.547 -24.358 1.00 82.56 371 PHE A O 1
ATOM 2993 N N . TRP A 1 372 ? 24.389 -5.442 -25.946 1.00 84.38 372 TRP A N 1
ATOM 2994 C CA . TRP A 1 372 ? 25.064 -4.189 -26.305 1.00 84.38 372 TRP A CA 1
ATOM 2995 C C . TRP A 1 372 ? 24.325 -3.356 -27.362 1.00 84.38 372 TRP A C 1
ATOM 2997 O O . TRP A 1 372 ? 24.550 -2.152 -27.421 1.00 84.38 372 TRP A O 1
ATOM 3007 N N . SER A 1 373 ? 23.435 -3.946 -28.166 1.00 83.69 373 SER A N 1
ATOM 3008 C CA . SER A 1 373 ? 22.660 -3.235 -29.194 1.00 83.69 373 SER A CA 1
ATOM 3009 C C . SER A 1 373 ? 21.403 -2.561 -28.643 1.00 83.69 373 SER A C 1
ATOM 3011 O O . SER A 1 373 ? 20.937 -1.578 -29.214 1.00 83.69 373 SER A O 1
ATOM 3013 N N . LEU A 1 374 ? 20.851 -3.064 -27.533 1.00 84.12 374 LEU A N 1
ATOM 3014 C CA . LEU A 1 374 ? 19.644 -2.510 -26.914 1.00 84.12 374 LEU A CA 1
ATOM 3015 C C . LEU A 1 374 ? 19.812 -1.066 -26.411 1.00 84.12 374 LEU A C 1
ATOM 3017 O O . LEU A 1 374 ? 18.941 -0.249 -26.716 1.00 84.12 374 LEU A O 1
ATOM 3021 N N . PRO A 1 375 ? 20.891 -0.708 -25.684 1.00 84.75 375 PRO A N 1
ATOM 3022 C CA . PRO A 1 375 ? 21.060 0.658 -25.208 1.00 84.75 375 PRO A CA 1
ATOM 3023 C C . PRO A 1 375 ? 21.164 1.706 -26.329 1.00 84.75 375 PRO A C 1
ATOM 3025 O O . PRO A 1 375 ? 20.413 2.680 -26.289 1.00 84.75 375 PRO A O 1
ATOM 3028 N N . PRO A 1 376 ? 21.993 1.511 -27.375 1.00 86.19 376 PRO A N 1
ATOM 3029 C CA . PRO A 1 376 ? 22.042 2.428 -28.514 1.00 86.19 376 PRO A CA 1
ATOM 3030 C C . PRO A 1 376 ? 20.698 2.598 -29.227 1.00 86.19 376 PRO A C 1
ATOM 3032 O O . PRO A 1 376 ? 20.349 3.714 -29.598 1.00 86.19 376 PRO A O 1
ATOM 3035 N N . LEU A 1 377 ? 19.920 1.522 -29.387 1.00 86.94 377 LEU A N 1
ATOM 3036 C CA . LEU A 1 377 ? 18.620 1.572 -30.065 1.00 86.94 377 LEU A CA 1
ATOM 3037 C C . LEU A 1 377 ? 17.614 2.438 -29.290 1.00 86.94 377 LEU A C 1
ATOM 3039 O O . LEU A 1 377 ? 16.911 3.259 -29.875 1.00 86.94 377 LEU A O 1
ATOM 3043 N N . ILE A 1 378 ? 17.596 2.315 -27.962 1.00 84.50 378 ILE A N 1
ATOM 3044 C CA . ILE A 1 378 ? 16.741 3.133 -27.093 1.00 84.50 378 ILE A CA 1
ATOM 3045 C C . ILE A 1 378 ? 17.228 4.586 -27.045 1.00 84.50 378 ILE A C 1
ATOM 3047 O O . ILE A 1 378 ? 16.405 5.498 -27.096 1.00 84.50 378 ILE A O 1
ATOM 3051 N N . LEU A 1 379 ? 18.545 4.825 -27.002 1.00 85.44 379 LEU A N 1
ATOM 3052 C CA . LEU A 1 379 ? 19.106 6.180 -27.085 1.00 85.44 379 LEU A CA 1
ATOM 3053 C C . LEU A 1 379 ? 18.773 6.855 -28.415 1.00 85.44 379 LEU A C 1
ATOM 3055 O O . LEU A 1 379 ? 18.449 8.036 -28.420 1.00 85.44 379 LEU A O 1
ATOM 3059 N N . PHE A 1 380 ? 18.802 6.114 -29.523 1.00 86.50 380 PHE A N 1
ATOM 3060 C CA . PHE A 1 380 ? 18.403 6.625 -30.831 1.00 86.50 380 PHE A CA 1
ATOM 3061 C C . PHE A 1 380 ? 16.919 7.007 -30.860 1.00 86.50 380 PHE A C 1
ATOM 3063 O O . PHE A 1 380 ? 16.551 8.069 -31.360 1.00 86.50 380 PHE A O 1
ATOM 3070 N N . GLN A 1 381 ? 16.059 6.180 -30.266 1.00 84.50 381 GLN A N 1
ATOM 3071 C CA . GLN A 1 381 ? 14.635 6.484 -30.175 1.00 84.50 381 GLN A CA 1
ATOM 3072 C C . GLN A 1 381 ? 14.365 7.710 -29.287 1.00 84.50 381 GLN A C 1
ATOM 3074 O O . GLN A 1 381 ? 13.527 8.546 -29.625 1.00 84.50 381 GLN A O 1
ATOM 3079 N N . LEU A 1 382 ? 15.109 7.849 -28.185 1.00 84.19 382 LEU A N 1
ATOM 3080 C CA . LEU A 1 382 ? 15.079 9.029 -27.322 1.00 84.19 382 LEU A CA 1
ATOM 3081 C C . LEU A 1 382 ? 15.584 10.277 -28.052 1.00 84.19 382 LEU A C 1
ATOM 3083 O O . LEU A 1 382 ? 14.936 11.313 -27.969 1.00 84.19 382 LEU A O 1
ATOM 3087 N N . PHE A 1 383 ? 16.669 10.168 -28.821 1.00 85.25 383 PHE A N 1
ATOM 3088 C CA . PHE A 1 383 ? 17.204 11.248 -29.654 1.00 85.25 383 PHE A CA 1
ATOM 3089 C C . PHE A 1 383 ? 16.170 11.778 -30.650 1.00 85.25 383 PHE A C 1
ATOM 3091 O O . PHE A 1 383 ? 16.072 12.978 -30.862 1.00 85.25 383 PHE A O 1
ATOM 3098 N N . ARG A 1 384 ? 15.347 10.897 -31.227 1.00 83.25 384 ARG A N 1
ATOM 3099 C CA . ARG A 1 384 ? 14.307 11.294 -32.188 1.00 83.25 384 ARG A CA 1
ATOM 3100 C C . ARG A 1 384 ? 13.113 12.027 -31.569 1.00 83.25 384 ARG A C 1
ATOM 3102 O O . ARG A 1 384 ? 12.378 12.681 -32.297 1.00 83.25 384 ARG A O 1
ATOM 3109 N N . LYS A 1 385 ? 12.867 11.842 -30.270 1.00 80.56 385 LYS A N 1
ATOM 3110 C CA . LYS A 1 385 ? 11.674 12.343 -29.561 1.00 80.56 385 LYS A CA 1
ATOM 3111 C C . LYS A 1 385 ? 11.980 13.464 -28.563 1.00 80.56 385 LYS A C 1
ATOM 3113 O O . LYS A 1 385 ? 11.062 14.170 -28.157 1.00 80.56 385 LYS A O 1
ATOM 3118 N N . LEU A 1 386 ? 13.231 13.604 -28.125 1.00 78.44 386 LEU A N 1
ATOM 3119 C CA . LEU A 1 386 ? 13.681 14.659 -27.218 1.00 78.44 386 LEU A CA 1
ATOM 3120 C C . LEU A 1 386 ? 14.444 15.721 -28.010 1.00 78.44 386 LEU A C 1
ATOM 3122 O O . LEU A 1 386 ? 15.519 15.440 -28.522 1.00 78.44 386 LEU A O 1
ATOM 3126 N N . ASP A 1 387 ? 13.957 16.962 -28.000 1.00 72.88 387 ASP A N 1
ATOM 3127 C CA . ASP A 1 387 ? 14.605 18.104 -28.675 1.00 72.88 387 ASP A CA 1
ATOM 3128 C C . ASP A 1 387 ? 15.956 18.522 -28.050 1.00 72.88 387 ASP A C 1
ATOM 3130 O O . ASP A 1 387 ? 16.612 19.448 -28.522 1.00 72.88 387 ASP A O 1
ATOM 3134 N N . ASN A 1 388 ? 16.384 17.870 -26.960 1.00 81.25 388 ASN A N 1
ATOM 3135 C CA . ASN A 1 388 ? 17.622 18.183 -26.250 1.00 81.25 388 ASN A CA 1
ATOM 3136 C C . ASN A 1 388 ? 18.674 17.082 -26.439 1.00 81.25 388 ASN A C 1
ATOM 3138 O O . ASN A 1 388 ? 18.777 16.136 -25.651 1.00 81.25 388 ASN A O 1
ATOM 3142 N N . ASN A 1 389 ? 19.511 17.267 -27.458 1.00 81.31 389 ASN A N 1
ATOM 3143 C CA . ASN A 1 389 ? 20.597 16.351 -27.806 1.00 81.31 389 ASN A CA 1
ATOM 3144 C C . ASN A 1 389 ? 21.607 16.167 -26.659 1.00 81.31 389 ASN A C 1
ATOM 3146 O O . ASN A 1 389 ? 22.101 15.061 -26.441 1.00 81.31 389 ASN A O 1
ATOM 3150 N N . GLY A 1 390 ? 21.889 17.229 -25.894 1.00 83.12 390 GLY A N 1
ATOM 3151 C CA . GLY A 1 390 ? 22.834 17.180 -24.775 1.00 83.12 390 GLY A CA 1
ATOM 3152 C C . GLY A 1 390 ? 22.363 16.254 -23.653 1.00 83.12 390 GLY A C 1
ATOM 3153 O O . GLY A 1 390 ? 23.142 15.458 -23.128 1.00 83.12 390 GLY A O 1
ATOM 3154 N N . LEU A 1 391 ? 21.065 16.294 -23.343 1.00 82.44 391 LEU A N 1
ATOM 3155 C CA . LEU A 1 391 ? 20.442 15.439 -22.333 1.00 82.44 391 LEU A CA 1
ATOM 3156 C C . LEU A 1 391 ? 20.549 13.956 -22.741 1.00 82.44 391 LEU A C 1
ATOM 3158 O O . LEU A 1 391 ? 20.973 13.125 -21.937 1.00 82.44 391 LEU A O 1
ATOM 3162 N N . VAL A 1 392 ? 20.267 13.629 -24.007 1.00 84.25 392 VAL A N 1
ATOM 3163 C CA . VAL A 1 392 ? 20.361 12.253 -24.534 1.00 84.25 392 VAL A CA 1
ATOM 3164 C C . VAL A 1 392 ? 21.796 11.718 -24.492 1.00 84.25 392 VAL A C 1
ATOM 3166 O O . VAL A 1 392 ? 22.012 10.578 -24.076 1.00 84.25 3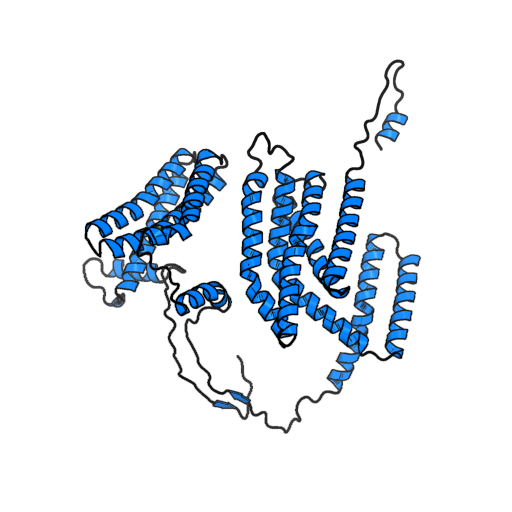92 VAL A O 1
ATOM 3169 N N . ILE A 1 393 ? 22.788 12.540 -24.849 1.00 85.38 393 ILE A N 1
ATOM 3170 C CA . ILE A 1 393 ? 24.209 12.160 -24.787 1.00 85.38 393 ILE A CA 1
ATOM 3171 C C . ILE A 1 393 ? 24.644 11.905 -23.338 1.00 85.38 393 ILE A C 1
ATOM 3173 O O . ILE A 1 393 ? 25.276 10.885 -23.053 1.00 85.38 393 ILE A O 1
ATOM 3177 N N . MET A 1 394 ? 24.273 12.791 -22.408 1.00 85.94 394 MET A N 1
ATOM 3178 C CA . MET A 1 394 ? 24.593 12.638 -20.986 1.00 85.94 394 MET A CA 1
ATOM 3179 C C . MET A 1 394 ? 23.985 11.352 -20.406 1.00 85.94 394 MET A C 1
ATOM 3181 O O . MET A 1 394 ? 24.676 10.600 -19.715 1.00 85.94 394 MET A O 1
ATOM 3185 N N . ILE A 1 395 ? 22.719 11.057 -20.726 1.00 84.19 395 ILE A N 1
ATOM 3186 C CA . ILE A 1 395 ? 22.076 9.792 -20.341 1.00 84.19 395 ILE A CA 1
ATOM 3187 C C . ILE A 1 395 ? 22.836 8.611 -20.933 1.00 84.19 395 ILE A C 1
ATOM 3189 O O . ILE A 1 395 ? 23.099 7.646 -20.221 1.00 84.19 395 ILE A O 1
ATOM 3193 N N . GLY A 1 396 ? 23.198 8.678 -22.215 1.00 86.00 396 GLY A N 1
ATOM 3194 C CA . GLY A 1 396 ? 23.938 7.613 -22.884 1.00 86.00 396 GLY A CA 1
ATOM 3195 C C . GLY A 1 396 ? 25.260 7.297 -22.192 1.00 86.00 396 GLY A C 1
ATOM 3196 O O . GLY A 1 396 ? 25.561 6.129 -21.947 1.00 86.00 396 GLY A O 1
ATOM 3197 N N . LEU A 1 397 ? 26.005 8.327 -21.781 1.00 87.12 397 LEU A N 1
ATOM 3198 C CA . LEU A 1 397 ? 27.236 8.169 -21.005 1.00 87.12 397 LEU A CA 1
ATOM 3199 C C . LEU A 1 397 ? 26.978 7.532 -19.635 1.00 87.12 397 LEU A C 1
ATOM 3201 O O . LEU A 1 397 ? 27.626 6.539 -19.296 1.00 87.12 397 LEU A O 1
ATOM 3205 N N . LEU A 1 398 ? 26.012 8.043 -18.863 1.00 86.50 398 LEU A N 1
ATOM 3206 C CA . LEU A 1 398 ? 25.658 7.472 -17.555 1.00 86.50 398 LEU A CA 1
ATOM 3207 C C . LEU A 1 398 ? 25.211 6.013 -17.679 1.00 86.50 398 LEU A C 1
ATOM 3209 O O . LEU A 1 398 ? 25.540 5.171 -16.840 1.00 86.50 398 LEU A O 1
ATOM 3213 N N . TRP A 1 399 ? 24.498 5.695 -18.754 1.00 85.56 399 TRP A N 1
ATOM 3214 C CA . TRP A 1 399 ? 24.006 4.357 -19.010 1.00 85.56 399 TRP A CA 1
ATOM 3215 C C . TRP A 1 399 ? 25.131 3.380 -19.362 1.00 85.56 399 TRP A C 1
ATOM 3217 O O . TRP A 1 399 ? 25.179 2.281 -18.804 1.00 85.56 399 TRP A O 1
ATOM 3227 N N . LEU A 1 400 ? 26.080 3.795 -20.207 1.00 85.62 400 LEU A N 1
ATOM 3228 C CA . LEU A 1 400 ? 27.285 3.022 -20.515 1.00 85.62 400 LEU A CA 1
ATOM 3229 C C . LEU A 1 400 ? 28.138 2.779 -19.266 1.00 85.62 400 LEU A C 1
ATOM 3231 O O . LEU A 1 400 ? 28.593 1.655 -19.051 1.00 85.62 400 LEU A O 1
ATOM 3235 N N . VAL A 1 401 ? 28.297 3.790 -18.406 1.00 85.94 401 VAL A N 1
ATOM 3236 C CA . VAL A 1 401 ? 28.975 3.639 -17.108 1.00 85.94 401 VAL A CA 1
ATOM 3237 C C . VAL A 1 401 ? 28.250 2.606 -16.242 1.00 85.94 401 VAL A C 1
ATOM 3239 O O . VAL A 1 401 ? 28.888 1.704 -15.697 1.00 85.94 401 VAL A O 1
ATOM 3242 N N . GLY A 1 402 ? 26.917 2.669 -16.164 1.00 84.19 402 GLY A N 1
ATOM 3243 C CA . GLY A 1 402 ? 26.106 1.689 -15.437 1.00 84.19 402 GLY A CA 1
ATOM 3244 C C . GLY A 1 402 ? 26.277 0.257 -15.958 1.00 84.19 402 GLY A C 1
ATOM 3245 O O . GLY A 1 402 ? 26.441 -0.677 -15.168 1.00 84.19 402 GLY A O 1
ATOM 3246 N N . ILE A 1 403 ? 26.308 0.076 -17.281 1.00 83.75 403 ILE A N 1
ATOM 3247 C CA . ILE A 1 403 ? 26.557 -1.224 -17.921 1.00 83.75 403 ILE A CA 1
ATOM 3248 C C . ILE A 1 403 ? 27.976 -1.721 -17.620 1.00 83.75 403 ILE A C 1
ATOM 3250 O O . ILE A 1 403 ? 28.146 -2.888 -17.262 1.00 83.75 403 ILE A O 1
ATOM 3254 N N . ALA A 1 404 ? 28.987 -0.854 -17.700 1.00 85.00 404 ALA A N 1
ATOM 3255 C CA . ALA A 1 404 ? 30.370 -1.203 -17.387 1.00 85.00 404 ALA A CA 1
ATOM 3256 C C . ALA A 1 404 ? 30.526 -1.662 -15.927 1.00 85.00 404 ALA A C 1
ATOM 3258 O O . ALA A 1 404 ? 31.161 -2.687 -15.667 1.00 85.00 404 ALA A O 1
ATOM 3259 N N . ILE A 1 405 ? 29.884 -0.964 -14.981 1.00 85.50 405 ILE A N 1
ATOM 3260 C CA . ILE A 1 405 ? 29.841 -1.356 -13.564 1.00 85.50 405 ILE A CA 1
ATOM 3261 C C . ILE A 1 405 ? 29.148 -2.715 -13.404 1.00 85.50 405 ILE A C 1
ATOM 3263 O O . ILE A 1 405 ? 29.665 -3.579 -12.697 1.00 85.50 405 ILE A O 1
ATOM 3267 N N . TYR A 1 406 ? 28.012 -2.939 -14.073 1.00 84.00 406 TYR A N 1
ATOM 3268 C CA . TYR A 1 406 ? 27.272 -4.204 -14.003 1.00 84.00 406 TYR A CA 1
ATOM 3269 C C . TYR A 1 406 ? 28.093 -5.395 -14.516 1.00 84.00 406 TYR A C 1
ATOM 3271 O O . TYR A 1 406 ? 28.217 -6.404 -13.819 1.00 84.00 406 TYR A O 1
ATOM 3279 N N . VAL A 1 407 ? 28.686 -5.272 -15.707 1.00 83.88 407 VAL A N 1
ATOM 3280 C CA . VAL A 1 407 ? 29.507 -6.327 -16.323 1.00 83.88 407 VAL A CA 1
ATOM 3281 C C . VAL A 1 407 ? 30.750 -6.604 -15.479 1.00 83.88 407 VAL A C 1
ATOM 3283 O O . VAL A 1 407 ? 31.064 -7.762 -15.202 1.00 83.88 407 VAL A O 1
ATOM 3286 N N . THR A 1 408 ? 31.426 -5.551 -15.011 1.00 85.06 408 THR A N 1
ATOM 3287 C CA . THR A 1 408 ? 32.617 -5.691 -14.165 1.00 85.06 408 THR A CA 1
ATOM 3288 C C . THR A 1 408 ? 32.275 -6.333 -12.826 1.00 85.06 408 THR A C 1
ATOM 3290 O O . THR A 1 408 ? 32.989 -7.225 -12.373 1.00 85.06 408 THR A O 1
ATOM 3293 N N . SER A 1 409 ? 31.163 -5.930 -12.205 1.00 84.19 409 SER A N 1
ATOM 3294 C CA . SER A 1 409 ? 30.683 -6.538 -10.966 1.00 84.19 409 SER A CA 1
ATOM 3295 C C . SER A 1 409 ? 30.427 -8.029 -11.156 1.00 84.19 409 SER A C 1
ATOM 3297 O O . SER A 1 409 ? 30.898 -8.836 -10.357 1.00 84.19 409 SER A O 1
ATOM 3299 N N . GLN A 1 410 ? 29.746 -8.411 -12.238 1.00 80.31 410 GLN A N 1
ATOM 3300 C CA . GLN A 1 410 ? 29.486 -9.814 -12.528 1.00 80.31 410 GLN A CA 1
ATOM 3301 C C . GLN A 1 410 ? 30.787 -10.609 -12.725 1.00 80.31 410 GLN A C 1
ATOM 3303 O O . GLN A 1 410 ? 30.921 -11.689 -12.159 1.00 80.31 410 GLN A O 1
ATOM 3308 N N . TYR A 1 411 ? 31.777 -10.050 -13.424 1.00 83.19 411 TYR A N 1
ATOM 3309 C CA . TYR A 1 411 ? 33.097 -10.669 -13.573 1.00 83.19 411 TYR A CA 1
ATOM 3310 C C . TYR A 1 411 ? 33.812 -10.886 -12.228 1.00 83.19 411 TYR A C 1
ATOM 3312 O O . TYR A 1 411 ? 34.292 -11.988 -11.965 1.00 83.19 411 TYR A O 1
ATOM 3320 N N . LEU A 1 412 ? 33.839 -9.860 -11.363 1.00 83.38 412 LEU A N 1
ATOM 3321 C CA . LEU A 1 412 ? 34.427 -9.920 -10.016 1.00 83.38 412 LEU A CA 1
ATOM 3322 C C . LEU A 1 412 ? 33.796 -11.026 -9.158 1.00 83.38 412 LEU A C 1
ATOM 3324 O O . LEU A 1 412 ? 34.502 -11.665 -8.380 1.00 83.38 412 LEU A O 1
ATOM 3328 N N . TYR A 1 413 ? 32.484 -11.230 -9.296 1.00 77.88 413 TYR A N 1
ATOM 3329 C CA . TYR A 1 413 ? 31.725 -12.222 -8.538 1.00 77.88 413 TYR A CA 1
ATOM 3330 C C . TYR A 1 413 ? 31.838 -13.639 -9.083 1.00 77.88 413 TYR A C 1
ATOM 3332 O O . TYR A 1 413 ? 32.021 -14.565 -8.302 1.00 77.88 413 TYR A O 1
ATOM 3340 N N . ASP A 1 414 ? 31.709 -13.816 -10.396 1.00 79.06 414 ASP A N 1
ATOM 3341 C CA . ASP A 1 414 ? 31.699 -15.147 -11.008 1.00 79.06 414 ASP A CA 1
ATOM 3342 C C . ASP A 1 414 ? 33.091 -15.810 -10.940 1.00 79.06 414 ASP A C 1
ATOM 3344 O O . ASP A 1 414 ? 33.181 -17.034 -10.923 1.00 79.06 414 ASP A O 1
ATOM 3348 N N . HIS A 1 415 ? 34.168 -15.016 -10.844 1.00 80.81 415 HIS A N 1
ATOM 3349 C CA . HIS A 1 415 ? 35.555 -15.497 -10.749 1.00 80.81 415 HIS A CA 1
ATOM 3350 C C . HIS A 1 415 ? 36.179 -15.332 -9.350 1.00 80.81 415 HIS A C 1
ATOM 3352 O O . HIS A 1 415 ? 37.387 -15.517 -9.214 1.00 80.81 415 HIS A O 1
ATOM 3358 N N . ASP A 1 416 ? 35.397 -14.933 -8.334 1.00 78.38 416 ASP A N 1
ATOM 3359 C CA . ASP A 1 416 ? 35.854 -14.685 -6.951 1.00 78.38 416 ASP A CA 1
ATOM 3360 C C . ASP A 1 416 ? 37.198 -13.916 -6.878 1.00 78.38 416 ASP A C 1
ATOM 3362 O O . ASP A 1 416 ? 38.131 -14.258 -6.145 1.00 78.38 416 ASP A O 1
ATOM 3366 N N . VAL A 1 417 ? 37.319 -12.850 -7.680 1.00 80.75 417 VAL A N 1
ATOM 3367 C CA . VAL A 1 417 ? 38.592 -12.144 -7.887 1.00 80.75 417 VAL A CA 1
ATOM 3368 C C . VAL A 1 417 ? 39.021 -11.419 -6.611 1.00 80.75 417 VAL A C 1
ATOM 3370 O O . VAL A 1 417 ? 38.344 -10.507 -6.124 1.00 80.75 417 VAL A O 1
ATOM 3373 N N . ASN A 1 418 ? 40.209 -11.753 -6.102 1.00 82.38 418 ASN A N 1
ATOM 3374 C CA . ASN A 1 418 ? 40.831 -10.986 -5.030 1.00 82.38 418 ASN A CA 1
ATOM 3375 C C . ASN A 1 418 ? 41.430 -9.687 -5.591 1.00 82.38 418 ASN A C 1
ATOM 3377 O O . ASN A 1 418 ? 42.501 -9.694 -6.199 1.00 82.38 418 ASN A O 1
ATOM 3381 N N . ILE A 1 419 ? 40.728 -8.573 -5.364 1.00 81.25 419 ILE A N 1
ATOM 3382 C CA . ILE A 1 419 ? 41.085 -7.241 -5.877 1.00 81.25 419 ILE A CA 1
ATOM 3383 C C . ILE A 1 419 ? 42.524 -6.858 -5.501 1.00 81.25 419 ILE A C 1
ATOM 3385 O O . ILE A 1 419 ? 43.237 -6.291 -6.325 1.00 81.25 419 ILE A O 1
ATOM 3389 N N . GLU A 1 420 ? 42.987 -7.213 -4.301 1.00 83.81 420 GLU A N 1
ATOM 3390 C CA . GLU A 1 420 ? 44.323 -6.829 -3.825 1.00 83.81 420 GLU A CA 1
ATOM 3391 C C . GLU A 1 420 ? 45.459 -7.607 -4.513 1.00 83.81 420 GLU A C 1
ATOM 3393 O O . GLU A 1 420 ? 46.599 -7.147 -4.538 1.00 83.81 420 GLU A O 1
ATOM 3398 N N . ARG A 1 421 ? 45.155 -8.750 -5.144 1.00 82.62 421 ARG A N 1
ATOM 3399 C CA . ARG A 1 421 ? 46.135 -9.595 -5.852 1.00 82.62 421 ARG A CA 1
ATOM 3400 C C . ARG A 1 421 ? 46.237 -9.307 -7.352 1.00 82.62 421 ARG A C 1
ATOM 3402 O O . ARG A 1 421 ? 46.958 -10.005 -8.057 1.00 82.62 421 ARG A O 1
ATOM 3409 N N . VAL A 1 422 ? 45.539 -8.293 -7.864 1.00 83.44 422 VAL A N 1
ATOM 3410 C CA . VAL A 1 422 ? 45.585 -7.939 -9.292 1.00 83.44 422 VAL A CA 1
ATOM 3411 C C . VAL A 1 422 ? 46.955 -7.339 -9.640 1.00 83.44 422 VAL A C 1
ATOM 3413 O O . VAL A 1 422 ? 47.325 -6.284 -9.110 1.00 83.44 422 VAL A O 1
ATOM 3416 N N . THR A 1 423 ? 47.703 -7.995 -10.532 1.00 80.88 423 THR A N 1
ATOM 3417 C CA . THR A 1 423 ? 49.039 -7.593 -11.020 1.00 80.88 423 THR A CA 1
ATOM 3418 C C . THR A 1 423 ? 49.015 -7.241 -12.521 1.00 80.88 423 THR A C 1
ATOM 3420 O O . THR A 1 423 ? 48.095 -7.629 -13.242 1.00 80.88 423 THR A O 1
ATOM 3423 N N . GLY A 1 424 ? 49.992 -6.453 -13.001 1.00 82.62 424 GLY A N 1
ATOM 3424 C CA . GLY A 1 424 ? 50.149 -6.074 -14.420 1.00 82.62 424 GLY A CA 1
ATOM 3425 C C . GLY A 1 424 ? 50.192 -4.560 -14.701 1.00 82.62 424 GLY A C 1
ATOM 3426 O O . GLY A 1 424 ? 50.224 -3.740 -13.782 1.00 82.62 424 GLY A O 1
ATOM 3427 N N . ARG A 1 425 ? 50.184 -4.172 -15.989 1.00 75.94 425 ARG A N 1
ATOM 3428 C CA . ARG A 1 425 ? 50.166 -2.753 -16.413 1.00 75.94 425 ARG A CA 1
ATOM 3429 C C . ARG A 1 425 ? 48.879 -2.070 -15.933 1.00 75.94 425 ARG A C 1
ATOM 3431 O O . ARG A 1 425 ? 47.787 -2.611 -16.115 1.00 75.94 425 ARG A O 1
ATOM 3438 N N . PHE A 1 426 ? 49.015 -0.885 -15.334 1.00 82.06 426 PHE A N 1
ATOM 3439 C CA . PHE A 1 426 ? 47.926 -0.127 -14.697 1.00 82.06 426 PHE A CA 1
ATOM 3440 C C . PHE A 1 426 ? 47.228 -0.847 -13.525 1.00 82.06 426 PHE A C 1
ATOM 3442 O O . PHE A 1 426 ? 46.048 -0.602 -13.261 1.00 82.06 426 PHE A O 1
ATOM 3449 N N . ALA A 1 427 ? 47.935 -1.716 -12.789 1.00 81.50 427 ALA A N 1
ATOM 3450 C CA . ALA A 1 427 ? 47.368 -2.427 -11.636 1.00 81.50 427 ALA A CA 1
ATOM 3451 C C . ALA A 1 427 ? 46.722 -1.485 -10.601 1.00 81.50 427 ALA A C 1
ATOM 3453 O O . ALA A 1 427 ? 45.635 -1.784 -10.116 1.00 81.50 427 ALA A O 1
ATOM 3454 N N . GLY A 1 428 ? 47.325 -0.323 -10.317 1.00 84.31 428 GLY A N 1
ATOM 3455 C CA . GLY A 1 428 ? 46.756 0.670 -9.394 1.00 84.31 428 GLY A CA 1
ATOM 3456 C C . GLY A 1 428 ? 45.376 1.182 -9.828 1.00 84.31 428 GLY A C 1
ATOM 3457 O O . GLY A 1 428 ? 44.429 1.151 -9.041 1.00 84.31 428 GLY A O 1
ATOM 3458 N N . LEU A 1 429 ? 45.229 1.562 -11.103 1.00 84.88 429 LEU A N 1
ATOM 3459 C CA . LEU A 1 429 ? 43.953 2.025 -11.662 1.00 84.88 429 LEU A CA 1
ATOM 3460 C C . LEU A 1 429 ? 42.897 0.914 -11.678 1.00 84.88 429 LEU A C 1
ATOM 3462 O O . LEU A 1 429 ? 41.752 1.157 -11.306 1.00 84.88 429 LEU A O 1
ATOM 3466 N N . ARG A 1 430 ? 43.274 -0.322 -12.035 1.00 84.50 430 ARG A N 1
ATOM 3467 C CA . ARG A 1 430 ? 42.344 -1.468 -12.025 1.00 84.50 430 ARG A CA 1
ATOM 3468 C C . ARG A 1 430 ? 41.856 -1.799 -10.618 1.00 84.50 430 ARG A C 1
ATOM 3470 O O . ARG A 1 430 ? 40.667 -2.037 -10.436 1.00 84.50 430 ARG A O 1
ATOM 3477 N N . ARG A 1 431 ? 42.748 -1.776 -9.620 1.00 87.75 431 ARG A N 1
ATOM 3478 C CA . ARG A 1 431 ? 42.378 -1.968 -8.208 1.00 87.75 431 ARG A CA 1
ATOM 3479 C C . ARG A 1 431 ? 41.406 -0.886 -7.749 1.00 87.75 431 ARG A C 1
ATOM 3481 O O . ARG A 1 431 ? 40.385 -1.216 -7.154 1.00 87.75 431 ARG A O 1
ATOM 3488 N N . SER A 1 432 ? 41.690 0.376 -8.074 1.00 86.75 432 SER A N 1
ATOM 3489 C CA . SER A 1 432 ? 40.803 1.501 -7.761 1.00 86.75 432 SER A CA 1
ATOM 3490 C C . SER A 1 432 ? 39.419 1.323 -8.399 1.00 86.75 432 SER A C 1
ATOM 3492 O O . SER A 1 432 ? 38.406 1.361 -7.702 1.00 86.75 432 SER A O 1
ATOM 3494 N N . TYR A 1 433 ? 39.371 0.996 -9.694 1.00 88.06 433 TYR A N 1
ATOM 3495 C CA . TYR A 1 433 ? 38.123 0.739 -10.413 1.00 88.06 433 TYR A CA 1
ATOM 3496 C C . TYR A 1 433 ? 37.337 -0.444 -9.828 1.00 88.06 433 TYR A C 1
ATOM 3498 O O . TYR A 1 433 ? 36.140 -0.331 -9.586 1.00 88.06 433 TYR A O 1
ATOM 3506 N N . PHE A 1 434 ? 37.987 -1.569 -9.520 1.00 87.88 434 PHE A N 1
ATOM 3507 C CA . PHE A 1 434 ? 37.315 -2.720 -8.910 1.00 87.88 434 PHE A CA 1
ATOM 3508 C C . PHE A 1 434 ? 36.806 -2.433 -7.494 1.00 87.88 434 PHE A C 1
ATOM 3510 O O . PHE A 1 434 ? 35.722 -2.900 -7.135 1.00 87.88 434 PHE A O 1
ATOM 3517 N N . ARG A 1 435 ? 37.536 -1.638 -6.696 1.00 85.31 435 ARG A N 1
ATOM 3518 C CA . ARG A 1 435 ? 37.042 -1.162 -5.394 1.00 85.31 435 ARG A CA 1
ATOM 3519 C C . ARG A 1 435 ? 35.826 -0.259 -5.564 1.00 85.31 435 ARG A C 1
ATOM 3521 O O . ARG A 1 435 ? 34.843 -0.473 -4.860 1.00 85.31 435 ARG A O 1
ATOM 3528 N N . MET A 1 436 ? 35.866 0.674 -6.516 1.00 86.31 436 MET A N 1
ATOM 3529 C CA . MET A 1 436 ? 34.730 1.534 -6.857 1.00 86.31 436 MET A CA 1
ATOM 3530 C C . MET A 1 436 ? 33.515 0.695 -7.271 1.00 86.31 436 MET A C 1
ATOM 3532 O O . MET A 1 436 ? 32.436 0.872 -6.726 1.00 86.31 436 MET A O 1
ATOM 3536 N N . VAL A 1 437 ? 33.680 -0.284 -8.165 1.00 84.94 437 VAL A N 1
ATOM 3537 C CA . VAL A 1 437 ? 32.582 -1.166 -8.599 1.00 84.94 437 VAL A CA 1
ATOM 3538 C C . VAL A 1 437 ? 31.985 -1.947 -7.423 1.00 84.94 437 VAL A C 1
ATOM 3540 O O . VAL A 1 437 ? 30.766 -2.062 -7.334 1.00 84.94 437 VAL A O 1
ATOM 3543 N N . LYS A 1 438 ? 32.811 -2.453 -6.497 1.00 81.62 438 LYS A N 1
ATOM 3544 C CA . LYS A 1 438 ? 32.348 -3.203 -5.314 1.00 81.62 438 LYS A CA 1
ATOM 3545 C C . LYS A 1 438 ? 31.697 -2.312 -4.247 1.00 81.62 438 LYS A C 1
ATOM 3547 O O . LYS A 1 438 ? 30.888 -2.809 -3.460 1.00 81.62 438 LYS A O 1
ATOM 3552 N N . SER A 1 439 ? 32.037 -1.022 -4.202 1.00 81.12 439 SER A N 1
ATOM 3553 C CA . SER A 1 439 ? 31.414 -0.062 -3.287 1.00 81.12 439 SER A CA 1
ATOM 3554 C C . SER A 1 439 ? 30.052 0.434 -3.778 1.00 81.12 439 SER A C 1
ATOM 3556 O O . SER A 1 439 ? 29.253 0.859 -2.944 1.00 81.12 439 SER A O 1
ATOM 3558 N N . VAL A 1 440 ? 29.740 0.320 -5.081 1.00 80.06 440 VAL A N 1
ATOM 3559 C CA . VAL A 1 440 ? 28.428 0.708 -5.625 1.00 80.06 440 VAL A CA 1
ATOM 3560 C C . VAL A 1 440 ? 27.305 -0.119 -4.972 1.00 80.06 440 VAL A C 1
ATOM 3562 O O . VAL A 1 440 ? 27.261 -1.348 -5.134 1.00 80.06 440 VAL A O 1
ATOM 3565 N N . PRO A 1 441 ? 26.359 0.521 -4.256 1.00 65.62 441 PRO A N 1
ATOM 3566 C CA . PRO A 1 441 ? 25.223 -0.171 -3.656 1.00 65.62 441 PRO A CA 1
ATOM 3567 C C . PRO A 1 441 ? 24.327 -0.817 -4.730 1.00 65.62 441 PRO A C 1
ATOM 3569 O O . PRO A 1 441 ? 24.282 -0.373 -5.873 1.00 65.62 441 PRO A O 1
ATOM 3572 N N . MET A 1 442 ? 23.610 -1.890 -4.370 1.00 63.41 442 MET A N 1
ATOM 3573 C CA . MET A 1 442 ? 22.707 -2.692 -5.230 1.00 63.41 442 MET A CA 1
ATOM 3574 C C . MET A 1 442 ? 23.365 -3.527 -6.341 1.00 63.41 442 MET A C 1
ATOM 3576 O O . MET A 1 442 ? 23.018 -4.698 -6.495 1.00 63.41 442 MET A O 1
ATOM 3580 N N . ILE A 1 443 ? 24.306 -2.967 -7.104 1.00 62.66 443 ILE A N 1
ATOM 3581 C CA . ILE A 1 443 ? 24.941 -3.655 -8.242 1.00 62.66 443 ILE A CA 1
ATOM 3582 C C . ILE A 1 443 ? 26.192 -4.407 -7.778 1.00 62.66 443 ILE A C 1
ATOM 3584 O O . ILE A 1 443 ? 26.356 -5.583 -8.095 1.00 62.66 443 ILE A O 1
ATOM 3588 N N . GLY A 1 444 ? 27.028 -3.743 -6.974 1.00 54.25 444 GLY A N 1
ATOM 3589 C CA . GLY A 1 444 ? 28.382 -4.171 -6.628 1.00 54.25 444 GLY A CA 1
ATOM 3590 C C . GLY A 1 444 ? 28.532 -5.073 -5.407 1.00 54.25 444 GLY A C 1
ATOM 3591 O O . GLY A 1 444 ? 29.603 -5.649 -5.255 1.00 54.25 444 GLY A O 1
ATOM 3592 N N . LYS A 1 445 ? 27.507 -5.213 -4.546 1.00 60.44 445 LYS A N 1
ATOM 3593 C CA . LYS A 1 445 ? 27.567 -5.976 -3.278 1.00 60.44 445 LYS A CA 1
ATOM 3594 C C . LYS A 1 445 ? 26.555 -7.130 -3.226 1.00 60.44 445 LYS A C 1
ATOM 3596 O O . LYS A 1 445 ? 25.482 -6.997 -2.642 1.00 60.44 445 LYS A O 1
ATOM 3601 N N . ARG A 1 446 ? 26.899 -8.297 -3.778 1.00 64.81 446 ARG A N 1
ATOM 3602 C CA . ARG A 1 446 ? 26.158 -9.558 -3.587 1.00 64.81 446 ARG A CA 1
ATOM 3603 C C . ARG A 1 446 ? 26.682 -10.299 -2.361 1.00 64.81 446 ARG A C 1
ATOM 3605 O O . ARG A 1 446 ? 27.821 -10.759 -2.348 1.00 64.81 446 ARG A O 1
ATOM 3612 N N . ARG A 1 447 ? 25.853 -10.400 -1.321 1.00 65.69 447 ARG A N 1
ATOM 3613 C CA . ARG A 1 447 ? 26.177 -11.142 -0.096 1.00 65.69 447 ARG A CA 1
ATOM 3614 C C . ARG A 1 447 ? 25.584 -12.548 -0.179 1.00 65.69 447 ARG A C 1
ATOM 3616 O O . ARG A 1 447 ? 24.410 -12.691 -0.518 1.00 65.69 447 ARG A O 1
ATOM 3623 N N . LYS A 1 448 ? 26.384 -13.580 0.098 1.00 67.88 448 LYS A N 1
ATOM 3624 C CA . LYS A 1 448 ? 25.897 -14.958 0.249 1.00 67.88 448 LYS A CA 1
ATOM 3625 C C . LYS A 1 448 ? 25.613 -15.178 1.740 1.00 67.88 448 LYS A C 1
ATOM 3627 O O . LYS A 1 448 ? 26.524 -14.947 2.533 1.00 67.88 448 LYS A O 1
ATOM 3632 N N . PRO A 1 449 ? 24.391 -15.580 2.137 1.00 71.56 449 PRO A N 1
ATOM 3633 C CA . PRO A 1 449 ? 24.099 -15.823 3.540 1.00 71.56 449 PRO A CA 1
ATOM 3634 C C . PRO A 1 449 ? 24.985 -16.959 4.038 1.00 71.56 449 PRO A C 1
ATOM 3636 O O . PRO A 1 449 ? 25.009 -18.037 3.442 1.00 71.56 449 PRO A O 1
ATOM 3639 N N . PHE A 1 450 ? 25.701 -16.718 5.129 1.00 77.44 450 PHE A N 1
ATOM 3640 C CA . PHE A 1 450 ? 26.506 -17.740 5.780 1.00 77.44 450 PHE A CA 1
ATOM 3641 C C . PHE A 1 450 ? 26.095 -17.866 7.243 1.00 77.44 450 PHE A C 1
ATOM 3643 O O . PHE A 1 450 ? 25.742 -16.899 7.928 1.00 77.44 450 PHE A O 1
ATOM 3650 N N . LYS A 1 451 ? 26.085 -19.108 7.714 1.00 75.06 451 LYS A N 1
ATOM 3651 C CA . LYS A 1 451 ? 25.741 -19.441 9.090 1.00 75.06 451 LYS A CA 1
ATOM 3652 C C . LYS A 1 451 ? 27.011 -19.326 9.926 1.00 75.06 451 LYS A C 1
ATOM 3654 O O . LYS A 1 451 ? 27.894 -20.162 9.791 1.00 75.06 451 LYS A O 1
ATOM 3659 N N . ALA A 1 452 ? 27.100 -18.289 10.756 1.00 69.69 452 ALA A N 1
ATOM 3660 C CA . ALA A 1 452 ? 28.288 -18.045 11.576 1.00 69.69 452 ALA A CA 1
ATOM 3661 C C . ALA A 1 452 ? 28.307 -18.887 12.857 1.00 69.69 452 ALA A C 1
ATOM 3663 O O . ALA A 1 452 ? 29.372 -19.264 13.324 1.00 69.69 452 ALA A O 1
ATOM 3664 N N . LEU A 1 453 ? 27.134 -19.197 13.420 1.00 67.31 453 LEU A N 1
ATOM 3665 C CA . LEU A 1 453 ? 27.008 -19.993 14.641 1.00 67.31 453 LEU A CA 1
ATOM 3666 C C . LEU A 1 453 ? 25.972 -21.101 14.449 1.00 67.31 453 LEU A C 1
ATOM 3668 O O . LEU A 1 453 ? 24.858 -20.868 13.963 1.00 67.31 453 LEU A O 1
ATOM 3672 N N . ARG A 1 454 ? 26.333 -22.329 14.829 1.00 63.81 454 ARG A N 1
ATOM 3673 C CA . ARG A 1 454 ? 25.459 -23.502 14.750 1.00 63.81 454 ARG A CA 1
ATOM 3674 C C . ARG A 1 454 ? 24.921 -23.850 16.136 1.00 63.81 454 ARG A C 1
ATOM 3676 O O . ARG A 1 454 ? 25.443 -24.743 16.774 1.00 63.81 454 ARG A O 1
ATOM 3683 N N . GLY A 1 455 ? 23.839 -23.172 16.529 1.00 64.12 455 GLY A N 1
ATOM 3684 C CA . GLY A 1 455 ? 23.039 -23.545 17.698 1.00 64.12 455 GLY A CA 1
ATOM 3685 C C . GLY A 1 455 ? 23.772 -23.300 19.009 1.00 64.12 455 GLY A C 1
ATOM 3686 O O . GLY A 1 455 ? 24.245 -24.239 19.634 1.00 64.12 455 GLY A O 1
ATOM 3687 N N . VAL A 1 456 ? 23.848 -22.037 19.423 1.00 67.31 456 VAL A N 1
ATOM 3688 C CA . VAL A 1 456 ? 24.344 -21.685 20.758 1.00 67.31 456 VAL A CA 1
ATOM 3689 C C . VAL A 1 456 ? 23.160 -21.723 21.719 1.00 67.31 456 VAL A C 1
ATOM 3691 O O . VAL A 1 456 ? 22.104 -21.162 21.418 1.00 67.31 456 VAL A O 1
ATOM 3694 N N . SER A 1 457 ? 23.327 -22.398 22.850 1.00 69.12 457 SER A N 1
ATOM 3695 C CA . SER A 1 457 ? 22.391 -22.337 23.973 1.00 69.12 457 SER A CA 1
ATOM 3696 C C . SER A 1 457 ? 23.122 -21.696 25.140 1.00 69.12 457 SER A C 1
ATOM 3698 O O . SER A 1 457 ? 24.268 -22.051 25.405 1.00 69.12 457 SER A O 1
ATOM 3700 N N . PHE A 1 458 ? 22.488 -20.736 25.798 1.00 69.62 458 PHE A N 1
ATOM 3701 C CA . PHE A 1 458 ? 23.038 -20.098 26.987 1.00 69.62 458 PHE A CA 1
ATOM 3702 C C . PHE A 1 458 ? 21.912 -19.799 27.974 1.00 69.62 458 PHE A C 1
ATOM 3704 O O . PHE A 1 458 ? 20.755 -19.594 27.590 1.00 69.62 458 PHE A O 1
ATOM 3711 N N . GLU A 1 459 ? 22.267 -19.834 29.249 1.00 62.84 459 GLU A N 1
ATOM 3712 C CA . GLU A 1 459 ? 21.384 -19.591 30.380 1.00 62.84 459 GLU A CA 1
ATOM 3713 C C . GLU A 1 459 ? 21.861 -18.317 31.070 1.00 62.84 459 GLU A C 1
ATOM 3715 O O . GLU A 1 459 ? 23.046 -18.186 31.375 1.00 62.84 459 GLU A O 1
ATOM 3720 N N . ILE A 1 460 ? 20.956 -17.357 31.246 1.00 66.56 460 ILE A N 1
ATOM 3721 C CA . ILE A 1 460 ? 21.250 -16.100 31.935 1.00 66.56 460 ILE A CA 1
ATOM 3722 C C . ILE A 1 460 ? 20.518 -16.146 33.271 1.00 66.56 460 ILE A C 1
ATOM 3724 O O . ILE A 1 460 ? 19.297 -16.315 33.293 1.00 66.56 460 ILE A O 1
ATOM 3728 N N . GLN A 1 461 ? 21.284 -16.029 34.355 1.00 59.78 461 GLN A N 1
ATOM 3729 C CA . GLN A 1 461 ? 20.784 -16.064 35.731 1.00 59.78 461 GLN A CA 1
ATOM 3730 C C . GLN A 1 461 ? 20.631 -14.651 36.319 1.00 59.78 461 GLN A C 1
ATOM 3732 O O . GLN A 1 461 ? 19.685 -14.406 37.056 1.00 59.78 461 GLN A O 1
ATOM 3737 N N . THR A 1 462 ? 21.488 -13.692 35.938 1.00 58.41 462 THR A N 1
ATOM 3738 C CA . THR A 1 462 ? 21.409 -12.284 36.370 1.00 58.41 462 THR A CA 1
ATOM 3739 C C . THR A 1 462 ? 21.918 -11.329 35.275 1.00 58.41 462 THR A C 1
ATOM 3741 O O . THR A 1 462 ? 22.927 -11.603 34.624 1.00 58.41 462 THR A O 1
ATOM 3744 N N . GLY A 1 463 ? 21.219 -10.207 35.036 1.00 54.53 463 GLY A N 1
ATOM 3745 C CA . GLY A 1 463 ? 21.678 -9.118 34.150 1.00 54.53 463 GLY A CA 1
ATOM 3746 C C . GLY A 1 463 ? 20.656 -8.583 33.131 1.00 54.53 463 GLY A C 1
ATOM 3747 O O . GLY A 1 463 ? 19.708 -9.262 32.741 1.00 54.53 463 GLY A O 1
ATOM 3748 N N . MET A 1 464 ? 20.867 -7.337 32.684 1.00 47.09 464 MET A N 1
ATOM 3749 C CA . MET A 1 464 ? 20.036 -6.638 31.693 1.00 47.09 464 MET A CA 1
ATOM 3750 C C . MET A 1 464 ? 20.524 -6.949 30.268 1.00 47.09 464 MET A C 1
ATOM 3752 O O . MET A 1 464 ? 21.694 -6.742 29.951 1.00 47.09 464 MET A O 1
ATOM 3756 N N . PHE A 1 465 ? 19.635 -7.435 29.398 1.00 48.97 465 PHE A N 1
ATOM 3757 C CA . PHE A 1 465 ? 19.948 -7.738 27.998 1.00 48.97 465 PHE A CA 1
ATOM 3758 C C . PHE A 1 465 ? 19.484 -6.591 27.089 1.00 48.97 465 PHE A C 1
ATOM 3760 O O . PHE A 1 465 ? 18.288 -6.314 27.002 1.00 48.97 465 PHE A O 1
ATOM 3767 N N . GLY A 1 466 ? 20.416 -5.936 26.395 1.00 47.97 466 GLY A N 1
ATOM 3768 C CA . GLY A 1 466 ? 20.111 -5.061 25.259 1.00 47.97 466 GLY A CA 1
ATOM 3769 C C . GLY A 1 466 ? 20.116 -5.882 23.970 1.00 47.97 466 GLY A C 1
ATOM 3770 O O . GLY A 1 466 ? 21.144 -6.470 23.634 1.00 47.97 466 GLY A O 1
ATOM 3771 N N . LEU A 1 467 ? 18.968 -5.968 23.292 1.00 39.59 467 LEU A N 1
ATOM 3772 C CA . LEU A 1 467 ? 18.806 -6.659 22.003 1.00 39.59 467 LEU A CA 1
ATOM 3773 C C . LEU A 1 467 ? 19.265 -5.806 20.818 1.00 39.59 467 LEU A C 1
ATOM 3775 O O . LEU A 1 467 ? 18.906 -4.607 20.794 1.00 39.59 467 LEU A O 1
#

pLDDT: mean 81.92, std 9.43, range [39.59, 93.88]